Protein AF-A0AA38TDP4-F1 (afdb_monomer_lite)

pLDDT: mean 78.87, std 27.21, range [25.05, 98.88]

InterPro domains:
  IPR001189 Manganese/iron superoxide dismutase [PR01703] (56-67)
  IPR001189 Manganese/iron superoxide dismutase [PR01703] (77-90)
  IPR001189 Manganese/iron superoxide dismutase [PR01703] (120-133)
  IPR001189 Manganese/iron superoxide dismutase [PR01703] (173-181)
  IPR001189 Manganese/iron superoxide dismutase [PR01703] (209-221)
  IPR019831 Manganese/iron superoxide dismutase, N-terminal [PF00081] (55-136)
  IPR019831 Manganese/iron superoxide dismutase, N-terminal [PF00081] (334-415)
  IPR019832 Manganese/iron superoxide dismutase, C-terminal [PF02777] (144-245)
  IPR019832 Manganese/iron superoxide dismutase, C-terminal [PF02777] (423-541)
  IPR019833 Manganese/iron superoxide dismutase, binding site [PS00088] (211-218)
  IPR019833 Manganese/iron superoxide dismutase, binding site [PS00088] (507-514)
  IPR036314 Manganese/iron superoxide dismutase, C-terminal domain superfamily [G3DSA:3.55.40.20] (138-253)
  IPR036314 Manganese/iron superoxide dismutase, C-terminal domain superfamily [G3DSA:3.55.40.20] (417-552)
  IPR036314 Manganese/iron superoxide dismutase, C-terminal domain superfamily [SSF54719] (139-249)
  IPR036314 Manganese/iron superoxide dismutase, C-terminal domain superfamily [SSF54719] (418-545)
  IPR036324 Manganese/iron superoxide dismutase, N-terminal domain superfamily [G3DSA:1.10.287.990] (70-136)
  IPR036324 Manganese/iron superoxide dismutase, N-terminal domain superfamily [G3DSA:1.10.287.990] (349-415)
  IPR036324 Manganese/iron superoxide dismutase, N-terminal domain superfamily [SSF46609] (54-138)
  IPR036324 Manganese/iron superoxide dismutase, N-terminal domain superfamily [SSF46609] (330-417)

Sequence (591 aa):
MVMVSATTIASHHLTSAFLSTPEFCGLSRSLQCPQMQRRCTRKYAPGRISASIDLKPPPYALDALEPHMSKETLDYHWGKHHRAYVDNLNKQIAGTELDETTLENIILTSYNDGDILPTFNNAAQIWNHDFFWESMKPNGGGKPSGELLELINRDFGSFENLINELKSAAATQFGSGWAWLVYKENKLAVVKSSNAVNPLVLGSHPLLTLDVWEHAYYVDFRNRRPDYISTFFDKLVSWEAVSSRLEGAKYKALWLCKGMVMVAATTISSHHLTSTFLSTSEFCGLSRSLQCPQMQSVSLVEHQERSGGRMGGGIERRCTRKYVSGTISASIDLKPPPYALHALEPHMSKETLEYHWGKHHRGYVDNLNKQIEGTELDEMTLENIISTSYNKGDILPAFNNAAQIWNHQFFWESMKPNGGGKPSGELLELINRDFGSFEGLINKFKSAAATQFGSGWAWLVYKEHKLDVPNARNPRPSEEDNKLVVVKSPNAVNPLVWEYHPLLAIDVWEHAYYLDFENRRPDYISTFLDKLVSWETVSSRLEAAKVRVAESEKELAEIDADEDLETIEPEDTDMYFGSEDEDAEGFLDDE

Organism: NCBI:txid347529

Radius of gyration: 38.03 Å; chains: 1; bounding box: 119×132×97 Å

Foldseek 3Di:
DDDDDDDDDDDDDDDDDDDDDDDDDDDDDDDDDDDDDDDPDPPPDDDQQQCLDDQDDQPDDLCLQPPLAHSVLCCQVRVPVLVVLSVVLCVVCPPHPCRRDDLLVQQQVQCPVVPHHPNNLSSLSNVQVNQASLQWGRQDADDADDPVQVLCCVAQVHPVSVLVLQLCLLVPQFFWWKWFWWDDPNHTDIHIDHRSDDCSNVVIQTLHMDGNACSNPCVPQNVPSSSSSCSCNHGIGDSVSSVVSVVVVVVVVVVVVVVVVVVVVVVVVVDDDDDDDDDPDDDDDDDDDDDDDDDDDDDDDDDDDDDDDDDDDDDDDDDDDPPPPPPPQPQDDQDDQPDDLCLLPPLAHSVLSCRVRVPVLVVLSVVLSVVCVPHPCRPDDLLVQQQVQCVVVPGHPNNLSSLSNVQVNQASLQWGRQDADDADDPVQVQCCVAQVHPVSVLVVQLCQLVPQRTWWKKFWWWDDDDDPDVPDPGDQDDPVRIHIDIHIDHRSDDCSNVVIQTQHMDTSRCSNPCVPQNVNSSSSSCSCNHGIGDSVSSVVSVVVRVVVVVVVSVVVVVVVVVVVVVPPDDPPPDPDDDDDDDDDDDDDDDD

Structure (mmCIF, N/CA/C/O backbone):
data_AF-A0AA38TDP4-F1
#
_entry.id   AF-A0AA38TDP4-F1
#
loop_
_atom_site.group_PDB
_atom_site.id
_atom_site.type_symbol
_atom_site.label_atom_id
_atom_site.label_alt_id
_atom_site.label_comp_id
_atom_site.label_asym_id
_atom_site.label_entity_id
_atom_site.label_seq_id
_atom_site.pdbx_PDB_ins_code
_atom_site.Cartn_x
_atom_site.Cartn_y
_atom_site.Cartn_z
_atom_site.occupancy
_atom_site.B_iso_or_equiv
_atom_site.auth_seq_id
_atom_site.auth_comp_id
_atom_site.auth_asym_id
_atom_site.auth_atom_id
_atom_site.pdbx_PDB_model_num
ATOM 1 N N . MET A 1 1 ? 50.164 -25.742 -32.448 1.00 30.41 1 MET A N 1
ATOM 2 C CA . MET A 1 1 ? 50.944 -27.003 -32.392 1.00 30.41 1 MET A CA 1
ATOM 3 C C . MET A 1 1 ? 50.245 -27.901 -31.376 1.00 30.41 1 MET A C 1
ATOM 5 O O . MET A 1 1 ? 50.186 -27.479 -30.239 1.00 30.41 1 MET A O 1
ATOM 9 N N . VAL A 1 2 ? 49.609 -29.040 -31.658 1.00 32.28 2 VAL A N 1
ATOM 10 C CA . VAL A 1 2 ? 49.535 -29.931 -32.826 1.00 32.28 2 VAL A CA 1
ATOM 11 C C . VAL A 1 2 ? 48.120 -30.551 -32.887 1.00 32.28 2 VAL A C 1
ATOM 13 O O . VAL A 1 2 ? 47.534 -30.857 -31.857 1.00 32.28 2 VAL A O 1
ATOM 16 N N . MET A 1 3 ? 47.636 -30.643 -34.130 1.00 29.59 3 MET A N 1
ATOM 17 C CA . MET A 1 3 ? 46.593 -31.444 -34.809 1.00 29.59 3 MET A CA 1
ATOM 18 C C . MET A 1 3 ? 46.060 -32.752 -34.169 1.00 29.59 3 MET A C 1
ATOM 20 O O . MET A 1 3 ? 46.750 -33.318 -33.336 1.00 29.59 3 MET A O 1
ATOM 24 N N . VAL A 1 4 ? 44.970 -33.435 -34.579 1.00 30.59 4 VAL A N 1
ATOM 25 C CA . VAL A 1 4 ? 43.783 -33.345 -35.490 1.00 30.59 4 VAL A CA 1
ATOM 26 C C . VAL A 1 4 ? 43.129 -34.742 -35.365 1.00 30.59 4 VAL A C 1
ATOM 28 O O . VAL A 1 4 ? 43.872 -35.717 -35.334 1.00 30.59 4 VAL A O 1
ATOM 31 N N . SER A 1 5 ? 41.796 -34.883 -35.374 1.00 28.61 5 SER A N 1
ATOM 32 C CA . SER A 1 5 ? 41.119 -35.854 -36.267 1.00 28.61 5 SER A CA 1
ATOM 33 C C . SER A 1 5 ? 39.602 -35.665 -36.269 1.00 28.61 5 SER A C 1
ATOM 35 O O . SER A 1 5 ? 38.951 -35.704 -35.230 1.00 28.61 5 SER A O 1
ATOM 37 N N . ALA A 1 6 ? 39.066 -35.475 -37.471 1.00 30.72 6 ALA A N 1
ATOM 38 C CA . ALA A 1 6 ? 37.654 -35.521 -37.815 1.00 30.72 6 ALA A CA 1
ATOM 39 C C . ALA A 1 6 ? 37.446 -36.714 -38.755 1.00 30.72 6 ALA A C 1
ATOM 41 O O . ALA A 1 6 ? 38.340 -37.042 -39.540 1.00 30.72 6 ALA A O 1
ATOM 42 N N . THR A 1 7 ? 36.269 -37.341 -38.745 1.00 29.23 7 THR A N 1
ATOM 43 C CA . THR A 1 7 ? 35.853 -38.174 -39.881 1.00 29.23 7 THR A CA 1
ATOM 44 C C . THR A 1 7 ? 34.349 -38.077 -40.120 1.00 29.23 7 THR A C 1
ATOM 46 O O . THR A 1 7 ? 33.529 -38.230 -39.219 1.00 29.23 7 THR A O 1
ATOM 49 N N . THR A 1 8 ? 34.058 -37.765 -41.376 1.00 29.30 8 THR A N 1
ATOM 50 C CA . THR A 1 8 ? 32.798 -37.477 -42.061 1.00 29.30 8 THR A CA 1
ATOM 51 C C . THR A 1 8 ? 31.946 -38.730 -42.301 1.00 29.30 8 THR A C 1
ATOM 53 O O . THR A 1 8 ? 32.489 -39.791 -42.600 1.00 29.30 8 THR A O 1
ATOM 56 N N . ILE A 1 9 ? 30.614 -38.589 -42.273 1.00 28.30 9 ILE A N 1
ATOM 57 C CA . ILE A 1 9 ? 29.654 -39.580 -42.795 1.00 28.30 9 ILE A CA 1
ATOM 58 C C . ILE A 1 9 ? 29.181 -39.119 -44.179 1.00 28.30 9 ILE A C 1
ATOM 60 O O . ILE A 1 9 ? 28.726 -37.987 -44.336 1.00 28.30 9 ILE A O 1
ATOM 64 N N . ALA A 1 10 ? 29.299 -40.007 -45.167 1.00 29.58 10 ALA A N 1
ATOM 65 C CA . ALA A 1 10 ? 28.829 -39.828 -46.536 1.00 29.58 10 ALA A CA 1
ATOM 66 C C . ALA A 1 10 ? 27.562 -40.658 -46.806 1.00 29.58 10 ALA A C 1
ATOM 68 O O . ALA A 1 10 ? 27.393 -41.768 -46.305 1.00 29.58 10 ALA A O 1
ATOM 69 N N . SER A 1 11 ? 26.691 -40.086 -47.628 1.00 29.94 11 SER A N 1
ATOM 70 C CA . SER A 1 11 ? 25.450 -40.607 -48.200 1.00 29.94 11 SER A CA 1
ATOM 71 C C . SER A 1 11 ? 25.694 -41.350 -49.528 1.00 29.94 11 SER A C 1
ATOM 73 O O . SER A 1 11 ? 26.619 -40.987 -50.246 1.00 29.94 11 SER A O 1
ATOM 75 N N . HIS A 1 12 ? 24.855 -42.349 -49.872 1.00 29.30 12 HIS A N 1
ATOM 76 C CA . HIS A 1 12 ? 24.178 -42.509 -51.185 1.00 29.30 12 HIS A CA 1
ATOM 77 C C . HIS A 1 12 ? 23.401 -43.847 -51.364 1.00 29.30 12 HIS A C 1
ATOM 79 O O . HIS A 1 12 ? 23.930 -44.930 -51.160 1.00 29.30 12 HIS A O 1
ATOM 85 N N . HIS A 1 13 ? 22.136 -43.690 -51.788 1.00 29.33 13 HIS A N 1
ATOM 86 C CA . HIS A 1 13 ? 21.276 -44.427 -52.746 1.00 29.33 13 HIS A CA 1
ATOM 87 C C . HIS A 1 13 ? 21.203 -45.972 -52.920 1.00 29.33 13 HIS A C 1
ATOM 89 O O . HIS A 1 13 ? 22.138 -46.618 -53.367 1.00 29.33 13 HIS A O 1
ATOM 95 N N . LEU A 1 14 ? 19.947 -46.450 -52.768 1.00 29.31 14 LEU A N 1
ATOM 96 C CA . LEU A 1 14 ? 19.061 -47.239 -53.670 1.00 29.31 14 LEU A CA 1
ATOM 97 C C . LEU A 1 14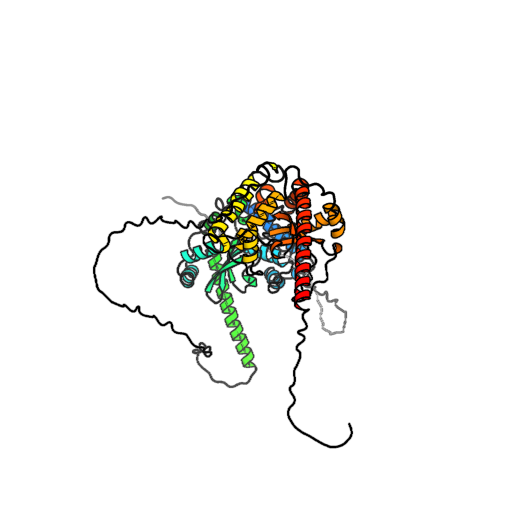 ? 19.544 -48.533 -54.362 1.00 29.31 14 LEU A C 1
ATOM 99 O O . LEU A 1 14 ? 20.439 -48.503 -55.196 1.00 29.31 14 LEU A O 1
ATOM 103 N N . THR A 1 15 ? 18.753 -49.612 -54.216 1.00 28.28 15 THR A N 1
ATOM 104 C CA . THR A 1 15 ? 18.220 -50.438 -55.336 1.00 28.28 15 THR A CA 1
ATOM 105 C C . THR A 1 15 ? 17.101 -51.407 -54.894 1.00 28.28 15 THR A C 1
ATOM 107 O O . THR A 1 15 ? 16.983 -51.753 -53.724 1.00 28.28 15 THR A O 1
ATOM 110 N N . SER A 1 16 ? 16.236 -51.763 -55.853 1.00 28.25 16 SER A N 1
ATOM 111 C CA . SER A 1 16 ? 14.899 -52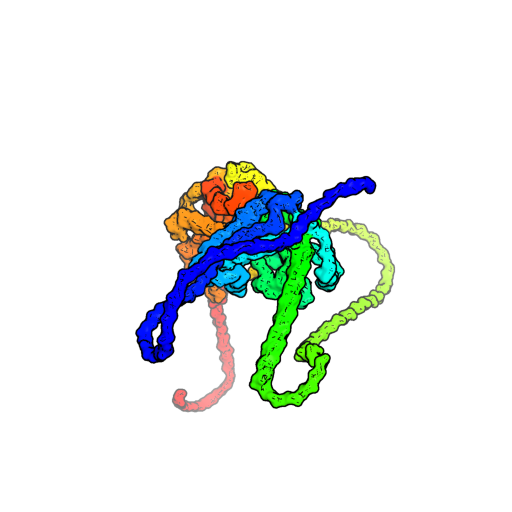.380 -55.740 1.00 28.25 16 SER A CA 1
ATOM 112 C C . SER A 1 16 ? 14.849 -53.915 -55.699 1.00 28.25 16 SER A C 1
ATOM 114 O O . SER A 1 16 ? 15.749 -54.553 -56.237 1.00 28.25 16 SER A O 1
ATOM 116 N N . ALA A 1 17 ? 13.693 -54.486 -55.319 1.00 30.05 17 ALA A N 1
ATOM 117 C CA . ALA A 1 17 ? 13.132 -55.676 -55.984 1.00 30.05 17 ALA A CA 1
ATOM 118 C C . ALA A 1 17 ? 11.590 -55.774 -55.863 1.00 30.05 17 ALA A C 1
ATOM 120 O O . ALA A 1 17 ? 11.009 -55.455 -54.830 1.00 30.05 17 ALA A O 1
ATOM 121 N N . PHE A 1 18 ? 10.968 -56.204 -56.966 1.00 28.05 18 PHE A N 1
ATOM 122 C CA . PHE A 1 18 ? 9.539 -56.392 -57.266 1.00 28.05 18 PHE A CA 1
ATOM 123 C C . PHE A 1 18 ? 8.959 -57.740 -56.766 1.00 28.05 18 PHE A C 1
ATOM 125 O O . PHE A 1 18 ? 9.698 -58.716 -56.695 1.00 28.05 18 PHE A O 1
ATOM 132 N N . LEU A 1 19 ? 7.623 -57.824 -56.597 1.00 28.78 19 LEU A N 1
ATOM 133 C CA . LEU A 1 19 ? 6.656 -58.622 -57.408 1.00 28.78 19 LEU A CA 1
ATOM 134 C C . LEU A 1 19 ? 5.398 -59.039 -56.605 1.00 28.78 19 LEU A C 1
ATOM 136 O O . LEU A 1 19 ? 5.496 -59.804 -55.651 1.00 28.78 19 LEU A O 1
ATOM 140 N N . SER A 1 20 ? 4.206 -58.622 -57.060 1.00 27.02 20 SER A N 1
ATOM 141 C CA . SER A 1 20 ? 3.119 -59.490 -57.586 1.00 27.02 20 SER A CA 1
ATOM 142 C C . SER A 1 20 ? 1.705 -58.872 -57.450 1.00 27.02 20 SER A C 1
ATOM 144 O O . SER A 1 20 ? 1.306 -58.360 -56.412 1.00 27.02 20 SER A O 1
ATOM 146 N N . THR A 1 21 ? 0.967 -58.922 -58.561 1.00 32.78 21 THR A N 1
ATOM 147 C CA . THR A 1 21 ? -0.501 -58.791 -58.769 1.00 32.78 21 THR A CA 1
ATOM 148 C C . THR A 1 21 ? -0.922 -60.090 -59.524 1.00 32.78 21 THR A C 1
ATOM 150 O O . THR A 1 21 ? 0.023 -60.820 -59.860 1.00 32.78 21 THR A O 1
ATOM 153 N N . PRO A 1 22 ? -2.198 -60.457 -59.848 1.00 52.88 22 PRO A N 1
ATOM 154 C CA . PRO A 1 22 ? -3.339 -59.596 -60.244 1.00 52.88 22 PRO A CA 1
ATOM 155 C C . PRO A 1 22 ? -4.771 -60.105 -59.910 1.00 52.88 22 PRO A C 1
ATOM 157 O O . PRO A 1 22 ? -4.938 -61.192 -59.379 1.00 52.88 22 PRO A O 1
ATOM 160 N N . GLU A 1 23 ? -5.811 -59.314 -60.234 1.00 28.11 23 GLU A N 1
ATOM 161 C CA . GLU A 1 23 ? -6.924 -59.713 -61.134 1.00 28.11 23 GLU A CA 1
ATOM 162 C C . GLU A 1 23 ? -7.949 -58.578 -61.387 1.00 28.11 23 GLU A C 1
ATOM 164 O O . GLU A 1 23 ? -7.967 -57.561 -60.699 1.00 28.11 23 GLU A O 1
ATOM 169 N N . PHE A 1 24 ? -8.720 -58.727 -62.472 1.00 28.52 24 PHE A N 1
ATOM 170 C CA . PHE A 1 24 ? -9.233 -57.694 -63.392 1.00 28.52 24 PHE A CA 1
ATOM 171 C C . PHE A 1 24 ? -10.770 -57.772 -63.601 1.00 28.52 24 PHE A C 1
ATOM 173 O O . PHE A 1 24 ? -11.400 -58.744 -63.200 1.00 28.52 24 PHE A O 1
ATOM 180 N N . CYS A 1 25 ? -11.297 -56.814 -64.390 1.00 25.41 25 CYS A N 1
ATOM 181 C CA . CYS A 1 25 ? -12.651 -56.642 -64.990 1.00 25.41 25 CYS A CA 1
ATOM 182 C C . CYS A 1 25 ? -13.701 -55.909 -64.128 1.00 25.41 25 CYS A C 1
ATOM 184 O O . CYS A 1 25 ? -13.977 -56.307 -63.011 1.00 25.41 25 CYS A O 1
ATOM 186 N N . GLY A 1 26 ? -14.389 -54.842 -64.557 1.00 26.81 26 GLY A N 1
ATOM 187 C CA . GLY A 1 26 ? -14.551 -54.199 -65.866 1.00 26.81 26 GLY A CA 1
ATOM 188 C C . GLY A 1 26 ? -16.027 -54.212 -66.286 1.00 26.81 26 GLY A C 1
ATOM 189 O O . GLY A 1 26 ? -16.530 -55.288 -66.567 1.00 26.81 26 GLY A O 1
ATOM 190 N N . LEU A 1 27 ? -16.705 -53.050 -66.342 1.00 28.23 27 LEU A N 1
ATOM 191 C CA . LEU A 1 27 ? -17.667 -52.661 -67.397 1.00 28.23 27 LEU A CA 1
ATOM 192 C C . LEU A 1 27 ? -18.368 -51.316 -67.124 1.00 28.23 27 LEU A C 1
ATOM 194 O O . LEU A 1 27 ? -18.581 -50.876 -66.001 1.00 28.23 27 LEU A O 1
ATOM 198 N N . SER A 1 28 ? -18.680 -50.673 -68.242 1.00 29.95 28 SER A N 1
ATOM 199 C CA . SER A 1 28 ? -19.125 -49.304 -68.493 1.00 29.95 28 SER A CA 1
ATOM 200 C C . SER A 1 28 ? -20.611 -49.017 -68.231 1.00 29.95 28 SER A C 1
ATOM 202 O O . SER A 1 28 ? -21.442 -49.853 -68.569 1.00 29.95 28 SER A O 1
ATOM 204 N N . ARG A 1 29 ? -20.943 -47.770 -67.862 1.00 30.70 29 ARG A N 1
ATOM 205 C CA . ARG A 1 29 ? -21.737 -46.776 -68.637 1.00 30.70 29 ARG A CA 1
ATOM 206 C C . ARG A 1 29 ? -22.449 -45.784 -67.712 1.00 30.70 29 ARG A C 1
ATOM 208 O O . ARG A 1 29 ? -23.025 -46.137 -66.694 1.00 30.70 29 ARG A O 1
ATOM 215 N N . SER A 1 30 ? -22.407 -44.529 -68.144 1.00 36.31 30 SER A N 1
ATOM 216 C CA . SER A 1 30 ? -23.157 -43.379 -67.647 1.00 36.31 30 SER A CA 1
ATOM 217 C C . SER A 1 30 ? -24.672 -43.569 -67.744 1.00 36.31 30 SER A C 1
ATOM 219 O O . SER A 1 30 ? -25.133 -43.997 -68.799 1.00 36.31 30 SER A O 1
ATOM 221 N N . LEU A 1 31 ? -25.415 -43.112 -66.732 1.00 29.33 31 LEU A N 1
ATOM 222 C CA . LEU A 1 31 ? -26.729 -42.458 -66.845 1.00 29.33 31 LEU A CA 1
ATOM 223 C C . LEU A 1 31 ? -27.006 -41.670 -65.545 1.00 29.33 31 LEU A C 1
ATOM 225 O O . LEU A 1 31 ? -26.671 -42.113 -64.450 1.00 29.33 31 LEU A O 1
ATOM 229 N N . GLN A 1 32 ? -27.541 -40.459 -65.699 1.00 30.70 32 GLN A N 1
ATOM 230 C CA . GLN A 1 32 ? -27.817 -39.469 -64.651 1.00 30.70 32 GLN A CA 1
ATOM 231 C C . GLN A 1 32 ? -29.130 -39.735 -63.884 1.00 30.70 32 GLN A C 1
ATOM 233 O O . GLN A 1 32 ? -30.101 -40.140 -64.508 1.00 30.70 32 GLN A O 1
ATOM 238 N N . CYS A 1 33 ? -29.116 -39.348 -62.589 1.00 30.53 33 CYS A N 1
ATOM 239 C CA . CYS A 1 33 ? -30.180 -38.85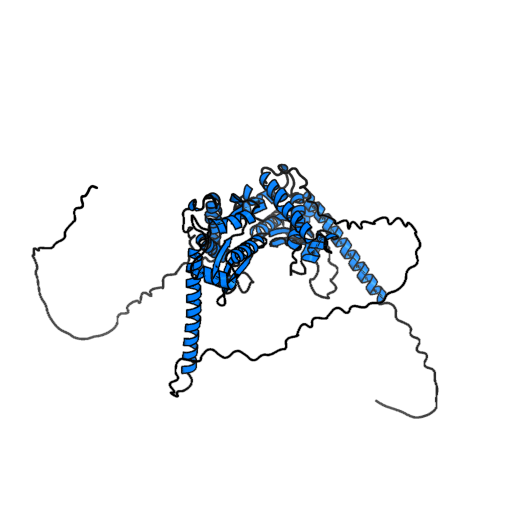6 -61.667 1.00 30.53 33 CYS A CA 1
ATOM 240 C C . CYS A 1 33 ? -31.492 -39.667 -61.469 1.00 30.53 33 CYS A C 1
ATOM 242 O O . CYS A 1 33 ? -31.993 -40.222 -62.437 1.00 30.53 33 CYS A O 1
ATOM 244 N N . PRO A 1 34 ? -32.130 -39.676 -60.262 1.00 39.97 34 PRO A N 1
ATOM 245 C CA . PRO A 1 34 ? -32.368 -38.476 -59.443 1.00 39.97 34 PRO A CA 1
ATOM 246 C C . PRO A 1 34 ? -32.304 -38.606 -57.895 1.00 39.97 34 PRO A C 1
ATOM 248 O O . PRO A 1 34 ? -32.492 -39.658 -57.300 1.00 39.97 34 PRO A O 1
ATOM 251 N N . GLN A 1 35 ? -32.097 -37.437 -57.280 1.00 34.31 35 GLN A N 1
ATOM 252 C CA . GLN A 1 35 ? -32.681 -36.917 -56.033 1.00 34.31 35 GLN A CA 1
ATOM 253 C C . GLN A 1 35 ? -32.632 -37.699 -54.697 1.00 34.31 35 GLN A C 1
ATOM 255 O O . GLN A 1 35 ? -33.337 -38.667 -54.452 1.00 34.31 35 GLN A O 1
ATOM 260 N N . MET A 1 36 ? -31.976 -37.004 -53.755 1.00 36.53 36 MET A N 1
ATOM 261 C CA . MET A 1 36 ? -32.455 -36.677 -52.405 1.00 36.53 36 MET A CA 1
ATOM 262 C C . MET A 1 36 ? -32.364 -37.761 -51.323 1.00 36.53 36 MET A C 1
ATOM 264 O O . MET A 1 36 ? -33.345 -38.409 -50.980 1.00 36.53 36 MET A O 1
ATOM 268 N N . GLN A 1 37 ? -31.222 -37.787 -50.625 1.00 34.09 37 GLN A N 1
ATOM 269 C CA . GLN A 1 37 ? -31.201 -38.093 -49.194 1.00 34.09 37 GLN A CA 1
ATOM 270 C C . GLN A 1 37 ? -30.350 -37.081 -48.421 1.00 34.09 37 GLN A C 1
ATOM 272 O O . GLN A 1 37 ? -29.237 -36.715 -48.797 1.00 34.09 37 GLN A O 1
ATOM 277 N N . ARG A 1 38 ? -30.971 -36.586 -47.352 1.00 37.50 38 ARG A N 1
ATOM 278 C CA . ARG A 1 38 ? -30.533 -35.523 -46.453 1.00 37.50 38 ARG A CA 1
ATOM 279 C C . ARG A 1 38 ? -29.213 -35.902 -45.782 1.00 37.50 38 ARG A C 1
ATOM 281 O O . ARG A 1 38 ? -29.154 -36.875 -45.038 1.00 37.50 38 ARG A O 1
ATOM 288 N N . ARG A 1 39 ? -28.171 -35.097 -45.994 1.00 30.81 39 ARG A N 1
ATOM 289 C CA . ARG A 1 39 ? -26.935 -35.167 -45.210 1.00 30.81 39 ARG A CA 1
ATOM 290 C C . ARG A 1 39 ? -27.100 -34.276 -43.982 1.00 30.81 39 ARG A C 1
ATOM 292 O O . ARG A 1 39 ? -27.228 -33.063 -44.119 1.00 30.81 39 ARG A O 1
ATOM 299 N N . CYS A 1 40 ? -27.098 -34.880 -42.794 1.00 31.55 40 CYS A N 1
ATOM 300 C CA . CYS A 1 40 ? -26.896 -34.169 -41.535 1.00 31.55 40 CYS A CA 1
ATOM 301 C C . CYS A 1 40 ? -25.624 -33.321 -41.637 1.00 31.55 40 CYS A C 1
ATOM 303 O O . CYS A 1 40 ? -24.514 -33.853 -41.676 1.00 31.55 40 CYS A O 1
ATOM 305 N N . THR A 1 41 ? -25.775 -32.001 -41.663 1.00 34.38 41 THR A N 1
ATOM 306 C CA . THR A 1 41 ? -24.670 -31.080 -41.423 1.00 34.38 41 THR A CA 1
ATOM 307 C C . THR A 1 41 ? -24.369 -31.109 -39.932 1.00 34.38 41 THR A C 1
ATOM 309 O O . THR A 1 41 ? -25.061 -30.479 -39.131 1.00 34.38 41 THR A O 1
ATOM 312 N N . ARG A 1 42 ? -23.339 -31.867 -39.550 1.00 37.91 42 ARG A N 1
ATOM 313 C CA . ARG A 1 42 ? -22.677 -31.714 -38.256 1.00 37.91 42 ARG A CA 1
ATOM 314 C C . ARG A 1 42 ? -22.125 -30.288 -38.227 1.00 37.91 42 ARG A C 1
ATOM 316 O O . ARG A 1 42 ? -21.127 -30.005 -38.884 1.00 37.91 42 ARG A O 1
ATOM 323 N N . LYS A 1 43 ? -22.831 -29.376 -37.552 1.00 35.16 43 LYS A N 1
ATOM 324 C CA . LYS A 1 43 ? -22.326 -28.030 -37.271 1.00 35.16 43 LYS A CA 1
ATOM 325 C C . LYS A 1 43 ? -21.029 -28.206 -36.484 1.00 35.16 43 LYS A C 1
ATOM 327 O O . LYS A 1 43 ? -21.052 -28.756 -35.385 1.00 35.16 43 LYS A O 1
ATOM 332 N N . TYR A 1 44 ? -19.909 -27.796 -37.068 1.00 37.47 44 TYR A N 1
ATOM 333 C CA . TYR A 1 44 ? -18.707 -27.509 -36.298 1.00 37.47 44 TYR A CA 1
ATOM 334 C C . TYR A 1 44 ? -19.066 -26.336 -35.385 1.00 37.47 44 TYR A C 1
ATOM 336 O O . TYR A 1 44 ? -19.265 -25.221 -35.861 1.00 37.47 44 TYR A O 1
ATOM 344 N N . ALA A 1 45 ? -19.246 -26.610 -34.094 1.00 41.19 45 ALA A N 1
ATOM 345 C CA . ALA A 1 45 ? -19.208 -25.556 -33.096 1.00 41.19 45 ALA A CA 1
ATOM 346 C C . ALA A 1 45 ? -17.761 -25.029 -33.072 1.00 41.19 45 ALA A C 1
ATOM 348 O O . ALA A 1 45 ? -16.844 -25.856 -33.000 1.00 41.19 45 ALA A O 1
ATOM 349 N N . PRO A 1 46 ? -17.525 -23.712 -33.188 1.00 45.53 46 PRO A N 1
ATOM 350 C CA . PRO A 1 46 ? -16.198 -23.168 -32.935 1.00 45.53 46 PRO A CA 1
ATOM 351 C C . PRO A 1 46 ? -15.818 -23.540 -31.497 1.00 45.53 46 PRO A C 1
ATOM 353 O O . PRO A 1 46 ? -16.639 -23.428 -30.586 1.00 45.53 46 PRO A O 1
ATOM 356 N N . GLY A 1 47 ? -14.615 -24.088 -31.312 1.00 39.84 47 GLY A N 1
ATOM 357 C CA . GLY A 1 47 ? -14.123 -24.446 -29.986 1.00 39.84 47 GLY A CA 1
ATOM 358 C C . GLY A 1 47 ? -14.130 -23.212 -29.090 1.00 39.84 47 GLY A C 1
ATOM 359 O O . GLY A 1 47 ? -13.631 -22.167 -29.499 1.00 39.84 47 GLY A O 1
ATOM 360 N N . ARG A 1 48 ? -14.716 -23.334 -27.895 1.00 47.53 48 ARG A N 1
ATOM 361 C CA . ARG A 1 48 ? -14.588 -22.329 -26.835 1.00 47.53 48 ARG A CA 1
ATOM 362 C C . ARG A 1 48 ? -13.102 -22.088 -26.582 1.00 47.53 48 ARG A C 1
ATOM 364 O O . ARG A 1 48 ? -12.398 -23.025 -26.206 1.00 47.53 48 ARG A O 1
ATOM 371 N N . ILE A 1 49 ? -12.643 -20.858 -26.778 1.00 52.59 49 ILE A N 1
ATOM 372 C CA . ILE A 1 49 ? -11.402 -20.392 -26.167 1.00 52.59 49 ILE A CA 1
ATOM 373 C C . ILE A 1 49 ? -11.789 -20.118 -24.716 1.00 52.59 49 ILE A C 1
ATOM 375 O O . ILE A 1 49 ? -12.448 -19.129 -24.441 1.00 52.59 49 ILE A O 1
ATOM 379 N N . SER A 1 50 ? -11.496 -21.054 -23.818 1.00 50.62 50 SER A N 1
ATOM 380 C CA . SER A 1 50 ? -11.537 -20.779 -22.382 1.00 50.62 50 SER A CA 1
ATOM 381 C C . SER A 1 50 ? -10.183 -20.168 -22.033 1.00 50.62 50 SER A C 1
ATOM 383 O O . SER A 1 50 ? -9.152 -20.806 -22.262 1.00 50.62 50 SER A O 1
ATOM 385 N N . ALA A 1 51 ? -10.176 -18.922 -21.561 1.00 61.88 51 ALA A N 1
ATOM 386 C CA . ALA A 1 51 ? -8.966 -18.208 -21.182 1.00 61.88 51 ALA A CA 1
ATOM 387 C C . ALA A 1 51 ? -8.672 -18.455 -19.699 1.00 61.88 51 ALA A C 1
ATOM 389 O O . ALA A 1 51 ? -8.722 -17.540 -18.881 1.00 61.88 51 ALA A O 1
ATOM 390 N N . SER A 1 52 ? -8.333 -19.696 -19.330 1.00 78.44 52 SER A N 1
ATOM 391 C CA . SER A 1 52 ? -7.619 -19.875 -18.065 1.00 78.44 52 SER A CA 1
ATOM 392 C C . SER A 1 52 ? -6.300 -19.113 -18.177 1.00 78.44 52 SER A C 1
ATOM 394 O O . SER A 1 52 ? -5.447 -19.471 -18.990 1.00 78.44 52 SER A O 1
ATOM 396 N N . ILE A 1 53 ? -6.154 -18.035 -17.412 1.00 90.06 53 ILE A N 1
ATOM 397 C CA . ILE A 1 53 ? -4.928 -17.243 -17.398 1.00 90.06 53 ILE A CA 1
ATOM 398 C C . ILE A 1 53 ? -3.896 -18.035 -16.604 1.00 90.06 53 ILE A C 1
ATOM 400 O O . ILE A 1 53 ? -4.141 -18.398 -15.452 1.00 90.06 53 ILE A O 1
ATOM 404 N N . ASP A 1 54 ? -2.760 -18.324 -17.231 1.00 92.81 54 ASP A N 1
ATOM 405 C CA . ASP A 1 54 ? -1.659 -19.049 -16.607 1.00 92.81 54 ASP A CA 1
ATOM 406 C C . ASP A 1 54 ? -0.680 -18.082 -15.935 1.00 92.81 54 ASP A C 1
ATOM 408 O O . ASP A 1 54 ? -0.388 -17.002 -16.450 1.00 92.81 54 ASP A O 1
ATOM 412 N N . LEU A 1 55 ? -0.108 -18.500 -14.803 1.00 97.00 55 LEU A N 1
ATOM 413 C CA . LEU A 1 55 ? 0.991 -17.770 -14.175 1.00 97.00 55 LEU A CA 1
ATOM 414 C C . LEU A 1 55 ? 2.259 -17.913 -15.024 1.00 97.00 55 LEU A C 1
ATOM 416 O O . LEU A 1 55 ? 2.903 -18.969 -15.024 1.00 97.00 55 LEU A O 1
ATOM 420 N N . LYS A 1 56 ? 2.653 -16.835 -15.702 1.00 97.44 56 LYS A N 1
ATOM 421 C CA . LYS A 1 56 ? 3.886 -16.797 -16.488 1.00 97.44 56 LYS A CA 1
ATOM 422 C C . LYS A 1 56 ? 5.110 -16.798 -15.559 1.00 97.44 56 LYS A C 1
ATOM 424 O O . LYS A 1 56 ? 5.163 -16.004 -14.617 1.00 97.44 56 LYS A O 1
ATOM 429 N N . PRO A 1 57 ? 6.104 -17.679 -15.771 1.00 97.75 57 PRO A N 1
ATOM 430 C CA . PRO A 1 57 ? 7.344 -17.643 -15.002 1.00 97.75 57 PRO A CA 1
ATOM 431 C C . PRO A 1 57 ? 8.202 -16.421 -15.381 1.00 97.75 57 PRO A C 1
ATOM 433 O O . PRO A 1 57 ? 8.140 -15.977 -16.534 1.00 97.75 57 PRO A O 1
ATOM 436 N N . PRO A 1 58 ? 9.049 -15.907 -14.466 1.00 98.06 58 PRO A N 1
ATOM 437 C CA . PRO A 1 58 ? 10.056 -14.913 -14.819 1.00 98.06 58 PRO A CA 1
ATOM 438 C C . PRO A 1 58 ? 10.986 -15.451 -15.923 1.00 98.06 58 PRO A C 1
ATOM 440 O O . PRO A 1 58 ? 11.201 -16.664 -16.008 1.00 98.06 58 PRO A O 1
ATOM 443 N N . PRO A 1 59 ? 11.594 -14.586 -16.756 1.00 98.00 59 PRO A N 1
ATOM 444 C CA . PRO A 1 59 ? 12.467 -15.010 -17.857 1.00 98.00 59 PRO A CA 1
ATOM 445 C C . PRO A 1 59 ? 13.859 -15.497 -17.396 1.00 98.00 59 PRO A C 1
ATOM 447 O O . PRO A 1 59 ? 14.805 -15.537 -18.182 1.00 98.00 59 PRO A O 1
ATOM 450 N N . TYR A 1 60 ? 14.003 -15.851 -16.121 1.00 98.44 60 TYR A N 1
ATOM 451 C CA . TYR A 1 60 ? 15.226 -16.312 -15.471 1.00 98.44 60 TYR A CA 1
ATOM 452 C C . TYR A 1 60 ? 14.875 -17.216 -14.280 1.00 98.44 60 TYR A C 1
ATOM 454 O O . TYR A 1 60 ? 13.733 -17.250 -13.821 1.00 98.44 60 TYR A O 1
ATOM 462 N N . ALA A 1 61 ? 15.860 -17.972 -13.786 1.00 98.50 61 ALA A N 1
ATOM 463 C CA . ALA A 1 61 ? 15.695 -18.775 -12.575 1.00 98.50 61 ALA A CA 1
ATOM 464 C C . ALA A 1 61 ? 15.439 -17.881 -11.347 1.00 98.50 61 ALA A C 1
ATOM 466 O O . ALA A 1 61 ? 15.885 -16.736 -11.310 1.00 98.50 61 ALA A O 1
ATOM 467 N N . LEU A 1 62 ? 14.728 -18.400 -10.341 1.00 98.31 62 LEU A N 1
ATOM 468 C CA . LEU A 1 62 ? 14.273 -17.596 -9.195 1.00 98.31 62 LEU A CA 1
ATOM 469 C C . LEU A 1 62 ? 15.414 -17.082 -8.298 1.00 98.31 62 LEU A C 1
ATOM 471 O O . LEU A 1 62 ? 15.209 -16.162 -7.522 1.00 98.31 62 LEU A O 1
ATOM 475 N N . ASP A 1 63 ? 16.607 -17.657 -8.400 1.00 98.38 63 ASP A N 1
ATOM 476 C CA . ASP A 1 63 ? 17.827 -17.242 -7.700 1.00 98.38 63 ASP A CA 1
ATOM 477 C C . ASP A 1 63 ? 18.755 -16.374 -8.570 1.00 98.38 63 ASP A C 1
ATOM 479 O O . ASP A 1 63 ? 19.780 -15.879 -8.109 1.00 98.38 63 ASP A O 1
ATOM 483 N N . ALA A 1 64 ? 18.412 -16.142 -9.840 1.00 98.56 64 ALA A N 1
ATOM 484 C CA . ALA A 1 64 ? 19.320 -15.516 -10.799 1.00 98.56 64 ALA A CA 1
ATOM 485 C C . ALA A 1 64 ? 19.520 -14.002 -10.590 1.00 98.56 64 ALA A C 1
ATOM 487 O O . ALA A 1 64 ? 20.383 -13.408 -11.241 1.00 98.56 64 ALA A O 1
ATOM 488 N N . LEU A 1 65 ? 18.719 -13.369 -9.725 1.00 98.62 65 LEU A N 1
ATOM 489 C CA . LEU A 1 65 ? 18.845 -11.953 -9.361 1.00 98.62 65 LEU A CA 1
ATOM 490 C C . LEU A 1 65 ? 19.648 -11.733 -8.067 1.00 98.62 65 LEU A C 1
ATOM 492 O O . LEU A 1 65 ? 19.859 -10.587 -7.655 1.00 98.62 65 LEU A O 1
ATOM 496 N N . GLU A 1 66 ? 20.128 -12.802 -7.429 1.00 98.00 66 GLU A N 1
ATOM 497 C CA . GLU A 1 66 ? 20.978 -12.692 -6.248 1.00 98.00 66 GLU A CA 1
ATOM 498 C C . GLU A 1 66 ? 22.323 -12.005 -6.568 1.00 98.00 66 GLU A C 1
ATOM 500 O O . GLU A 1 66 ? 22.864 -12.157 -7.667 1.00 98.00 66 GLU A O 1
ATOM 505 N N . PRO A 1 67 ? 22.896 -11.237 -5.619 1.00 97.75 67 PRO A N 1
ATOM 506 C CA . PRO A 1 67 ? 22.407 -10.965 -4.260 1.00 97.75 67 PRO A CA 1
ATOM 507 C C . PRO A 1 67 ? 21.500 -9.720 -4.173 1.00 97.75 67 PRO A C 1
ATOM 509 O O . PRO A 1 67 ? 21.337 -9.149 -3.098 1.00 97.75 67 PRO A O 1
ATOM 512 N N . HIS A 1 68 ? 20.988 -9.223 -5.300 1.00 98.31 68 HIS A N 1
ATOM 513 C CA . HIS A 1 68 ? 20.323 -7.918 -5.387 1.00 98.31 68 HIS A CA 1
ATOM 514 C C . HIS A 1 68 ? 18.805 -7.987 -5.191 1.00 98.31 68 HIS A C 1
ATOM 516 O O . HIS A 1 68 ? 18.204 -7.004 -4.763 1.00 98.31 68 HIS A O 1
ATOM 522 N N . MET A 1 69 ? 18.217 -9.147 -5.472 1.00 98.62 69 MET A N 1
ATOM 523 C CA . MET A 1 69 ? 16.873 -9.548 -5.069 1.00 98.62 69 MET A CA 1
ATOM 524 C C . MET A 1 69 ? 16.936 -11.039 -4.735 1.00 98.62 69 MET A C 1
ATOM 526 O O . MET A 1 69 ? 17.418 -11.823 -5.556 1.00 98.62 69 MET A O 1
ATOM 530 N N . SER A 1 70 ? 16.542 -11.420 -3.521 1.00 98.56 70 SER A N 1
ATOM 531 C CA . SER A 1 70 ? 16.732 -12.794 -3.048 1.00 98.56 70 SER A CA 1
ATOM 532 C C . SER A 1 70 ? 15.776 -13.777 -3.715 1.00 98.56 70 SER A C 1
ATOM 534 O O . SER A 1 70 ? 14.668 -13.418 -4.127 1.00 98.56 70 SER A O 1
ATOM 536 N N . LYS A 1 71 ? 16.160 -15.060 -3.746 1.00 98.56 71 LYS A N 1
ATOM 537 C CA . LYS A 1 71 ? 15.231 -16.125 -4.141 1.00 98.56 71 LYS A CA 1
ATOM 538 C C . LYS A 1 71 ? 13.958 -16.124 -3.285 1.00 98.56 71 LYS A C 1
ATOM 540 O O . LYS A 1 71 ? 12.876 -16.393 -3.801 1.00 98.56 71 LYS A O 1
ATOM 545 N N . GLU A 1 72 ? 14.078 -15.806 -1.997 1.00 98.31 72 GLU A N 1
ATOM 546 C CA . GLU A 1 72 ? 12.939 -15.706 -1.081 1.00 98.31 72 GLU A CA 1
ATOM 547 C C . GLU A 1 72 ? 11.945 -14.628 -1.536 1.00 98.31 72 GLU A C 1
ATOM 549 O O . GLU A 1 72 ? 10.743 -14.898 -1.609 1.00 98.31 72 GLU A O 1
ATOM 554 N N . THR A 1 73 ? 12.435 -13.451 -1.947 1.00 98.50 73 THR A N 1
ATOM 555 C CA . THR A 1 73 ? 11.593 -12.416 -2.563 1.00 98.50 73 THR A CA 1
ATOM 556 C C . THR A 1 73 ? 10.848 -12.965 -3.778 1.00 98.50 73 THR A C 1
ATOM 558 O O . THR A 1 73 ? 9.639 -12.776 -3.869 1.00 98.50 73 THR A O 1
ATOM 561 N N . LEU A 1 74 ? 11.496 -13.708 -4.682 1.00 98.56 74 LEU A N 1
ATOM 562 C CA . LEU A 1 74 ? 10.815 -14.271 -5.857 1.00 98.56 74 LEU A CA 1
ATOM 563 C C . LEU A 1 74 ? 9.814 -15.383 -5.495 1.00 98.56 74 LEU A C 1
ATOM 565 O O . LEU A 1 74 ? 8.732 -15.450 -6.086 1.00 98.56 74 LEU A O 1
ATOM 569 N N . ASP A 1 75 ? 10.122 -16.229 -4.511 1.00 98.38 75 ASP A N 1
ATOM 570 C CA . ASP A 1 75 ? 9.211 -17.274 -4.033 1.00 98.38 75 ASP A CA 1
ATOM 571 C C . ASP A 1 75 ? 7.902 -16.677 -3.484 1.00 98.38 75 ASP A C 1
ATOM 573 O O . ASP A 1 75 ? 6.823 -17.230 -3.727 1.00 98.38 75 ASP A O 1
ATOM 577 N N . TYR A 1 76 ? 7.964 -15.531 -2.799 1.00 98.25 76 TYR A N 1
ATOM 578 C CA . TYR A 1 76 ? 6.775 -14.824 -2.318 1.00 98.25 76 TYR A CA 1
ATOM 579 C C . TYR A 1 76 ? 6.134 -13.937 -3.390 1.00 98.25 76 TYR A C 1
ATOM 581 O O . TYR A 1 76 ? 4.936 -14.050 -3.652 1.00 98.25 76 TYR A O 1
ATOM 589 N N . HIS A 1 77 ? 6.899 -13.063 -4.034 1.00 98.62 77 HIS A N 1
ATOM 590 C CA . HIS A 1 77 ? 6.385 -12.056 -4.965 1.00 98.62 77 HIS A CA 1
ATOM 591 C C . HIS A 1 77 ? 5.812 -12.695 -6.233 1.00 98.62 77 HIS A C 1
ATOM 593 O O . HIS A 1 77 ? 4.648 -12.473 -6.564 1.00 98.62 77 HIS A O 1
ATOM 599 N N . TRP A 1 78 ? 6.561 -13.584 -6.893 1.00 98.69 78 TRP A N 1
ATOM 600 C CA . TRP A 1 78 ? 6.042 -14.356 -8.025 1.00 98.69 78 TRP A CA 1
ATOM 601 C C . TRP A 1 78 ? 5.224 -15.570 -7.559 1.00 98.69 78 TRP A C 1
ATOM 603 O O . TRP A 1 78 ? 4.095 -15.791 -8.003 1.00 98.69 78 TRP A O 1
ATOM 613 N N . GLY A 1 79 ? 5.774 -16.373 -6.645 1.00 98.12 79 GLY A N 1
ATOM 614 C CA . GLY A 1 79 ? 5.189 -17.671 -6.299 1.00 98.12 79 GLY A CA 1
ATOM 615 C C . GLY A 1 79 ? 3.897 -17.602 -5.476 1.00 98.12 79 GLY A C 1
ATOM 616 O O . GLY A 1 79 ? 3.099 -18.547 -5.552 1.00 98.12 79 GLY A O 1
ATOM 617 N N . LYS A 1 80 ? 3.661 -16.510 -4.729 1.00 98.19 80 LYS A N 1
ATOM 618 C CA . LYS A 1 80 ? 2.459 -16.300 -3.901 1.00 98.19 80 LYS A CA 1
ATOM 619 C C . LYS A 1 80 ? 1.607 -15.122 -4.363 1.00 98.19 80 LYS A C 1
ATOM 621 O O . LYS A 1 80 ? 0.448 -15.351 -4.692 1.00 98.19 80 LYS A O 1
ATOM 626 N N . HIS A 1 81 ? 2.135 -13.896 -4.395 1.00 98.19 81 HIS A N 1
ATOM 627 C CA . HIS A 1 81 ? 1.338 -12.698 -4.712 1.00 98.19 81 HIS A CA 1
ATOM 628 C C . HIS A 1 81 ? 0.853 -12.709 -6.157 1.00 98.19 81 HIS A C 1
ATOM 630 O O . HIS A 1 81 ? -0.353 -12.696 -6.398 1.00 98.19 81 HIS A O 1
ATOM 636 N N . HIS A 1 82 ? 1.774 -12.846 -7.113 1.00 98.69 82 HIS A N 1
ATOM 637 C CA . HIS A 1 82 ? 1.418 -12.916 -8.527 1.00 98.69 82 HIS A CA 1
ATOM 638 C C . HIS A 1 82 ? 0.482 -14.102 -8.821 1.00 98.69 82 HIS A C 1
ATOM 640 O O . HIS A 1 82 ? -0.550 -13.937 -9.473 1.00 98.69 82 HIS A O 1
ATOM 646 N N . ARG A 1 83 ? 0.764 -15.277 -8.241 1.00 98.31 83 ARG A N 1
ATOM 647 C CA . ARG A 1 83 ? -0.132 -16.442 -8.308 1.00 98.31 83 ARG A CA 1
ATOM 648 C C . ARG A 1 83 ? -1.534 -16.149 -7.773 1.00 98.31 83 ARG A C 1
ATOM 650 O O . ARG A 1 83 ? -2.509 -16.517 -8.416 1.00 98.31 83 ARG A O 1
ATOM 657 N N . ALA A 1 84 ? -1.650 -15.490 -6.623 1.00 97.56 84 ALA A N 1
ATOM 658 C CA . ALA A 1 84 ? -2.944 -15.174 -6.032 1.00 97.56 84 ALA A CA 1
ATOM 659 C C . ALA A 1 84 ? -3.770 -14.245 -6.933 1.00 97.56 84 ALA A C 1
ATOM 661 O O . ALA A 1 84 ? -4.981 -14.435 -7.030 1.00 97.56 84 ALA A O 1
ATOM 662 N N . TYR A 1 85 ? -3.141 -13.287 -7.627 1.00 98.38 85 TYR A N 1
ATOM 663 C CA . TYR A 1 85 ? -3.840 -12.459 -8.615 1.00 98.38 85 TYR A CA 1
ATOM 664 C C . TYR A 1 85 ? -4.382 -13.298 -9.776 1.00 98.38 85 TYR A C 1
ATOM 666 O O . TYR A 1 85 ? -5.555 -13.154 -10.118 1.00 98.38 85 TYR A O 1
ATOM 674 N N . VAL A 1 86 ? -3.578 -14.222 -10.315 1.00 97.94 86 VAL A N 1
ATOM 675 C CA . VAL A 1 86 ? -4.009 -15.169 -11.361 1.00 97.94 86 VAL A CA 1
ATOM 676 C C . VAL A 1 86 ? -5.185 -16.027 -10.884 1.00 97.94 86 VAL A C 1
ATOM 678 O O . VAL A 1 86 ? -6.234 -16.063 -11.527 1.00 97.94 86 VAL A O 1
ATOM 681 N N . ASP A 1 87 ? -5.053 -16.667 -9.721 1.00 97.06 87 ASP A N 1
ATOM 682 C CA . ASP A 1 87 ? -6.084 -17.545 -9.160 1.00 97.06 87 ASP A CA 1
ATOM 683 C C . ASP A 1 87 ? -7.391 -16.787 -8.881 1.00 97.06 87 ASP A C 1
ATOM 685 O O . ASP A 1 87 ? -8.485 -17.310 -9.107 1.00 97.06 87 ASP A O 1
ATOM 689 N N . ASN A 1 88 ? -7.300 -15.553 -8.379 1.00 96.06 88 ASN A N 1
ATOM 690 C CA . ASN A 1 88 ? -8.466 -14.728 -8.086 1.00 96.06 88 ASN A CA 1
ATOM 691 C C . ASN A 1 88 ? -9.132 -14.205 -9.355 1.00 96.06 88 ASN A C 1
ATOM 693 O O . ASN A 1 88 ? -10.358 -14.246 -9.432 1.00 96.06 88 ASN A O 1
ATOM 697 N N . LEU A 1 89 ? -8.363 -13.767 -10.355 1.00 96.62 89 LEU A N 1
ATOM 698 C CA . LEU A 1 89 ? -8.941 -13.332 -11.621 1.00 96.62 89 LEU A CA 1
ATOM 699 C C . LEU A 1 89 ? -9.677 -14.482 -12.306 1.00 96.62 89 LEU A C 1
ATOM 701 O O . LEU A 1 89 ? -10.830 -14.309 -12.685 1.00 96.62 89 LEU A O 1
ATOM 705 N N . ASN A 1 90 ? -9.061 -15.665 -12.380 1.00 96.00 90 ASN A N 1
ATOM 706 C CA . ASN A 1 90 ? -9.690 -16.851 -12.960 1.00 96.00 90 ASN A CA 1
ATOM 707 C C . ASN A 1 90 ? -11.025 -17.183 -12.267 1.00 96.00 90 ASN A C 1
ATOM 709 O O . ASN A 1 90 ? -12.003 -17.500 -12.938 1.00 96.00 90 ASN A O 1
ATOM 713 N N . LYS A 1 91 ? -11.118 -17.038 -10.934 1.00 95.19 91 LYS A N 1
ATOM 714 C CA . LYS A 1 91 ? -12.395 -17.187 -10.203 1.00 95.19 91 LYS A CA 1
ATOM 715 C C . LYS A 1 91 ? -13.415 -16.104 -10.556 1.00 95.19 91 LYS A C 1
ATOM 717 O O . LYS A 1 91 ? -14.604 -16.400 -10.594 1.00 95.19 91 LYS A O 1
ATOM 722 N N . GLN A 1 92 ? -12.974 -14.864 -10.758 1.00 94.12 92 GLN A N 1
ATOM 723 C CA . GLN A 1 92 ? -13.859 -13.739 -11.068 1.00 94.12 92 GLN A CA 1
ATOM 724 C C . GLN A 1 92 ? -14.417 -13.802 -12.493 1.00 94.12 92 GLN A C 1
ATOM 726 O O . GLN A 1 92 ? -15.556 -13.391 -12.702 1.00 94.12 92 GLN A O 1
ATOM 731 N N . ILE A 1 93 ? -13.635 -14.291 -13.461 1.00 93.38 93 ILE A N 1
ATOM 732 C CA . ILE A 1 93 ? -14.036 -14.308 -14.876 1.00 93.38 93 ILE A CA 1
ATOM 733 C C . ILE A 1 93 ? -14.705 -15.614 -15.305 1.00 93.38 93 ILE A C 1
ATOM 735 O O . ILE A 1 93 ? -15.396 -15.607 -16.320 1.00 93.38 93 ILE A O 1
ATOM 739 N N . ALA A 1 94 ? -14.546 -16.709 -14.553 1.00 91.88 94 ALA A N 1
ATOM 740 C CA . ALA A 1 94 ? -15.079 -18.020 -14.920 1.00 91.88 94 ALA A CA 1
ATOM 741 C C . ALA A 1 94 ? -16.578 -17.973 -15.268 1.00 91.88 94 ALA A C 1
ATOM 743 O O . ALA A 1 94 ? -17.421 -17.643 -14.432 1.00 91.88 94 ALA A O 1
ATOM 744 N N . GLY A 1 95 ? -16.916 -18.345 -16.507 1.00 88.31 95 GLY A N 1
ATOM 745 C CA . GLY A 1 95 ? -18.302 -18.371 -16.986 1.00 88.31 95 GLY A CA 1
ATOM 746 C C . GLY A 1 95 ? -18.917 -16.997 -17.282 1.00 88.31 95 GLY A C 1
ATOM 747 O O . GLY A 1 95 ? -20.120 -16.923 -17.534 1.00 88.31 95 GLY A O 1
ATOM 748 N N . THR A 1 96 ? -18.116 -15.930 -17.265 1.00 90.12 96 THR A N 1
ATOM 749 C CA . THR A 1 96 ? -18.501 -14.581 -17.706 1.00 90.12 96 THR A CA 1
ATOM 750 C C . THR A 1 96 ? -18.025 -14.323 -19.139 1.00 90.12 96 THR A C 1
ATOM 752 O O . THR A 1 96 ? -17.221 -15.079 -19.677 1.00 90.12 96 THR A O 1
ATOM 755 N N . GLU A 1 97 ? -18.467 -13.226 -19.757 1.00 86.94 97 GLU A N 1
ATOM 756 C CA . GLU A 1 97 ? -17.991 -12.811 -21.090 1.00 86.94 97 GLU A CA 1
ATOM 757 C C . GLU A 1 97 ? -16.493 -12.451 -21.107 1.00 86.94 97 GLU A C 1
ATOM 759 O O . GLU A 1 97 ? -15.853 -12.502 -22.154 1.00 86.94 97 GLU A O 1
ATOM 764 N N . LEU A 1 98 ? -15.908 -12.131 -19.945 1.00 85.88 98 LEU A N 1
ATOM 765 C CA . LEU A 1 98 ? -14.489 -11.789 -19.826 1.00 85.88 98 LEU A CA 1
ATOM 766 C C . LEU A 1 98 ? -13.565 -13.003 -20.029 1.00 85.88 98 LEU A C 1
ATOM 768 O O . LEU A 1 98 ? -12.413 -12.811 -20.413 1.00 85.88 98 LEU A O 1
ATOM 772 N N . ASP A 1 99 ? -14.077 -14.226 -19.837 1.00 83.62 99 ASP A N 1
ATOM 773 C CA . ASP A 1 99 ? -13.369 -15.509 -20.035 1.00 83.62 99 ASP A CA 1
ATOM 774 C C . ASP A 1 99 ? -12.975 -15.756 -21.508 1.00 83.62 99 ASP A C 1
ATOM 776 O O . ASP A 1 99 ? -12.188 -16.645 -21.820 1.00 83.62 99 ASP A O 1
ATOM 780 N N . GLU A 1 100 ? -13.512 -14.962 -22.441 1.00 81.31 100 GLU A N 1
ATOM 781 C CA . GLU A 1 100 ? -13.241 -15.071 -23.880 1.00 81.31 100 GLU A CA 1
ATOM 782 C C . GLU A 1 100 ? -12.395 -13.893 -24.411 1.00 81.31 100 GLU A C 1
ATOM 784 O O . GLU A 1 100 ? -12.309 -13.670 -25.622 1.00 81.31 100 GLU A O 1
ATOM 789 N N . THR A 1 101 ? -11.761 -13.118 -23.520 1.00 86.31 101 THR A N 1
ATOM 790 C CA . THR A 1 101 ? -11.016 -11.894 -23.869 1.00 86.31 101 THR A CA 1
ATOM 791 C C . THR A 1 101 ? -9.549 -11.934 -23.427 1.00 86.31 101 THR A C 1
ATOM 793 O O . THR A 1 101 ? -9.126 -12.809 -22.675 1.00 86.31 101 THR A O 1
ATOM 796 N N . THR A 1 102 ? -8.733 -11.003 -23.931 1.00 92.56 102 THR A N 1
ATOM 797 C CA . THR A 1 102 ? -7.330 -10.873 -23.510 1.00 92.56 102 THR A CA 1
ATOM 798 C C . THR A 1 102 ? -7.222 -10.158 -22.167 1.00 92.56 102 THR A C 1
ATOM 800 O O . THR A 1 102 ? -8.074 -9.337 -21.823 1.00 92.56 102 THR A O 1
ATOM 803 N N . LEU A 1 103 ? -6.128 -10.399 -21.440 1.00 95.00 103 LEU A N 1
ATOM 804 C CA . LEU A 1 103 ? -5.852 -9.734 -20.166 1.00 95.00 103 LEU A CA 1
ATOM 805 C C . LEU A 1 103 ? -5.901 -8.202 -20.292 1.00 95.00 103 LEU A C 1
ATOM 807 O O . LEU A 1 103 ? -6.515 -7.537 -19.463 1.00 95.00 103 LEU A O 1
ATOM 811 N N . GLU A 1 104 ? -5.329 -7.635 -21.357 1.00 94.81 104 GLU A N 1
ATOM 812 C CA . GLU A 1 104 ? -5.366 -6.193 -21.616 1.00 94.81 104 GLU A CA 1
ATOM 813 C C . GLU A 1 104 ? -6.788 -5.665 -21.831 1.00 94.81 104 GLU A C 1
ATOM 815 O O . GLU A 1 104 ? -7.108 -4.580 -21.351 1.00 94.81 104 GLU A O 1
ATOM 820 N N . ASN A 1 105 ? -7.660 -6.423 -22.505 1.00 93.62 105 ASN A N 1
ATOM 821 C CA . ASN A 1 105 ? -9.056 -6.021 -22.678 1.00 93.62 105 ASN A CA 1
ATOM 822 C C . ASN A 1 105 ? -9.803 -6.054 -21.344 1.00 93.62 105 ASN A C 1
ATOM 824 O O . ASN A 1 105 ? -10.535 -5.113 -21.048 1.00 93.62 105 ASN A O 1
ATOM 828 N N . ILE A 1 106 ? -9.566 -7.074 -20.508 1.00 95.75 106 ILE A N 1
ATOM 829 C CA . ILE A 1 106 ? -10.122 -7.117 -19.149 1.00 95.75 106 ILE A CA 1
ATOM 830 C C . ILE A 1 106 ? -9.697 -5.863 -18.384 1.00 95.75 106 ILE A C 1
ATOM 832 O O . ILE A 1 106 ? -10.551 -5.201 -17.803 1.00 95.75 106 ILE A O 1
ATOM 836 N N . ILE A 1 107 ? -8.412 -5.494 -18.417 1.00 96.94 107 ILE A N 1
ATOM 837 C CA . ILE A 1 107 ? -7.877 -4.297 -17.747 1.00 96.94 107 ILE A CA 1
ATOM 838 C C . ILE A 1 107 ? -8.579 -3.027 -18.235 1.00 96.94 107 ILE A C 1
ATOM 840 O O . ILE A 1 107 ? -9.080 -2.256 -17.420 1.00 96.94 107 ILE A O 1
ATOM 844 N N . LEU A 1 108 ? -8.636 -2.807 -19.550 1.00 95.25 108 LEU A N 1
ATOM 845 C CA . LEU A 1 108 ? -9.215 -1.590 -20.123 1.00 95.25 108 LEU A CA 1
ATOM 846 C C . LEU A 1 108 ? -10.714 -1.470 -19.819 1.00 95.25 108 LEU A C 1
ATOM 848 O O . LEU A 1 108 ? -11.168 -0.405 -19.410 1.00 95.25 108 LEU A O 1
ATOM 852 N N . THR A 1 109 ? -11.477 -2.558 -19.961 1.00 93.62 109 THR A N 1
ATOM 853 C CA . THR A 1 109 ? -12.919 -2.562 -19.677 1.00 93.62 109 THR A CA 1
ATOM 854 C C . THR A 1 109 ? -13.209 -2.407 -18.186 1.00 93.62 109 THR A C 1
ATOM 856 O O . THR A 1 109 ? -14.122 -1.680 -17.811 1.00 93.62 109 THR A O 1
ATOM 859 N N . SER A 1 110 ? -12.435 -3.069 -17.323 1.00 96.25 110 SER A N 1
ATOM 860 C CA . SER A 1 110 ? -12.667 -3.035 -15.874 1.00 96.25 110 SER A CA 1
ATOM 861 C C . SER A 1 110 ? -12.140 -1.778 -15.184 1.00 96.25 110 SER A C 1
ATOM 863 O O . SER A 1 110 ? -12.527 -1.523 -14.047 1.00 96.25 110 SER A O 1
ATOM 865 N N . TYR A 1 111 ? -11.310 -0.972 -15.849 1.00 96.62 111 TYR A N 1
ATOM 866 C CA . TYR A 1 111 ? -10.915 0.336 -15.328 1.00 96.62 111 TYR A CA 1
ATOM 867 C C . TYR A 1 111 ? -12.076 1.332 -15.294 1.00 96.62 111 TYR A C 1
ATOM 869 O O . TYR A 1 111 ? -12.138 2.131 -14.363 1.00 96.62 111 TYR A O 1
ATOM 877 N N . ASN A 1 112 ? -12.977 1.257 -16.285 1.00 93.88 112 ASN A N 1
ATOM 878 C CA . ASN A 1 112 ? -14.251 1.984 -16.324 1.00 93.88 112 ASN A CA 1
ATOM 879 C C . ASN A 1 112 ? -14.097 3.485 -15.991 1.00 93.88 112 ASN A C 1
ATOM 881 O O . ASN A 1 112 ? -14.698 4.000 -15.054 1.00 93.88 112 ASN A O 1
ATOM 885 N N . ASP A 1 113 ? -13.204 4.162 -16.722 1.00 89.12 113 ASP A N 1
ATOM 886 C CA . ASP A 1 113 ? -12.877 5.590 -16.559 1.00 89.12 113 ASP A CA 1
ATOM 887 C C . ASP A 1 113 ? -12.523 6.013 -15.117 1.00 89.12 113 ASP A C 1
ATOM 889 O O . ASP A 1 113 ? -12.714 7.159 -14.714 1.00 89.12 113 ASP A O 1
ATOM 893 N N . GLY A 1 114 ? -11.963 5.083 -14.337 1.00 90.31 114 GLY A N 1
ATOM 894 C CA . GLY A 1 114 ? -11.578 5.286 -12.942 1.00 90.31 114 GLY A CA 1
ATOM 895 C C . GLY A 1 114 ? -12.600 4.771 -11.925 1.00 90.31 114 GLY A C 1
ATOM 896 O O . GLY A 1 114 ? -12.246 4.636 -10.753 1.00 90.31 114 GLY A O 1
ATOM 897 N N . ASP A 1 115 ? -13.815 4.407 -12.346 1.00 92.00 115 ASP A N 1
ATOM 898 C CA . ASP A 1 115 ? -14.804 3.700 -11.522 1.00 92.00 115 ASP A CA 1
ATOM 899 C C . ASP A 1 115 ? -14.549 2.183 -11.552 1.00 92.00 115 ASP A C 1
ATOM 901 O O . ASP A 1 115 ? -15.279 1.381 -12.137 1.00 92.00 115 ASP A O 1
ATOM 905 N N . ILE A 1 116 ? -13.415 1.822 -10.953 1.00 92.94 116 ILE A N 1
ATOM 906 C CA . ILE A 1 116 ? -12.770 0.512 -11.027 1.00 92.94 116 ILE A CA 1
ATOM 907 C C . ILE A 1 116 ? -13.726 -0.639 -10.656 1.00 92.94 116 ILE A C 1
ATOM 909 O O . ILE A 1 116 ? -14.189 -0.754 -9.520 1.00 92.94 116 ILE A O 1
ATOM 913 N N . LEU A 1 117 ? -13.913 -1.582 -11.585 1.00 94.25 117 LEU A N 1
ATOM 914 C CA . LEU A 1 117 ? -14.668 -2.816 -11.361 1.00 94.25 117 LEU A CA 1
ATOM 915 C C . LEU A 1 117 ? -13.846 -3.863 -10.577 1.00 94.25 117 LEU A C 1
ATOM 917 O O . LEU A 1 117 ? -12.613 -3.874 -10.644 1.00 94.25 117 LEU A O 1
ATOM 921 N N . PRO A 1 118 ? -14.493 -4.827 -9.884 1.00 91.75 118 PRO A N 1
ATOM 922 C CA . PRO A 1 118 ? -13.802 -5.800 -9.026 1.00 91.75 118 PRO A CA 1
ATOM 923 C C . PRO A 1 118 ? -12.707 -6.646 -9.702 1.00 91.75 118 PRO A C 1
ATOM 925 O O . PRO A 1 118 ? -11.803 -7.132 -9.018 1.00 91.75 118 PRO A O 1
ATOM 928 N N . THR A 1 119 ? -12.785 -6.850 -11.020 1.00 94.06 119 THR A N 1
ATOM 929 C CA . THR A 1 119 ? -11.816 -7.630 -11.812 1.00 94.06 119 THR A CA 1
ATOM 930 C C . THR A 1 119 ? -10.526 -6.874 -12.116 1.00 94.06 119 THR A C 1
ATOM 932 O O . THR A 1 119 ? -9.484 -7.506 -12.300 1.00 94.06 119 THR A O 1
ATOM 935 N N . PHE A 1 120 ? -10.564 -5.539 -12.122 1.00 97.44 120 PHE A N 1
ATOM 936 C CA . PHE A 1 120 ? -9.450 -4.698 -12.555 1.00 97.44 120 PHE A CA 1
ATOM 937 C C . PHE A 1 120 ? -8.181 -4.945 -11.761 1.00 97.44 120 PHE A C 1
ATOM 939 O O . PHE A 1 120 ? -7.128 -5.167 -12.344 1.00 97.44 120 PHE A O 1
ATOM 946 N N . ASN A 1 121 ? -8.278 -4.937 -10.431 1.00 97.50 121 ASN A N 1
ATOM 947 C CA . ASN A 1 121 ? -7.096 -5.019 -9.582 1.00 97.50 121 ASN A CA 1
ATOM 948 C C . ASN A 1 121 ? -6.316 -6.317 -9.818 1.00 97.50 121 ASN A C 1
ATOM 950 O O . ASN A 1 121 ? -5.097 -6.271 -9.939 1.00 97.50 121 ASN A O 1
ATOM 954 N N . ASN A 1 122 ? -6.997 -7.462 -9.942 1.00 98.00 122 ASN A N 1
ATOM 955 C CA . ASN A 1 122 ? -6.312 -8.723 -10.228 1.00 98.00 122 ASN A CA 1
ATOM 956 C C . ASN A 1 122 ? -5.754 -8.735 -11.658 1.00 98.00 122 ASN A C 1
ATOM 958 O O . ASN A 1 122 ? -4.591 -9.074 -11.844 1.00 98.00 122 ASN A O 1
ATOM 962 N N . ALA A 1 123 ? -6.539 -8.309 -12.653 1.00 97.94 123 ALA A N 1
ATOM 963 C CA . ALA A 1 123 ? -6.097 -8.277 -14.047 1.00 97.94 123 ALA A CA 1
ATOM 964 C C . ALA A 1 123 ? -4.884 -7.369 -14.264 1.00 97.94 123 ALA A C 1
ATOM 966 O O . ALA A 1 123 ? -3.872 -7.789 -14.825 1.00 97.94 123 ALA A O 1
ATOM 967 N N . ALA A 1 124 ? -4.955 -6.142 -13.760 1.00 98.50 124 ALA A N 1
ATOM 968 C CA . ALA A 1 124 ? -3.882 -5.180 -13.888 1.00 98.50 124 ALA A CA 1
ATOM 969 C C . ALA A 1 124 ? -2.639 -5.629 -13.114 1.00 98.50 124 ALA A C 1
ATOM 971 O O . ALA A 1 124 ? -1.545 -5.518 -13.656 1.00 98.50 124 ALA A O 1
ATOM 972 N N . GLN A 1 125 ? -2.771 -6.223 -11.920 1.00 98.69 125 GLN A N 1
ATOM 973 C CA . GLN A 1 125 ? -1.603 -6.739 -11.201 1.00 98.69 125 GLN A CA 1
ATOM 974 C C . GLN A 1 125 ? -0.914 -7.898 -11.924 1.00 98.69 125 GLN A C 1
ATOM 976 O O . GLN A 1 125 ? 0.311 -7.903 -11.933 1.00 98.69 125 GLN A O 1
ATOM 981 N N . ILE A 1 126 ? -1.640 -8.833 -12.550 1.00 98.62 126 ILE A N 1
ATOM 982 C CA . ILE A 1 126 ? -1.008 -9.901 -13.354 1.00 98.62 126 ILE A CA 1
ATOM 983 C C . ILE A 1 126 ? -0.138 -9.270 -14.442 1.00 98.62 126 ILE A C 1
ATOM 985 O O . ILE A 1 126 ? 1.061 -9.529 -14.518 1.00 98.62 126 ILE A O 1
ATOM 989 N N . TRP A 1 127 ? -0.718 -8.348 -15.214 1.00 98.69 127 TRP A N 1
ATOM 990 C CA . TRP A 1 127 ? 0.002 -7.674 -16.290 1.00 98.69 127 TRP A CA 1
ATOM 991 C C . TRP A 1 127 ? 1.193 -6.853 -15.770 1.00 98.69 127 TRP A C 1
ATOM 993 O O . TRP A 1 127 ? 2.280 -6.905 -16.343 1.00 98.69 127 TRP A O 1
ATOM 1003 N N . ASN A 1 128 ? 1.022 -6.129 -14.659 1.00 98.88 128 ASN A N 1
ATOM 1004 C CA . ASN A 1 128 ? 2.090 -5.336 -14.047 1.00 98.88 128 ASN A CA 1
ATOM 1005 C C . ASN A 1 128 ? 3.267 -6.221 -13.622 1.00 98.88 128 ASN A C 1
ATOM 1007 O O . ASN A 1 128 ? 4.417 -5.864 -13.874 1.00 98.88 128 ASN A O 1
ATOM 1011 N N . HIS A 1 129 ? 2.988 -7.378 -13.015 1.00 98.88 129 HIS A N 1
ATOM 1012 C CA . HIS A 1 129 ? 4.016 -8.304 -12.548 1.00 98.88 129 HIS A CA 1
ATOM 1013 C C . HIS A 1 129 ? 4.711 -9.011 -13.710 1.00 98.88 129 HIS A C 1
ATOM 1015 O O . HIS A 1 129 ? 5.938 -9.056 -13.726 1.00 98.88 129 HIS A O 1
ATOM 1021 N N . ASP A 1 130 ? 3.970 -9.489 -14.714 1.00 98.75 130 ASP A N 1
ATOM 1022 C CA . ASP A 1 130 ? 4.556 -9.996 -15.962 1.00 98.75 130 ASP A CA 1
ATOM 1023 C C . ASP A 1 130 ? 5.543 -8.981 -16.554 1.00 98.75 130 ASP A C 1
ATOM 1025 O O . ASP A 1 130 ? 6.694 -9.303 -16.866 1.00 98.75 130 ASP A O 1
ATOM 1029 N N . PHE A 1 131 ? 5.114 -7.720 -16.632 1.00 98.75 131 PHE A N 1
ATOM 1030 C CA . PHE A 1 131 ? 5.921 -6.630 -17.158 1.00 98.75 131 PHE A CA 1
ATOM 1031 C C . PHE A 1 131 ? 7.133 -6.302 -16.272 1.00 98.75 131 PHE A C 1
ATOM 1033 O O . PHE A 1 131 ? 8.197 -5.952 -16.798 1.00 98.75 131 PHE A O 1
ATOM 1040 N N . PHE A 1 132 ? 6.998 -6.419 -14.949 1.00 98.88 132 PHE A N 1
ATOM 1041 C CA . PHE A 1 132 ? 8.056 -6.210 -13.959 1.00 98.88 132 PHE A CA 1
ATOM 1042 C C . PHE A 1 132 ? 9.149 -7.274 -14.037 1.00 98.88 132 PHE A C 1
ATOM 1044 O O . PHE A 1 132 ? 10.327 -6.922 -14.119 1.00 98.88 132 PHE A O 1
ATOM 1051 N N . TRP A 1 133 ? 8.788 -8.557 -14.119 1.00 98.88 133 TRP A N 1
ATOM 1052 C CA . TRP A 1 133 ? 9.770 -9.637 -14.248 1.00 98.88 133 TRP A CA 1
ATOM 1053 C C . TRP A 1 133 ? 10.615 -9.484 -15.513 1.00 98.88 133 TRP A C 1
ATOM 1055 O O . TRP A 1 133 ? 11.834 -9.638 -15.468 1.00 98.88 133 TRP A O 1
ATOM 1065 N N . GLU A 1 134 ? 9.985 -9.097 -16.621 1.00 98.69 134 GLU A N 1
ATOM 1066 C CA . GLU A 1 134 ? 10.647 -8.780 -17.891 1.00 98.69 134 GLU A CA 1
ATOM 1067 C C . GLU A 1 134 ? 11.463 -7.476 -17.869 1.00 98.69 134 GLU A C 1
ATOM 1069 O O . GLU A 1 134 ? 12.330 -7.266 -18.719 1.00 98.69 134 GLU A O 1
ATOM 1074 N N . SER A 1 135 ? 11.193 -6.582 -16.915 1.00 98.75 135 SER A N 1
ATOM 1075 C CA . SER A 1 135 ? 11.925 -5.322 -16.744 1.00 98.75 135 SER A CA 1
ATOM 1076 C C . SER A 1 135 ? 13.288 -5.515 -16.072 1.00 98.75 135 SER A C 1
ATOM 1078 O O . SER A 1 135 ? 14.091 -4.580 -16.040 1.00 98.75 135 SER A O 1
ATOM 1080 N N . MET A 1 136 ? 13.574 -6.722 -15.577 1.00 98.81 136 MET A N 1
ATOM 1081 C CA . MET A 1 136 ? 14.827 -7.088 -14.923 1.00 98.81 136 MET A CA 1
ATOM 1082 C C . MET A 1 136 ? 15.574 -8.181 -15.689 1.00 98.81 136 MET A C 1
ATOM 1084 O O . MET A 1 136 ? 14.994 -8.909 -16.494 1.00 98.81 136 MET A O 1
ATOM 1088 N N . LYS A 1 137 ? 16.876 -8.314 -15.429 1.00 98.56 137 LYS A N 1
ATOM 1089 C CA . LYS A 1 137 ? 17.671 -9.475 -15.843 1.00 98.56 137 LYS A CA 1
ATOM 1090 C C . LYS A 1 137 ? 18.856 -9.727 -14.903 1.00 98.56 137 LYS A C 1
ATOM 1092 O O . LYS A 1 137 ? 19.329 -8.784 -14.265 1.00 98.56 137 LYS A O 1
ATOM 1097 N N . PRO A 1 138 ? 19.396 -10.960 -14.867 1.00 98.38 138 PRO A N 1
ATOM 1098 C CA . PRO A 1 138 ? 20.684 -11.233 -14.234 1.00 98.38 138 PRO A CA 1
ATOM 1099 C C . PRO A 1 138 ? 21.782 -10.351 -14.835 1.00 98.38 138 PRO A C 1
ATOM 1101 O O . PRO A 1 138 ? 21.866 -10.216 -16.059 1.00 98.38 138 PRO A O 1
ATOM 1104 N N . ASN A 1 139 ? 22.639 -9.774 -13.988 1.00 96.88 139 ASN A N 1
ATOM 1105 C CA . ASN A 1 139 ? 23.665 -8.804 -14.398 1.00 96.88 139 ASN A CA 1
ATOM 1106 C C . ASN A 1 139 ? 23.084 -7.601 -15.174 1.00 96.88 139 ASN A C 1
ATOM 1108 O O . ASN A 1 139 ? 23.638 -7.178 -16.193 1.00 96.88 139 ASN A O 1
ATOM 1112 N N . GLY A 1 140 ? 21.934 -7.092 -14.725 1.00 98.00 140 GLY A N 1
ATOM 1113 C CA . GLY A 1 140 ? 21.311 -5.881 -15.250 1.00 98.00 140 GLY A CA 1
ATOM 1114 C C . GLY A 1 140 ? 22.006 -4.596 -14.788 1.00 98.00 140 GLY A C 1
ATOM 1115 O O . GLY A 1 140 ? 23.161 -4.591 -14.356 1.00 98.00 140 GLY A O 1
ATOM 1116 N N . GLY A 1 141 ? 21.283 -3.481 -14.879 1.00 97.50 141 GLY A N 1
ATOM 1117 C CA . GLY A 1 141 ? 21.818 -2.158 -14.566 1.00 97.50 141 GLY A CA 1
ATOM 1118 C C . GLY A 1 141 ? 22.613 -1.535 -15.714 1.00 97.50 141 GLY A C 1
ATOM 1119 O O . GLY A 1 141 ? 22.426 -1.857 -16.890 1.00 97.50 141 GLY A O 1
ATOM 1120 N N . GLY A 1 142 ? 23.500 -0.600 -15.371 1.00 97.12 142 GLY A N 1
ATOM 1121 C CA . GLY A 1 142 ? 24.288 0.157 -16.347 1.00 97.12 142 GLY A CA 1
ATOM 1122 C C . GLY A 1 142 ? 23.461 1.200 -17.107 1.00 97.12 142 GLY A C 1
ATOM 1123 O O . GLY A 1 142 ? 22.460 1.702 -16.598 1.00 97.12 142 GLY A O 1
ATOM 1124 N N . LYS A 1 143 ? 23.903 1.550 -18.321 1.00 97.56 143 LYS A N 1
ATOM 1125 C CA . LYS A 1 143 ? 23.247 2.545 -19.186 1.00 97.56 143 LYS A CA 1
ATOM 1126 C C . LYS A 1 143 ? 22.667 1.889 -20.445 1.00 97.56 143 LYS A C 1
ATOM 1128 O O . LYS A 1 143 ? 23.292 0.962 -20.966 1.00 97.56 143 LYS A O 1
ATOM 1133 N N . PRO A 1 144 ? 21.533 2.385 -20.973 1.00 97.50 144 PRO A N 1
ATOM 1134 C CA . PRO A 1 144 ? 21.070 2.016 -22.302 1.00 97.50 144 PRO A CA 1
ATOM 1135 C C . PRO A 1 144 ? 22.029 2.559 -23.368 1.00 97.50 144 PRO A C 1
ATOM 1137 O O . PRO A 1 144 ? 22.875 3.414 -23.102 1.00 97.50 144 PRO A O 1
ATOM 1140 N N . SER A 1 145 ? 21.875 2.082 -24.597 1.00 95.88 145 SER A N 1
ATOM 1141 C CA . SER A 1 145 ? 22.632 2.542 -25.760 1.00 95.88 145 SER A CA 1
ATOM 1142 C C . SER A 1 145 ? 21.697 2.789 -26.947 1.00 95.88 145 SER A C 1
ATOM 1144 O O . SER A 1 145 ? 20.487 2.574 -26.855 1.00 95.88 145 SER A O 1
ATOM 1146 N N . GLY A 1 146 ? 22.257 3.281 -28.054 1.00 97.38 146 GLY A N 1
ATOM 1147 C CA . GLY A 1 146 ? 21.516 3.513 -29.293 1.00 97.38 146 GLY A CA 1
ATOM 1148 C C . GLY A 1 146 ? 20.373 4.516 -29.135 1.00 97.38 146 GLY A C 1
ATOM 1149 O O . GLY A 1 146 ? 20.459 5.461 -28.350 1.00 97.38 146 GLY A O 1
ATOM 1150 N N . GLU A 1 147 ? 19.292 4.281 -29.876 1.00 97.06 147 GLU A N 1
ATOM 1151 C CA . GLU A 1 147 ? 18.151 5.196 -29.961 1.00 97.06 147 GLU A CA 1
ATOM 1152 C C . GLU A 1 147 ? 17.504 5.485 -28.598 1.00 97.06 147 GLU A C 1
ATOM 1154 O O . GLU A 1 147 ? 17.090 6.615 -28.339 1.00 97.06 147 GLU A O 1
ATOM 1159 N N . LEU A 1 148 ? 17.448 4.500 -27.695 1.00 98.19 148 LEU A N 1
ATOM 1160 C CA . LEU A 1 148 ? 16.896 4.726 -26.361 1.00 98.19 148 LEU A CA 1
ATOM 1161 C C . LEU A 1 148 ? 17.705 5.794 -25.611 1.00 98.19 148 LEU A C 1
ATOM 1163 O O . LEU A 1 148 ? 17.118 6.717 -25.053 1.00 98.19 148 LEU A O 1
ATOM 1167 N N . LEU A 1 149 ? 19.040 5.718 -25.634 1.00 98.56 149 LEU A N 1
ATOM 1168 C CA . LEU A 1 149 ? 19.889 6.723 -24.988 1.00 98.56 149 LEU A CA 1
ATOM 1169 C C . LEU A 1 149 ? 19.749 8.105 -25.649 1.00 98.56 149 LEU A C 1
ATOM 1171 O O . LEU A 1 149 ? 19.755 9.118 -24.952 1.00 98.56 149 LEU A O 1
ATOM 1175 N N . GLU A 1 150 ? 19.591 8.159 -26.972 1.00 98.38 150 GLU A N 1
ATOM 1176 C CA . GLU A 1 150 ? 19.356 9.412 -27.700 1.00 98.38 150 GLU A CA 1
ATOM 1177 C C . GLU A 1 150 ? 18.042 10.083 -27.279 1.00 98.38 150 GLU A C 1
ATOM 1179 O O . GLU A 1 150 ? 18.037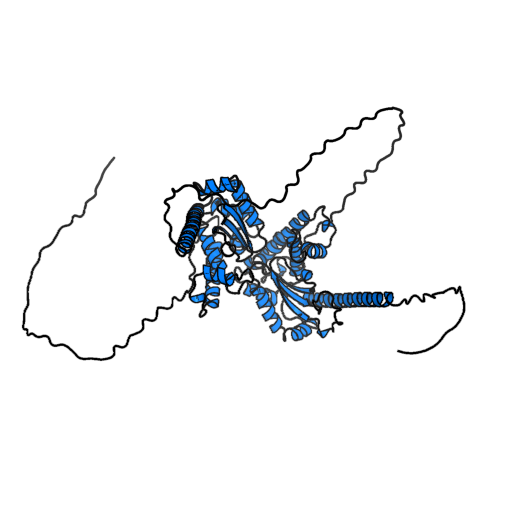 11.277 -26.973 1.00 98.38 150 GLU A O 1
ATOM 1184 N N . LEU A 1 151 ? 16.943 9.324 -27.195 1.00 98.19 151 LEU A N 1
ATOM 1185 C CA . LEU A 1 151 ? 15.656 9.845 -26.725 1.00 98.19 151 LEU A CA 1
ATOM 1186 C C . LEU A 1 151 ? 15.710 10.271 -25.258 1.00 98.19 151 LEU A C 1
ATOM 1188 O O . LEU A 1 151 ? 15.132 11.294 -24.902 1.00 98.19 151 LEU A O 1
ATOM 1192 N N . ILE A 1 152 ? 16.439 9.534 -24.418 1.00 98.69 152 ILE A N 1
ATOM 1193 C CA . ILE A 1 152 ? 16.637 9.901 -23.013 1.00 98.69 152 ILE A CA 1
ATOM 1194 C C . ILE A 1 152 ? 17.363 11.243 -22.904 1.00 98.69 152 ILE A C 1
ATOM 1196 O O . ILE A 1 152 ? 16.894 12.141 -22.208 1.00 98.69 152 ILE A O 1
ATOM 1200 N N . ASN A 1 153 ? 18.471 11.417 -23.628 1.00 98.62 153 ASN A N 1
ATOM 1201 C CA . ASN A 1 153 ? 19.204 12.683 -23.633 1.00 98.62 153 ASN A CA 1
ATOM 1202 C C . ASN A 1 153 ? 18.363 13.829 -24.212 1.00 98.62 153 ASN A C 1
ATOM 1204 O O . ASN A 1 153 ? 18.479 14.962 -23.756 1.00 98.62 153 ASN A O 1
ATOM 1208 N N . ARG A 1 154 ? 17.497 13.549 -25.191 1.00 98.38 154 ARG A N 1
ATOM 1209 C CA . ARG A 1 154 ? 16.587 14.545 -25.765 1.00 98.38 154 ARG A CA 1
ATOM 1210 C C . ARG A 1 154 ? 15.518 15.002 -24.770 1.00 98.38 154 ARG A C 1
ATOM 1212 O O . ARG A 1 154 ? 15.268 16.200 -24.679 1.00 98.38 154 ARG A O 1
ATOM 1219 N N . ASP A 1 155 ? 14.875 14.066 -24.074 1.00 98.50 155 ASP A N 1
ATOM 1220 C CA . ASP A 1 155 ? 13.675 14.350 -23.275 1.00 98.50 155 ASP A CA 1
ATOM 1221 C C . ASP A 1 155 ? 13.992 14.728 -21.821 1.00 98.50 155 ASP A C 1
ATOM 1223 O O . ASP A 1 155 ? 13.281 15.547 -21.248 1.00 98.50 155 ASP A O 1
ATOM 1227 N N . PHE A 1 156 ? 15.085 14.204 -21.254 1.00 98.50 156 PHE A N 1
ATOM 1228 C CA . PHE A 1 156 ? 15.506 14.459 -19.866 1.00 98.50 156 PHE A CA 1
ATOM 1229 C C . PHE A 1 156 ? 16.826 15.242 -19.765 1.00 98.50 156 PHE A C 1
ATOM 1231 O O . PHE A 1 156 ? 17.278 15.590 -18.673 1.00 98.50 156 PHE A O 1
ATOM 1238 N N . GLY A 1 157 ? 17.499 15.502 -20.890 1.00 98.56 157 GLY A N 1
ATOM 1239 C CA . GLY A 1 157 ? 18.811 16.159 -20.946 1.00 98.56 157 GLY A CA 1
ATOM 1240 C C . GLY A 1 157 ? 19.997 15.225 -20.672 1.00 98.56 157 GLY A C 1
ATOM 1241 O O . GLY A 1 157 ? 21.068 15.414 -21.246 1.00 98.56 157 GLY A O 1
ATOM 1242 N N . SER A 1 158 ? 19.826 14.205 -19.827 1.00 98.62 158 SER A N 1
ATOM 1243 C CA . SER A 1 158 ? 20.840 13.182 -19.547 1.00 98.62 158 SER A CA 1
ATOM 1244 C C . SER A 1 158 ? 20.216 11.890 -19.014 1.00 98.62 158 SER A C 1
ATOM 1246 O O . SER A 1 158 ? 19.084 11.873 -18.525 1.00 98.62 158 SER A O 1
ATOM 1248 N N . PHE A 1 159 ? 20.981 10.797 -19.058 1.00 98.56 159 PHE A N 1
ATOM 1249 C CA . PHE A 1 159 ? 20.599 9.538 -18.414 1.00 98.56 159 PHE A CA 1
ATOM 1250 C C . PHE A 1 159 ? 20.459 9.681 -16.893 1.00 98.56 159 PHE A C 1
ATOM 1252 O O . PHE A 1 159 ? 19.539 9.136 -16.292 1.00 98.56 159 PHE A O 1
ATOM 1259 N N . GLU A 1 160 ? 21.353 10.438 -16.269 1.00 98.56 160 GLU A N 1
ATOM 1260 C CA . GLU A 1 160 ? 21.352 10.697 -14.834 1.00 98.56 160 GLU A CA 1
ATOM 1261 C C . GLU A 1 160 ? 20.072 11.416 -14.397 1.00 98.56 160 GLU A C 1
ATOM 1263 O O . GLU A 1 160 ? 19.495 11.060 -13.370 1.00 98.56 160 GLU A O 1
ATOM 1268 N N . ASN A 1 161 ? 19.589 12.372 -15.196 1.00 98.69 161 ASN A N 1
ATOM 1269 C CA . ASN A 1 161 ? 18.331 13.066 -14.929 1.00 98.69 161 ASN A CA 1
ATOM 1270 C C . ASN A 1 161 ? 17.139 12.107 -14.993 1.00 98.69 161 ASN A C 1
ATOM 1272 O O . ASN A 1 161 ? 16.337 12.096 -14.062 1.00 98.69 161 ASN A O 1
ATOM 1276 N N . LEU A 1 162 ? 17.071 11.238 -16.012 1.00 98.75 162 LEU A N 1
ATOM 1277 C CA . LEU A 1 162 ? 16.044 10.193 -16.078 1.00 98.75 162 LEU A CA 1
ATOM 1278 C C . LEU A 1 162 ? 16.060 9.313 -14.822 1.00 98.75 162 LEU A C 1
ATOM 1280 O O . LEU A 1 162 ? 15.010 9.047 -14.239 1.00 98.75 162 LEU A O 1
ATOM 1284 N N . ILE A 1 163 ? 17.235 8.828 -14.412 1.00 98.69 163 ILE A N 1
ATOM 1285 C CA . ILE A 1 163 ? 17.340 7.968 -13.229 1.00 98.69 163 ILE A CA 1
ATOM 1286 C C . ILE A 1 163 ? 16.895 8.720 -11.977 1.00 98.69 163 ILE A C 1
ATOM 1288 O O . ILE A 1 163 ? 16.158 8.156 -11.175 1.00 98.69 163 ILE A O 1
ATOM 1292 N N . ASN A 1 164 ? 17.270 9.988 -11.817 1.00 98.69 164 ASN A N 1
ATOM 1293 C CA . ASN A 1 164 ? 16.819 10.801 -10.688 1.00 98.69 164 ASN A CA 1
ATOM 1294 C C . ASN A 1 164 ? 15.294 10.980 -10.682 1.00 98.69 164 ASN A C 1
ATOM 1296 O O . ASN A 1 164 ? 14.673 10.835 -9.628 1.00 98.69 164 ASN A O 1
ATOM 1300 N N . GLU A 1 165 ? 14.678 11.226 -11.839 1.00 98.81 165 GLU A N 1
ATOM 1301 C CA . GLU A 1 165 ? 13.221 11.319 -11.965 1.00 98.81 165 GLU A CA 1
ATOM 1302 C C . GLU A 1 165 ? 12.527 9.989 -11.652 1.00 98.81 165 GLU A C 1
ATOM 1304 O O . GLU A 1 165 ? 11.576 9.970 -10.872 1.00 98.81 165 GLU A O 1
ATOM 1309 N N . LEU A 1 166 ? 13.031 8.862 -12.168 1.00 98.81 166 LEU A N 1
ATOM 1310 C CA . LEU A 1 166 ? 12.504 7.527 -11.866 1.00 98.81 166 LEU A CA 1
ATOM 1311 C C . LEU A 1 166 ? 12.635 7.177 -10.378 1.00 98.81 166 LEU A C 1
ATOM 1313 O O . LEU A 1 166 ? 11.674 6.703 -9.769 1.00 98.81 166 LEU A O 1
ATOM 1317 N N . LYS A 1 167 ? 13.802 7.438 -9.772 1.00 98.75 167 LYS A N 1
ATOM 1318 C CA . LYS A 1 167 ? 14.034 7.216 -8.338 1.00 98.75 167 LYS A CA 1
ATOM 1319 C C . LYS A 1 167 ? 13.102 8.084 -7.493 1.00 98.75 167 LYS A C 1
ATOM 1321 O O . LYS A 1 167 ? 12.523 7.588 -6.530 1.00 98.75 167 LYS A O 1
ATOM 1326 N N . SER A 1 168 ? 12.916 9.349 -7.872 1.00 98.62 168 SER A N 1
ATOM 1327 C CA . SER A 1 168 ? 11.991 10.269 -7.205 1.00 98.62 168 SER A CA 1
ATOM 1328 C C . SER A 1 168 ? 10.538 9.804 -7.330 1.00 98.62 168 SER A C 1
ATOM 1330 O O . SER A 1 168 ? 9.825 9.734 -6.329 1.00 98.62 168 SER A O 1
ATOM 1332 N N . ALA A 1 169 ? 10.096 9.402 -8.524 1.00 98.69 169 ALA A N 1
ATOM 1333 C CA . ALA A 1 169 ? 8.747 8.890 -8.752 1.00 98.69 169 ALA A CA 1
ATOM 1334 C C . ALA A 1 169 ? 8.463 7.634 -7.911 1.00 98.69 169 ALA A C 1
ATOM 1336 O O . ALA A 1 169 ? 7.434 7.568 -7.241 1.00 98.69 169 ALA A O 1
ATOM 1337 N N . ALA A 1 170 ? 9.404 6.687 -7.876 1.00 98.62 170 ALA A N 1
ATOM 1338 C CA . ALA A 1 170 ? 9.313 5.467 -7.075 1.00 98.62 170 ALA A CA 1
ATOM 1339 C C . ALA A 1 170 ? 9.317 5.747 -5.561 1.00 98.62 170 ALA A C 1
ATOM 1341 O O . ALA A 1 170 ? 8.515 5.186 -4.816 1.00 98.62 170 ALA A O 1
ATOM 1342 N N . ALA A 1 171 ? 10.189 6.644 -5.091 1.00 97.62 171 ALA A N 1
ATOM 1343 C CA . ALA A 1 171 ? 10.286 6.986 -3.673 1.00 97.62 171 ALA A CA 1
ATOM 1344 C C . ALA A 1 171 ? 9.055 7.759 -3.176 1.00 97.62 171 ALA A C 1
ATOM 1346 O O . ALA A 1 171 ? 8.607 7.550 -2.051 1.00 97.62 171 ALA A O 1
ATOM 1347 N N . THR A 1 172 ? 8.498 8.633 -4.017 1.00 96.50 172 THR A N 1
ATOM 1348 C CA . THR A 1 172 ? 7.369 9.510 -3.670 1.00 96.50 172 THR A CA 1
ATOM 1349 C C . THR A 1 172 ? 6.003 8.922 -4.023 1.00 96.50 172 THR A C 1
ATOM 1351 O O . THR A 1 172 ? 4.983 9.594 -3.844 1.00 96.50 172 THR A O 1
ATOM 1354 N N . GLN A 1 173 ? 5.933 7.701 -4.557 1.00 98.12 173 GLN A N 1
ATOM 1355 C CA . GLN A 1 173 ? 4.675 6.963 -4.638 1.00 98.12 173 GLN A CA 1
ATOM 1356 C C . GLN A 1 173 ? 4.274 6.544 -3.222 1.00 98.12 173 GLN A C 1
ATOM 1358 O O . GLN A 1 173 ? 4.856 5.632 -2.638 1.00 98.12 173 GLN A O 1
ATOM 1363 N N . PHE A 1 174 ? 3.298 7.244 -2.649 1.00 96.06 174 PHE A N 1
ATOM 1364 C CA . PHE A 1 174 ? 2.808 6.934 -1.313 1.00 96.06 174 PHE A CA 1
ATOM 1365 C C . PHE A 1 174 ? 1.949 5.663 -1.329 1.00 96.06 174 PHE A C 1
ATOM 1367 O O . PHE A 1 174 ? 1.164 5.455 -2.257 1.00 96.06 174 PHE A O 1
ATOM 1374 N N . GLY A 1 175 ? 2.112 4.820 -0.307 1.00 96.50 175 GLY A N 1
ATOM 1375 C CA . GLY A 1 175 ? 1.479 3.503 -0.257 1.00 96.50 175 GLY A CA 1
ATOM 1376 C C . GLY A 1 175 ? 1.997 2.546 -1.330 1.00 96.50 175 GLY A C 1
ATOM 1377 O O . GLY A 1 175 ? 3.155 2.626 -1.756 1.00 96.50 175 GLY A O 1
ATOM 1378 N N . SER A 1 176 ? 1.115 1.639 -1.737 1.00 98.38 176 SER A N 1
ATOM 1379 C CA . SER A 1 176 ? 1.304 0.680 -2.823 1.00 98.38 176 SER A CA 1
ATOM 1380 C C . SER A 1 176 ? 1.242 1.343 -4.200 1.00 98.38 176 SER A C 1
ATOM 1382 O O . SER A 1 176 ? 0.397 2.212 -4.454 1.00 98.38 176 SER A O 1
ATOM 1384 N N . GLY A 1 177 ? 2.086 0.892 -5.127 1.00 98.56 177 GLY A N 1
ATOM 1385 C CA . GLY A 1 177 ? 2.058 1.382 -6.498 1.00 98.56 177 GLY A CA 1
ATOM 1386 C C . GLY A 1 177 ? 3.296 1.040 -7.311 1.00 98.56 177 GLY A C 1
ATOM 1387 O O . GLY A 1 177 ? 4.063 0.144 -6.967 1.00 98.56 177 GLY A O 1
ATOM 1388 N N . TRP A 1 178 ? 3.474 1.789 -8.394 1.00 98.88 178 TRP A N 1
ATOM 1389 C CA . TRP A 1 178 ? 4.462 1.517 -9.430 1.00 98.88 178 TRP A CA 1
ATOM 1390 C C . TRP A 1 178 ? 5.070 2.817 -9.960 1.00 98.88 178 TRP A C 1
ATOM 1392 O O . TRP A 1 178 ? 4.395 3.849 -10.024 1.00 98.88 178 TRP A O 1
ATOM 1402 N N . ALA A 1 179 ? 6.327 2.763 -10.395 1.00 98.81 179 ALA A N 1
ATOM 1403 C CA . ALA A 1 179 ? 6.969 3.825 -11.170 1.00 98.81 179 ALA A CA 1
ATOM 1404 C C . ALA A 1 179 ? 7.283 3.335 -12.582 1.00 98.81 179 ALA A C 1
ATOM 1406 O O . ALA A 1 179 ? 7.729 2.206 -12.759 1.00 98.81 179 ALA A O 1
ATOM 1407 N N . TRP A 1 180 ? 7.087 4.192 -13.582 1.00 98.88 180 TRP A N 1
ATOM 1408 C CA . TRP A 1 180 ? 7.125 3.808 -14.988 1.00 98.88 180 TRP A CA 1
ATOM 1409 C C . TRP A 1 180 ? 7.961 4.771 -15.820 1.00 98.88 180 TRP A C 1
ATOM 1411 O O . TRP A 1 180 ? 7.877 5.987 -15.653 1.00 98.88 180 TRP A O 1
ATOM 1421 N N . LEU A 1 181 ? 8.676 4.219 -16.799 1.00 98.81 181 LEU A N 1
ATOM 1422 C CA . LEU A 1 181 ? 9.072 4.955 -17.998 1.00 98.81 181 LEU A CA 1
ATOM 1423 C C . LEU A 1 181 ? 8.066 4.625 -19.097 1.00 98.81 181 LEU A C 1
ATOM 1425 O O . LEU A 1 181 ? 7.846 3.448 -19.395 1.00 98.81 181 LEU A O 1
ATOM 1429 N N . VAL A 1 182 ? 7.475 5.645 -19.709 1.00 98.50 182 VAL A N 1
ATOM 1430 C CA . VAL A 1 182 ? 6.477 5.489 -20.773 1.00 98.50 182 VAL A CA 1
ATOM 1431 C C . VAL A 1 182 ? 6.880 6.255 -22.026 1.00 98.50 182 VAL A C 1
ATOM 1433 O O . VAL A 1 182 ? 7.640 7.218 -21.960 1.00 98.50 182 VAL A O 1
ATOM 1436 N N . TYR A 1 183 ? 6.333 5.846 -23.166 1.00 97.12 183 TYR A N 1
ATOM 1437 C CA . TYR A 1 183 ? 6.378 6.581 -24.422 1.00 97.12 183 TYR A CA 1
ATOM 1438 C C . TYR A 1 183 ? 4.975 7.065 -24.798 1.00 97.12 183 TYR A C 1
ATOM 1440 O O . TYR A 1 183 ? 4.036 6.274 -24.944 1.00 97.12 183 TYR A O 1
ATOM 1448 N N . LYS A 1 184 ? 4.826 8.379 -24.957 1.00 91.50 184 LYS A N 1
ATOM 1449 C CA . LYS A 1 184 ? 3.575 9.042 -25.335 1.00 91.50 184 LYS A CA 1
ATOM 1450 C C . LYS A 1 184 ? 3.893 10.267 -26.181 1.00 91.50 184 LYS A C 1
ATOM 1452 O O . LYS A 1 184 ? 4.861 10.966 -25.914 1.00 91.50 184 LYS A O 1
ATOM 1457 N N . GLU A 1 185 ? 3.101 10.506 -27.227 1.00 88.38 185 GLU A N 1
ATOM 1458 C CA . GLU A 1 185 ? 3.220 11.714 -28.068 1.00 88.38 185 GLU A CA 1
ATOM 1459 C C . GLU A 1 185 ? 4.649 11.965 -28.587 1.00 88.38 185 GLU A C 1
ATOM 1461 O O . GLU A 1 185 ? 5.159 13.082 -28.617 1.00 88.38 185 GLU A O 1
ATOM 1466 N N . ASN A 1 186 ? 5.312 10.886 -29.009 1.00 90.50 186 ASN A N 1
ATOM 1467 C CA . ASN A 1 186 ? 6.690 10.899 -29.490 1.00 90.50 186 ASN A CA 1
ATOM 1468 C C . ASN A 1 186 ? 7.745 11.347 -28.458 1.00 90.50 186 ASN A C 1
ATOM 1470 O O . ASN A 1 186 ? 8.847 11.740 -28.847 1.00 90.50 186 ASN A O 1
ATOM 1474 N N . LYS A 1 187 ? 7.440 11.260 -27.160 1.00 95.62 187 LYS A N 1
ATOM 1475 C CA . LYS A 1 187 ? 8.343 11.576 -26.050 1.00 95.62 187 LYS A CA 1
ATOM 1476 C C . LYS A 1 187 ? 8.345 10.495 -24.980 1.00 95.62 187 LYS A C 1
ATOM 1478 O O . LYS A 1 187 ? 7.366 9.770 -24.802 1.00 95.62 187 LYS A O 1
ATOM 1483 N N . LEU A 1 188 ? 9.465 10.399 -24.280 1.00 98.31 188 LEU A N 1
ATOM 1484 C CA . LEU A 1 188 ? 9.580 9.664 -23.036 1.00 98.31 188 LEU A CA 1
ATOM 1485 C C . LEU A 1 188 ? 9.039 10.512 -21.882 1.00 98.31 188 LEU A C 1
ATOM 1487 O O . LEU A 1 188 ? 9.212 11.729 -21.861 1.00 98.31 188 LEU A O 1
ATOM 1491 N N . ALA A 1 189 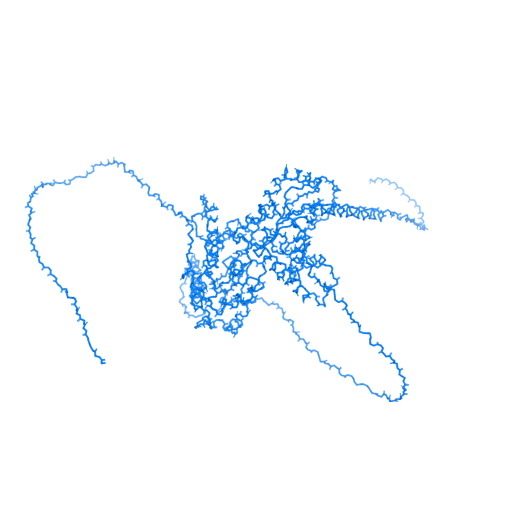? 8.399 9.858 -20.921 1.00 98.12 189 ALA A N 1
ATOM 1492 C CA . ALA A 1 189 ? 7.954 10.484 -19.684 1.00 98.12 189 ALA A CA 1
ATOM 1493 C C . ALA A 1 189 ? 8.089 9.509 -18.514 1.00 98.12 189 ALA A C 1
ATOM 1495 O O . ALA A 1 189 ? 7.921 8.297 -18.680 1.00 98.12 189 ALA A O 1
ATOM 1496 N N . VAL A 1 190 ? 8.368 10.047 -17.329 1.00 98.62 190 VAL A N 1
ATOM 1497 C CA . VAL A 1 190 ? 8.287 9.305 -16.071 1.00 98.62 190 VAL A CA 1
ATOM 1498 C C . VAL A 1 190 ? 6.915 9.544 -15.456 1.00 98.62 190 VAL A C 1
ATOM 1500 O O . VAL A 1 190 ? 6.482 10.684 -15.310 1.00 98.62 190 VAL A O 1
ATOM 1503 N N . VAL A 1 191 ? 6.227 8.466 -15.090 1.00 98.06 191 VAL A N 1
ATOM 1504 C CA . VAL A 1 191 ? 4.948 8.533 -14.370 1.00 98.06 191 VAL A CA 1
ATOM 1505 C C . VAL A 1 191 ? 4.965 7.565 -13.195 1.00 98.06 191 VAL A C 1
ATOM 1507 O O . VAL A 1 191 ? 5.693 6.575 -13.202 1.00 98.06 191 VAL A O 1
ATOM 1510 N N . LYS A 1 192 ? 4.148 7.830 -12.180 1.00 97.75 192 LYS A N 1
ATOM 1511 C CA . LYS A 1 192 ? 3.870 6.892 -11.087 1.00 97.75 192 LYS A CA 1
ATOM 1512 C C . LYS A 1 192 ? 2.378 6.623 -11.014 1.00 97.75 192 LYS A C 1
ATOM 1514 O O . LYS A 1 192 ? 1.580 7.449 -11.457 1.00 97.75 192 LYS A O 1
ATOM 1519 N N . SER A 1 193 ? 2.011 5.474 -10.477 1.00 97.94 193 SER A N 1
ATOM 1520 C CA . SER A 1 193 ? 0.618 5.075 -10.335 1.00 97.94 193 SER A CA 1
ATOM 1521 C C . SER A 1 193 ? 0.388 4.376 -9.003 1.00 97.94 193 SER A C 1
ATOM 1523 O O . SER A 1 193 ? 1.252 3.663 -8.493 1.00 97.94 193 SER A O 1
ATOM 1525 N N . SER A 1 194 ? -0.796 4.589 -8.434 1.00 97.00 194 SER A N 1
ATOM 1526 C CA . SER A 1 194 ? -1.198 3.947 -7.187 1.00 97.00 194 SER A CA 1
ATOM 1527 C C . SER A 1 194 ? -1.801 2.571 -7.450 1.00 97.00 194 SER A C 1
ATOM 1529 O O . SER A 1 194 ? -2.496 2.358 -8.449 1.00 97.00 194 SER A O 1
ATOM 1531 N N . ASN A 1 195 ? -1.594 1.659 -6.502 1.00 97.44 195 ASN A N 1
ATOM 1532 C CA . ASN A 1 195 ? -2.223 0.347 -6.477 1.00 97.44 195 ASN A CA 1
ATOM 1533 C C . ASN A 1 195 ? -1.945 -0.443 -7.767 1.00 97.44 195 ASN A C 1
ATOM 1535 O O . ASN A 1 195 ? -0.787 -0.702 -8.078 1.00 97.44 195 ASN A O 1
ATOM 1539 N N . ALA A 1 196 ? -2.989 -0.859 -8.488 1.00 98.31 196 ALA A N 1
ATOM 1540 C CA . ALA A 1 196 ? -2.871 -1.675 -9.694 1.00 98.31 196 ALA A CA 1
ATOM 1541 C C . ALA A 1 196 ? -2.853 -0.854 -10.991 1.00 98.31 196 ALA A C 1
ATOM 1543 O O . ALA A 1 196 ? -2.624 -1.416 -12.061 1.00 98.31 196 ALA A O 1
ATOM 1544 N N . VAL A 1 197 ? -3.098 0.461 -10.917 1.00 98.25 197 VAL A N 1
ATOM 1545 C CA . VAL A 1 197 ? -3.182 1.321 -12.104 1.00 98.25 197 VAL A CA 1
ATOM 1546 C C . VAL A 1 197 ? -1.880 1.240 -12.889 1.00 98.25 197 VAL A C 1
ATOM 1548 O O . VAL A 1 197 ? -0.795 1.274 -12.310 1.00 98.25 197 VAL A O 1
ATOM 1551 N N . ASN A 1 198 ? -1.983 1.161 -14.211 1.00 98.25 198 ASN A N 1
ATOM 1552 C CA . ASN A 1 198 ? -0.832 1.088 -15.098 1.00 98.25 198 ASN A CA 1
ATOM 1553 C C . ASN A 1 198 ? -1.018 1.974 -16.341 1.00 98.25 198 ASN A C 1
ATOM 1555 O O . ASN A 1 198 ? -2.119 2.463 -16.598 1.00 98.25 198 ASN A O 1
ATOM 1559 N N . PRO A 1 199 ? 0.041 2.216 -17.130 1.00 97.31 199 PRO A N 1
ATOM 1560 C CA . PRO A 1 199 ? -0.026 3.145 -18.254 1.00 97.31 199 PRO A CA 1
ATOM 1561 C C . PRO A 1 199 ? -1.005 2.765 -19.377 1.00 97.31 199 PRO A C 1
ATOM 1563 O O . PRO A 1 199 ? -1.353 3.647 -20.164 1.00 97.31 199 PRO A O 1
ATOM 1566 N N . LEU A 1 200 ? -1.478 1.510 -19.447 1.00 95.38 200 LEU A N 1
ATOM 1567 C CA . LEU A 1 200 ? -2.434 1.074 -20.475 1.00 95.38 200 LEU A CA 1
ATOM 1568 C C . LEU A 1 200 ? -3.745 1.858 -20.377 1.00 95.38 200 LEU A C 1
ATOM 1570 O O . LEU A 1 200 ? -4.233 2.371 -21.381 1.00 95.38 200 LEU A O 1
ATOM 1574 N N . VAL A 1 201 ? -4.266 2.016 -19.159 1.00 95.75 201 VAL A N 1
ATOM 1575 C CA . VAL A 1 201 ? -5.513 2.755 -18.903 1.00 95.75 201 VAL A CA 1
ATOM 1576 C C . VAL A 1 201 ? -5.334 4.273 -18.955 1.00 95.75 201 VAL A C 1
ATOM 1578 O O . VAL A 1 201 ? -6.306 5.014 -19.000 1.00 95.75 201 VAL A O 1
ATOM 1581 N N . LEU A 1 202 ? -4.084 4.745 -19.001 1.00 91.69 202 LEU A N 1
ATOM 1582 C CA . LEU A 1 202 ? -3.725 6.164 -19.109 1.00 91.69 202 LEU A CA 1
ATOM 1583 C C . LEU A 1 202 ? -3.345 6.571 -20.547 1.00 91.69 202 LEU A C 1
ATOM 1585 O O . LEU A 1 202 ? -2.821 7.667 -20.781 1.00 91.69 202 LEU A O 1
ATOM 1589 N N . GLY A 1 203 ? -3.547 5.674 -21.519 1.00 88.50 203 GLY A N 1
ATOM 1590 C CA . GLY A 1 203 ? -3.281 5.925 -22.937 1.00 88.50 203 GLY A CA 1
ATOM 1591 C C . GLY A 1 203 ? -1.800 6.138 -23.269 1.00 88.50 203 GLY A C 1
ATOM 1592 O O . GLY A 1 203 ? -1.475 6.896 -24.183 1.00 88.50 203 GLY A O 1
ATOM 1593 N N . SER A 1 204 ? -0.891 5.521 -22.510 1.00 92.31 204 SER A N 1
ATOM 1594 C CA . SER A 1 204 ? 0.562 5.625 -22.713 1.00 92.31 204 SER A CA 1
ATOM 1595 C C . SER A 1 204 ? 1.175 4.250 -22.985 1.00 92.31 204 SER A C 1
ATOM 1597 O O . SER A 1 204 ? 0.639 3.234 -22.551 1.00 92.31 204 SER A O 1
ATOM 1599 N N . HIS A 1 205 ? 2.315 4.194 -23.682 1.00 95.62 205 HIS A N 1
ATOM 1600 C CA . HIS A 1 205 ? 3.009 2.927 -23.935 1.00 95.62 205 HIS A CA 1
ATOM 1601 C C . HIS A 1 205 ? 4.057 2.672 -22.842 1.00 95.62 205 HIS A C 1
ATOM 1603 O O . HIS A 1 205 ? 5.058 3.388 -22.803 1.00 95.62 205 HIS A O 1
ATOM 1609 N N . PRO A 1 206 ? 3.872 1.683 -21.954 1.00 97.94 206 PRO A N 1
ATOM 1610 C CA . PRO A 1 206 ? 4.846 1.374 -20.911 1.00 97.94 206 PRO A CA 1
ATOM 1611 C C . PRO A 1 206 ? 6.123 0.770 -21.506 1.00 97.94 206 PRO A C 1
ATOM 1613 O O . PRO A 1 206 ? 6.066 -0.105 -22.370 1.00 97.94 206 PRO A O 1
ATOM 1616 N N . LEU A 1 207 ? 7.284 1.222 -21.023 1.00 98.62 207 LEU A N 1
ATOM 1617 C CA . LEU A 1 207 ? 8.604 0.729 -21.434 1.00 98.62 207 LEU A CA 1
ATOM 1618 C C . LEU A 1 207 ? 9.353 0.040 -20.286 1.00 98.62 207 LEU A C 1
ATOM 1620 O O . LEU A 1 207 ? 9.934 -1.028 -20.481 1.00 98.62 207 LEU A O 1
ATOM 1624 N N . LEU A 1 208 ? 9.299 0.624 -19.089 1.00 98.88 208 LEU A N 1
ATOM 1625 C CA . LEU A 1 208 ? 9.909 0.107 -17.862 1.00 98.88 208 LEU A CA 1
ATOM 1626 C C . LEU A 1 208 ? 8.926 0.253 -16.702 1.00 98.88 208 LEU A C 1
ATOM 1628 O O . LEU A 1 208 ? 8.193 1.241 -16.672 1.00 98.88 208 LEU A O 1
ATOM 1632 N N . THR A 1 209 ? 8.944 -0.686 -15.757 1.00 98.81 209 THR A N 1
ATOM 1633 C CA . THR A 1 209 ? 8.268 -0.525 -14.466 1.00 98.81 209 THR A CA 1
ATOM 1634 C C . THR A 1 209 ? 9.171 -0.918 -13.305 1.00 98.81 209 THR A C 1
ATOM 1636 O O . THR A 1 209 ? 10.055 -1.762 -13.463 1.00 98.81 209 THR A O 1
ATOM 1639 N N . LEU A 1 210 ? 8.916 -0.314 -12.151 1.00 98.88 210 LEU A N 1
ATOM 1640 C CA . LEU A 1 210 ? 9.459 -0.681 -10.853 1.00 98.88 210 LEU A CA 1
ATOM 1641 C C . LEU A 1 210 ? 8.300 -0.831 -9.868 1.00 98.88 210 LEU A C 1
ATOM 1643 O O . LEU A 1 210 ? 7.583 0.139 -9.605 1.00 98.88 210 LEU A O 1
ATOM 1647 N N . ASP A 1 211 ? 8.151 -2.037 -9.325 1.00 98.88 211 ASP A N 1
ATOM 1648 C CA . ASP A 1 211 ? 7.223 -2.325 -8.238 1.00 98.88 211 ASP A CA 1
ATOM 1649 C C . ASP A 1 211 ? 7.706 -1.672 -6.937 1.00 98.88 211 ASP A C 1
ATOM 1651 O O . ASP A 1 211 ? 8.841 -1.910 -6.519 1.00 98.88 211 ASP A O 1
ATOM 1655 N N . VAL A 1 212 ? 6.864 -0.850 -6.307 1.00 98.69 212 VAL A N 1
ATOM 1656 C CA . VAL A 1 212 ? 7.119 -0.257 -4.983 1.00 98.69 212 VAL A CA 1
ATOM 1657 C C . VAL A 1 212 ? 6.057 -0.634 -3.946 1.00 98.69 212 VAL A C 1
ATOM 1659 O O . VAL A 1 212 ? 5.958 0.012 -2.898 1.00 98.69 212 VAL A O 1
ATOM 1662 N N . TRP A 1 213 ? 5.288 -1.695 -4.203 1.00 98.69 213 TRP A N 1
ATOM 1663 C CA . TRP A 1 213 ? 4.601 -2.442 -3.154 1.00 98.69 213 TRP A CA 1
ATOM 1664 C C . TRP A 1 213 ? 5.627 -2.992 -2.165 1.00 98.69 213 TRP A C 1
ATOM 1666 O O . TRP A 1 213 ? 6.753 -3.325 -2.538 1.00 98.69 213 TRP A O 1
ATOM 1676 N N . GLU A 1 214 ? 5.276 -3.059 -0.880 1.00 98.25 214 GLU A N 1
ATOM 1677 C CA . GLU A 1 214 ? 6.275 -3.416 0.127 1.00 98.25 214 GLU A CA 1
ATOM 1678 C C . GLU A 1 214 ? 6.706 -4.869 -0.044 1.00 98.25 214 GLU A C 1
ATOM 1680 O O . GLU A 1 214 ? 7.894 -5.152 0.079 1.00 98.25 214 GLU A O 1
ATOM 1685 N N . HIS A 1 215 ? 5.807 -5.769 -0.449 1.00 98.12 215 HIS A N 1
ATOM 1686 C CA . HIS A 1 215 ? 6.158 -7.158 -0.746 1.00 98.12 215 HIS A CA 1
ATOM 1687 C C . HIS A 1 215 ? 7.267 -7.326 -1.793 1.00 98.12 215 HIS A C 1
ATOM 1689 O O . HIS A 1 215 ? 7.938 -8.356 -1.778 1.00 98.12 215 HIS A O 1
ATOM 1695 N N . ALA A 1 216 ? 7.496 -6.335 -2.663 1.00 98.56 216 ALA A N 1
ATOM 1696 C CA . ALA A 1 216 ? 8.551 -6.382 -3.672 1.00 98.56 216 ALA A CA 1
ATOM 1697 C C . ALA A 1 216 ? 9.958 -6.223 -3.072 1.00 98.56 216 ALA A C 1
ATOM 1699 O O . ALA A 1 216 ? 10.947 -6.581 -3.709 1.00 98.56 216 ALA A O 1
ATOM 1700 N N . TYR A 1 217 ? 10.067 -5.669 -1.858 1.00 98.50 217 TYR A N 1
ATOM 1701 C CA . TYR A 1 217 ? 11.358 -5.339 -1.251 1.00 98.50 217 TYR A CA 1
ATOM 1702 C C . TYR A 1 217 ? 11.469 -5.613 0.251 1.00 98.50 217 TYR A C 1
ATOM 1704 O O . TYR A 1 217 ? 12.571 -5.537 0.788 1.00 98.50 217 TYR A O 1
ATOM 1712 N N . TYR A 1 218 ? 10.385 -5.905 0.973 1.00 97.94 218 TYR A N 1
ATOM 1713 C CA . TYR A 1 218 ? 10.410 -5.934 2.440 1.00 97.94 218 TYR A CA 1
ATOM 1714 C C . TYR A 1 218 ? 11.277 -7.067 3.003 1.00 97.94 218 TYR A C 1
ATOM 1716 O O . TYR A 1 218 ? 11.954 -6.884 4.021 1.00 97.94 218 TYR A O 1
ATOM 1724 N N . VAL A 1 219 ? 11.305 -8.209 2.309 1.00 97.50 219 VAL A N 1
ATOM 1725 C CA . VAL A 1 219 ? 12.157 -9.365 2.637 1.00 97.50 219 VAL A CA 1
ATOM 1726 C C . VAL A 1 219 ? 13.640 -8.980 2.608 1.00 97.50 219 VAL A C 1
ATOM 1728 O O . VAL A 1 219 ? 14.370 -9.303 3.542 1.00 97.50 219 VAL A O 1
ATOM 1731 N N . ASP A 1 220 ? 14.067 -8.201 1.613 1.00 98.19 220 ASP A N 1
ATOM 1732 C CA . ASP A 1 220 ? 15.483 -7.874 1.395 1.00 98.19 220 ASP A CA 1
ATOM 1733 C C . ASP A 1 220 ? 15.908 -6.540 2.049 1.00 98.19 220 ASP A C 1
ATOM 1735 O O . ASP A 1 220 ? 17.040 -6.370 2.511 1.00 98.19 220 ASP A O 1
ATOM 1739 N N . PHE A 1 221 ? 14.997 -5.564 2.119 1.00 98.38 221 PHE A N 1
ATOM 1740 C CA . PHE A 1 221 ? 15.307 -4.171 2.463 1.00 98.38 221 PHE A CA 1
ATOM 1741 C C . PHE A 1 221 ? 14.526 -3.619 3.658 1.00 98.38 221 PHE A C 1
ATOM 1743 O O . PHE A 1 221 ? 14.901 -2.559 4.174 1.00 98.38 221 PHE A O 1
ATOM 1750 N N . ARG A 1 222 ? 13.488 -4.316 4.146 1.00 97.88 222 ARG A N 1
ATOM 1751 C CA . ARG A 1 222 ? 12.581 -3.820 5.201 1.00 97.88 222 ARG A CA 1
ATOM 1752 C C . ARG A 1 222 ? 12.057 -2.425 4.833 1.00 97.88 222 ARG A C 1
ATOM 1754 O O . ARG A 1 222 ? 11.593 -2.217 3.720 1.00 97.88 222 ARG A O 1
ATOM 1761 N N . ASN A 1 223 ? 12.182 -1.433 5.715 1.00 96.00 223 ASN A N 1
ATOM 1762 C CA . ASN A 1 223 ? 11.735 -0.058 5.471 1.00 96.00 223 ASN A CA 1
ATOM 1763 C C . ASN A 1 223 ? 12.613 0.735 4.472 1.00 96.00 223 ASN A C 1
ATOM 1765 O O . ASN A 1 223 ? 12.295 1.881 4.154 1.00 96.00 223 ASN A O 1
ATOM 1769 N N . ARG A 1 224 ? 13.734 0.180 3.989 1.00 97.81 224 ARG A N 1
ATOM 1770 C CA . ARG A 1 224 ? 14.723 0.896 3.160 1.00 97.81 224 ARG A CA 1
ATOM 1771 C C . ARG A 1 224 ? 14.360 0.886 1.672 1.00 97.81 224 ARG A C 1
ATOM 1773 O O . ARG A 1 224 ? 15.174 0.520 0.825 1.00 97.81 224 ARG A O 1
ATOM 1780 N N . ARG A 1 225 ? 13.151 1.349 1.336 1.00 98.25 225 ARG A N 1
ATOM 1781 C CA . ARG A 1 225 ? 12.696 1.506 -0.058 1.00 98.25 225 ARG A CA 1
ATOM 1782 C C . ARG A 1 225 ? 13.706 2.271 -0.945 1.00 98.25 225 ARG A C 1
ATOM 1784 O O . ARG A 1 225 ? 13.934 1.820 -2.065 1.00 98.25 225 ARG A O 1
ATOM 1791 N N . PRO A 1 226 ? 14.362 3.366 -0.496 1.00 98.12 226 PRO A N 1
ATOM 1792 C CA . PRO A 1 226 ? 15.354 4.068 -1.324 1.00 98.12 226 PRO A CA 1
ATOM 1793 C C . PRO A 1 226 ? 16.560 3.208 -1.740 1.00 98.12 226 PRO A C 1
ATOM 1795 O O . PRO A 1 226 ? 17.063 3.350 -2.860 1.00 98.12 226 PRO A O 1
ATOM 1798 N N . ASP A 1 227 ? 16.996 2.295 -0.869 1.00 98.69 227 ASP A N 1
ATOM 1799 C CA . ASP A 1 227 ? 18.115 1.387 -1.142 1.00 98.69 227 ASP A CA 1
ATOM 1800 C C . ASP A 1 227 ? 17.711 0.325 -2.172 1.00 98.69 227 ASP A C 1
ATOM 1802 O O . ASP A 1 227 ? 18.473 0.039 -3.098 1.00 98.69 227 ASP A O 1
ATOM 1806 N N . TYR A 1 228 ? 16.490 -0.207 -2.058 1.00 98.81 228 TYR A N 1
ATOM 1807 C CA . TYR A 1 228 ? 15.897 -1.113 -3.045 1.00 98.81 228 TYR A CA 1
ATOM 1808 C C . TYR A 1 228 ? 15.789 -0.452 -4.424 1.00 98.81 228 TYR A C 1
ATOM 1810 O O . TYR A 1 228 ? 16.294 -0.988 -5.409 1.00 98.81 228 TYR A O 1
ATOM 1818 N N . ILE A 1 229 ? 15.209 0.751 -4.486 1.00 98.88 229 ILE A N 1
ATOM 1819 C CA . ILE A 1 229 ? 15.061 1.523 -5.727 1.00 98.88 229 ILE A CA 1
ATOM 1820 C C . ILE A 1 229 ? 16.428 1.740 -6.388 1.00 98.88 229 ILE A C 1
ATOM 1822 O O . ILE A 1 229 ? 16.581 1.569 -7.598 1.00 98.88 229 ILE A O 1
ATOM 1826 N N . SER A 1 230 ? 17.443 2.110 -5.603 1.00 98.69 230 SER A N 1
ATOM 1827 C CA . SER A 1 230 ? 18.795 2.289 -6.133 1.00 98.69 230 SER A CA 1
ATOM 1828 C C . SER A 1 230 ? 19.382 0.977 -6.642 1.00 98.69 230 SER A C 1
ATOM 1830 O O . SER A 1 230 ? 19.881 0.937 -7.763 1.00 98.69 230 SER A O 1
ATOM 1832 N N . THR A 1 231 ? 19.234 -0.107 -5.880 1.00 98.81 231 THR A N 1
ATOM 1833 C CA . THR A 1 231 ? 19.698 -1.444 -6.274 1.00 98.81 231 THR A CA 1
ATOM 1834 C C . THR A 1 231 ? 19.055 -1.904 -7.583 1.00 98.81 231 THR A C 1
ATOM 1836 O O . THR A 1 231 ? 19.755 -2.414 -8.457 1.00 98.81 231 THR A O 1
ATOM 1839 N N . PHE A 1 232 ? 17.756 -1.662 -7.771 1.00 98.88 232 PHE A N 1
ATOM 1840 C CA . PHE A 1 232 ? 17.049 -2.007 -9.002 1.00 98.88 232 PHE A CA 1
ATOM 1841 C C . PHE A 1 232 ? 17.683 -1.354 -10.239 1.00 98.88 232 PHE A C 1
ATOM 1843 O O . PHE A 1 232 ? 18.041 -2.047 -11.195 1.00 98.88 232 PHE A O 1
ATOM 1850 N N . PHE A 1 233 ? 17.880 -0.033 -10.216 1.00 98.69 233 PHE A N 1
ATOM 1851 C CA . PHE A 1 233 ? 18.460 0.685 -11.357 1.00 98.69 233 PHE A CA 1
ATOM 1852 C C . PHE A 1 233 ? 19.948 0.395 -11.556 1.00 98.69 233 PHE A C 1
ATOM 1854 O O . PHE A 1 233 ? 20.426 0.373 -12.689 1.00 98.69 233 PHE A O 1
ATOM 1861 N N . ASP A 1 234 ? 20.679 0.138 -10.474 1.00 98.50 234 ASP A N 1
ATOM 1862 C CA . ASP A 1 234 ? 22.120 -0.069 -10.549 1.00 98.50 234 ASP A CA 1
ATOM 1863 C C . ASP A 1 234 ? 22.482 -1.503 -10.967 1.00 98.50 234 ASP A C 1
ATOM 1865 O O . ASP A 1 234 ? 23.579 -1.712 -11.496 1.00 98.50 234 ASP A O 1
ATOM 1869 N N . LYS A 1 235 ? 21.602 -2.489 -10.712 1.00 98.62 235 LYS A N 1
ATOM 1870 C CA . LYS A 1 235 ? 21.939 -3.924 -10.791 1.00 98.62 235 LYS A CA 1
ATOM 1871 C C . LYS A 1 235 ? 20.931 -4.828 -11.500 1.00 98.62 235 LYS A C 1
ATOM 1873 O O . LYS A 1 235 ? 21.327 -5.912 -11.920 1.00 98.62 235 LYS A O 1
ATOM 1878 N N . LEU A 1 236 ? 19.661 -4.436 -11.625 1.00 98.81 236 LEU A N 1
ATOM 1879 C CA . LEU A 1 236 ? 18.600 -5.347 -12.081 1.00 98.81 236 LEU A CA 1
ATOM 1880 C C . LEU A 1 236 ? 17.979 -4.944 -13.417 1.00 98.81 236 LEU A C 1
ATOM 1882 O O . LEU A 1 236 ? 17.668 -5.821 -14.218 1.00 98.81 236 LEU A O 1
ATOM 1886 N N . VAL A 1 237 ? 17.811 -3.646 -13.680 1.00 98.75 237 VAL A N 1
ATOM 1887 C CA . VAL A 1 237 ? 17.079 -3.160 -14.862 1.00 98.75 237 VAL A CA 1
ATOM 1888 C C . VAL A 1 237 ? 17.630 -3.718 -16.183 1.00 98.75 237 VAL A C 1
ATOM 1890 O O . VAL A 1 237 ? 18.838 -3.726 -16.432 1.00 98.75 237 VAL A O 1
ATOM 1893 N N . SER A 1 238 ? 16.727 -4.161 -17.061 1.00 98.69 238 SER A N 1
ATOM 1894 C CA . SER A 1 238 ? 17.037 -4.644 -18.408 1.00 98.69 238 SER A CA 1
ATOM 1895 C C . SER A 1 238 ? 16.785 -3.560 -19.460 1.00 98.69 238 SER A C 1
ATOM 1897 O O . SER A 1 238 ? 15.713 -3.480 -20.059 1.00 98.69 238 SER A O 1
ATOM 1899 N N . TRP A 1 239 ? 17.797 -2.736 -19.751 1.00 98.62 239 TRP A N 1
ATOM 1900 C CA . TRP A 1 239 ? 17.709 -1.710 -20.807 1.00 98.62 239 TRP A CA 1
ATOM 1901 C C . TRP A 1 239 ? 17.445 -2.269 -22.212 1.00 98.62 239 TRP A C 1
ATOM 1903 O O . TRP A 1 239 ? 16.927 -1.569 -23.081 1.00 98.62 239 TRP A O 1
ATOM 1913 N N . GLU A 1 240 ? 17.773 -3.537 -22.431 1.00 98.06 240 GLU A N 1
ATOM 1914 C CA . GLU A 1 240 ? 17.476 -4.274 -23.659 1.00 98.06 240 GLU A CA 1
ATOM 1915 C C . GLU A 1 240 ? 15.969 -4.498 -23.832 1.00 98.06 240 GLU A C 1
ATOM 1917 O O . GLU A 1 240 ? 15.422 -4.202 -24.894 1.00 98.06 240 GLU A O 1
ATOM 1922 N N . ALA A 1 241 ? 15.277 -4.921 -22.766 1.00 98.19 241 ALA A N 1
ATOM 1923 C CA . ALA A 1 241 ? 13.823 -5.061 -22.777 1.00 98.19 241 ALA A CA 1
ATOM 1924 C C . ALA A 1 241 ? 13.137 -3.705 -23.010 1.00 98.19 241 ALA A C 1
ATOM 1926 O O . ALA A 1 241 ? 12.215 -3.604 -23.821 1.00 98.19 241 ALA A O 1
ATOM 1927 N N . VAL A 1 242 ? 13.637 -2.641 -22.367 1.00 98.62 242 VAL A N 1
ATOM 1928 C CA . VAL A 1 242 ? 13.150 -1.265 -22.573 1.00 98.62 242 VAL A CA 1
ATOM 1929 C C . VAL A 1 242 ? 13.326 -0.828 -24.033 1.00 98.62 242 VAL A C 1
ATOM 1931 O O . VAL A 1 242 ? 12.400 -0.273 -24.624 1.00 98.62 242 VAL A O 1
ATOM 1934 N N . SER A 1 243 ? 14.482 -1.118 -24.640 1.00 98.31 243 SER A N 1
ATOM 1935 C CA . SER A 1 243 ? 14.769 -0.777 -26.043 1.00 98.31 243 SER A CA 1
ATOM 1936 C C . SER A 1 243 ? 13.848 -1.527 -27.010 1.00 98.31 243 SER A C 1
ATOM 1938 O O . SER A 1 243 ? 13.253 -0.913 -27.892 1.00 98.31 243 SER A O 1
ATOM 1940 N N . SER A 1 244 ? 13.639 -2.830 -26.795 1.00 97.25 244 SER A N 1
ATOM 1941 C CA . SER A 1 244 ? 12.723 -3.637 -27.612 1.00 97.25 244 SER A CA 1
ATOM 1942 C C . SER A 1 244 ? 11.274 -3.128 -27.539 1.00 97.25 244 SER A C 1
ATOM 1944 O O . SER A 1 244 ? 10.584 -3.014 -28.556 1.00 97.25 244 SER A O 1
ATOM 1946 N N . ARG A 1 245 ? 10.812 -2.735 -26.345 1.00 97.50 245 ARG A N 1
ATOM 1947 C CA . ARG A 1 245 ? 9.476 -2.148 -26.153 1.00 97.50 245 ARG A CA 1
ATOM 1948 C C . ARG A 1 245 ? 9.342 -0.781 -26.827 1.00 97.50 245 ARG A C 1
ATOM 1950 O O . ARG A 1 245 ? 8.287 -0.494 -27.394 1.00 97.50 245 ARG A O 1
ATOM 1957 N N . LEU A 1 246 ? 10.398 0.038 -26.815 1.00 97.19 246 LEU A N 1
ATOM 1958 C CA . LEU A 1 246 ? 10.425 1.334 -27.499 1.00 97.19 246 LEU A CA 1
ATOM 1959 C C . LEU A 1 246 ? 10.259 1.170 -29.016 1.00 97.19 246 LEU A C 1
ATOM 1961 O O . LEU A 1 246 ? 9.435 1.863 -29.619 1.00 97.19 246 LEU A O 1
ATOM 1965 N N . GLU A 1 247 ? 10.987 0.233 -29.628 1.00 94.06 247 GLU A N 1
ATOM 1966 C CA . GLU A 1 247 ? 10.849 -0.085 -31.056 1.00 94.06 247 GLU A CA 1
ATOM 1967 C C . GLU A 1 247 ? 9.406 -0.488 -31.399 1.00 94.06 247 GLU A C 1
ATOM 1969 O O . GLU A 1 247 ? 8.804 0.047 -32.338 1.00 94.06 247 GLU A O 1
ATOM 1974 N N . GLY A 1 248 ? 8.809 -1.365 -30.584 1.00 90.69 248 GLY A N 1
ATOM 1975 C CA . GLY A 1 248 ? 7.414 -1.781 -30.729 1.00 90.69 248 GLY A CA 1
ATOM 1976 C C . GLY A 1 248 ? 6.413 -0.626 -30.587 1.00 90.69 248 GLY A C 1
ATOM 1977 O O . GLY A 1 248 ? 5.481 -0.513 -31.389 1.00 90.69 248 GLY A O 1
ATOM 1978 N N . ALA A 1 249 ? 6.608 0.262 -29.606 1.00 90.06 249 ALA A N 1
ATOM 1979 C CA . ALA A 1 249 ? 5.746 1.422 -29.373 1.00 90.06 249 ALA A CA 1
ATOM 1980 C C . ALA A 1 249 ? 5.778 2.406 -30.555 1.00 90.06 249 ALA A C 1
ATOM 1982 O O . ALA A 1 249 ? 4.732 2.855 -31.034 1.00 90.06 249 ALA A O 1
ATOM 1983 N N . LYS A 1 250 ? 6.970 2.683 -31.092 1.00 87.75 250 LYS A N 1
ATOM 1984 C CA . LYS A 1 250 ? 7.140 3.531 -32.278 1.00 87.75 250 LYS A CA 1
ATOM 1985 C C . LYS A 1 250 ? 6.517 2.916 -33.529 1.00 87.75 250 LYS A C 1
ATOM 1987 O O . LYS A 1 250 ? 5.879 3.629 -34.306 1.00 87.75 250 LYS A O 1
ATOM 1992 N N . TYR A 1 251 ? 6.659 1.602 -33.721 1.00 84.25 251 TYR A N 1
ATOM 1993 C CA . TYR A 1 251 ? 6.038 0.904 -34.847 1.00 84.25 251 TYR A CA 1
ATOM 1994 C C . TYR A 1 251 ? 4.508 1.010 -34.805 1.00 84.25 251 TYR A C 1
ATOM 1996 O O . TYR A 1 251 ? 3.890 1.352 -35.814 1.00 84.25 251 TYR A O 1
ATOM 2004 N N . LYS A 1 252 ? 3.893 0.799 -33.632 1.00 78.50 252 LYS A N 1
ATOM 2005 C CA . LYS A 1 252 ? 2.441 0.961 -33.443 1.00 78.50 252 LYS A CA 1
ATOM 2006 C C . LYS A 1 252 ? 1.977 2.391 -33.740 1.00 78.50 252 LYS A C 1
ATOM 2008 O O . LYS A 1 252 ? 1.000 2.563 -34.467 1.00 78.50 252 LYS A O 1
ATOM 2013 N N . ALA A 1 253 ? 2.703 3.406 -33.265 1.00 75.56 253 ALA A N 1
ATOM 2014 C CA . ALA A 1 253 ? 2.388 4.809 -33.548 1.00 75.56 253 ALA A CA 1
ATOM 2015 C C . ALA A 1 253 ? 2.421 5.124 -35.058 1.00 75.56 253 ALA A C 1
ATOM 2017 O O . ALA A 1 253 ? 1.507 5.756 -35.589 1.00 75.56 253 ALA A O 1
ATOM 2018 N N . LEU A 1 254 ? 3.430 4.621 -35.780 1.00 72.06 254 LEU A N 1
ATOM 2019 C CA . LEU A 1 254 ? 3.532 4.773 -37.236 1.00 72.06 254 LEU A CA 1
ATOM 2020 C C . LEU A 1 254 ? 2.393 4.067 -37.984 1.00 72.06 254 LEU A C 1
ATOM 2022 O O . LEU A 1 254 ? 1.894 4.592 -38.982 1.00 72.06 254 LEU A O 1
ATOM 2026 N N . TRP A 1 255 ? 1.987 2.882 -37.523 1.00 69.50 255 TRP A N 1
ATOM 2027 C CA . TRP A 1 255 ? 0.922 2.104 -38.155 1.00 69.50 255 TRP A CA 1
ATOM 2028 C C . TRP A 1 255 ? -0.452 2.754 -37.974 1.00 69.50 255 TRP A C 1
ATOM 2030 O O . TRP A 1 255 ? -1.204 2.847 -38.941 1.00 69.50 255 TRP A O 1
ATOM 2040 N N . LEU A 1 256 ? -0.746 3.288 -36.784 1.00 66.19 256 LEU A N 1
ATOM 2041 C CA . LEU A 1 256 ? -1.971 4.053 -36.525 1.00 66.19 256 LEU A CA 1
ATOM 2042 C C . LEU A 1 256 ? -2.050 5.303 -37.412 1.00 66.19 256 LEU A C 1
ATOM 2044 O O . LEU A 1 256 ? -3.075 5.529 -38.053 1.00 66.19 256 LEU A O 1
ATOM 2048 N N . CYS A 1 257 ? -0.952 6.054 -37.555 1.00 60.91 257 CYS A N 1
ATOM 2049 C CA . CYS A 1 257 ? -0.900 7.198 -38.469 1.00 60.91 257 CYS A CA 1
ATOM 2050 C C . CYS A 1 257 ? -1.148 6.790 -39.932 1.00 60.91 257 CYS A C 1
ATOM 2052 O O . CYS A 1 257 ? -1.937 7.428 -40.626 1.00 60.91 257 CYS A O 1
ATOM 2054 N N . LYS A 1 258 ? -0.520 5.707 -40.414 1.00 61.38 258 LYS A N 1
ATOM 2055 C CA . LYS A 1 258 ? -0.712 5.223 -41.795 1.00 61.38 258 LYS A CA 1
ATOM 2056 C C . LYS A 1 258 ? -2.113 4.655 -42.044 1.00 61.38 258 LYS A C 1
ATOM 2058 O O . LYS A 1 258 ? -2.676 4.889 -43.111 1.00 61.38 258 LYS A O 1
ATOM 2063 N N . GLY A 1 259 ? -2.686 3.941 -41.076 1.00 57.66 259 GLY A N 1
ATOM 2064 C CA . GLY A 1 259 ? -4.053 3.424 -41.143 1.00 57.66 259 GLY A CA 1
ATOM 2065 C C . GLY A 1 259 ? -5.090 4.546 -41.191 1.00 57.66 259 GLY A C 1
ATOM 2066 O O . GLY A 1 259 ? -6.009 4.492 -42.002 1.00 57.66 259 GLY A O 1
ATOM 2067 N N . MET A 1 260 ? -4.893 5.609 -40.408 1.00 55.12 260 MET A N 1
ATOM 2068 C CA . MET A 1 260 ? -5.774 6.781 -40.399 1.00 55.12 260 MET A CA 1
ATOM 2069 C C . MET A 1 260 ? -5.713 7.566 -41.720 1.00 55.12 260 MET A C 1
ATOM 2071 O O . MET A 1 260 ? -6.746 8.006 -42.221 1.00 55.12 260 MET A O 1
ATOM 2075 N N . VAL A 1 261 ? -4.531 7.650 -42.348 1.00 53.59 261 VAL A N 1
ATOM 2076 C CA . VAL A 1 261 ? -4.368 8.201 -43.707 1.00 53.59 261 VAL A CA 1
ATOM 2077 C C . VAL A 1 261 ? -5.074 7.338 -44.758 1.00 53.59 261 VAL A C 1
ATOM 2079 O O . VAL A 1 261 ? -5.728 7.884 -45.644 1.00 53.59 261 VAL A O 1
ATOM 2082 N N . MET A 1 262 ? -5.001 6.004 -44.662 1.00 43.88 262 MET A N 1
ATOM 2083 C CA . MET A 1 262 ? -5.737 5.122 -45.578 1.00 43.88 262 MET A CA 1
ATOM 2084 C C . MET A 1 262 ? -7.253 5.242 -45.408 1.00 43.88 262 MET A C 1
ATOM 2086 O O . MET A 1 262 ? -7.942 5.362 -46.416 1.00 43.88 262 MET A O 1
ATOM 2090 N N . VAL A 1 263 ? -7.767 5.280 -44.171 1.00 50.03 263 VAL A N 1
ATOM 2091 C CA . VAL A 1 263 ? -9.205 5.462 -43.910 1.00 50.03 263 VAL A CA 1
ATOM 2092 C C . VAL A 1 263 ? -9.680 6.796 -44.481 1.00 50.03 263 VAL A C 1
ATOM 2094 O O . VAL A 1 263 ? -10.630 6.790 -45.259 1.00 50.03 263 VAL A O 1
ATOM 2097 N N . ALA A 1 264 ? -8.974 7.901 -44.207 1.00 47.62 264 ALA A N 1
ATOM 2098 C CA . ALA A 1 264 ? -9.290 9.217 -44.763 1.00 47.62 264 ALA A CA 1
ATOM 2099 C C . ALA A 1 264 ? -9.275 9.230 -46.304 1.00 47.62 264 ALA A C 1
ATOM 2101 O O . ALA A 1 264 ? -10.171 9.804 -46.922 1.00 47.62 264 ALA A O 1
ATOM 2102 N N . ALA A 1 265 ? -8.317 8.548 -46.941 1.00 46.91 265 ALA A N 1
ATOM 2103 C CA . ALA A 1 265 ? -8.275 8.415 -48.397 1.00 46.91 265 ALA A CA 1
ATOM 2104 C C . ALA A 1 265 ? -9.475 7.622 -48.956 1.00 46.91 265 ALA A C 1
ATOM 2106 O O . ALA A 1 265 ? -10.018 7.985 -50.000 1.00 46.91 265 ALA A O 1
ATOM 2107 N N . THR A 1 266 ? -9.947 6.582 -48.259 1.00 43.66 266 THR A N 1
ATOM 2108 C CA . THR A 1 266 ? -11.174 5.859 -48.640 1.00 43.66 266 THR A CA 1
ATOM 2109 C C . THR A 1 266 ? -12.453 6.668 -48.427 1.00 43.66 266 THR A C 1
ATOM 2111 O O . THR A 1 266 ? -13.334 6.588 -49.278 1.00 43.66 266 THR A O 1
ATOM 2114 N N . THR A 1 267 ? -12.563 7.488 -47.374 1.00 42.50 267 THR A N 1
ATOM 2115 C CA . THR A 1 267 ? -13.739 8.360 -47.168 1.00 42.50 267 THR A CA 1
ATOM 2116 C C . THR A 1 267 ? -13.807 9.484 -48.204 1.00 42.50 267 THR A C 1
ATOM 2118 O O . THR A 1 267 ? -14.896 9.868 -48.632 1.00 42.50 267 THR A O 1
ATOM 2121 N N . ILE A 1 268 ? -12.650 9.974 -48.666 1.00 46.62 268 ILE A N 1
ATOM 2122 C CA . ILE A 1 268 ? -12.552 10.963 -49.752 1.00 46.62 268 ILE A CA 1
ATOM 2123 C C . ILE A 1 268 ? -12.910 10.333 -51.114 1.00 46.62 268 ILE A C 1
ATOM 2125 O O . ILE A 1 268 ? -13.521 10.991 -51.952 1.00 46.62 268 ILE A O 1
ATOM 2129 N N . SER A 1 269 ? -12.636 9.040 -51.323 1.00 39.81 269 SER A N 1
ATOM 2130 C CA . SER A 1 269 ? -12.971 8.322 -52.568 1.00 39.81 269 SER A CA 1
ATOM 2131 C C . SER A 1 269 ? -14.486 8.164 -52.819 1.00 39.81 269 SER A C 1
ATOM 2133 O O . SER A 1 269 ? -14.914 7.961 -53.956 1.00 39.81 269 SER A O 1
ATOM 2135 N N . SER A 1 270 ? -15.331 8.314 -51.791 1.00 41.38 270 SER A N 1
ATOM 2136 C CA . SER A 1 270 ? -16.802 8.271 -51.917 1.00 41.38 270 SER A CA 1
ATOM 2137 C C . SER A 1 270 ? -17.456 9.561 -52.443 1.00 41.38 270 SER A C 1
ATOM 2139 O O . SER A 1 270 ? -18.660 9.557 -52.703 1.00 41.38 270 SER A O 1
ATOM 2141 N N . HIS A 1 271 ? -16.700 10.642 -52.671 1.00 41.91 271 HIS A N 1
ATOM 2142 C CA . HIS A 1 271 ? -17.214 11.870 -53.286 1.00 41.91 271 HIS A CA 1
ATOM 2143 C C . HIS A 1 271 ? -16.391 12.278 -54.520 1.00 41.91 271 HIS A C 1
ATOM 2145 O O . HIS A 1 271 ? -15.326 12.864 -54.417 1.00 41.91 271 HIS A O 1
ATOM 2151 N N . HIS A 1 272 ? -16.949 11.946 -55.688 1.00 35.84 272 HIS A N 1
ATOM 2152 C CA . HIS A 1 272 ? -16.677 12.434 -57.048 1.00 35.84 272 HIS A CA 1
ATOM 2153 C C . HIS A 1 272 ? -15.233 12.655 -57.561 1.00 35.84 272 HIS A C 1
ATOM 2155 O O . HIS A 1 272 ? -14.477 13.523 -57.142 1.00 35.84 272 HIS A O 1
ATOM 2161 N N . LEU A 1 273 ? -14.971 11.928 -58.654 1.00 41.81 273 LEU A N 1
ATOM 2162 C CA . LEU A 1 273 ? -13.962 12.119 -59.699 1.00 41.81 273 LEU A CA 1
ATOM 2163 C C . LEU A 1 273 ? -13.671 13.591 -60.051 1.00 41.81 273 LEU A C 1
ATOM 2165 O O . LEU A 1 273 ? -14.554 14.292 -60.528 1.00 41.81 273 LEU A O 1
ATOM 2169 N N . THR A 1 274 ? -12.399 13.989 -59.997 1.00 34.19 274 THR A N 1
ATOM 2170 C CA . THR A 1 274 ? -11.667 14.580 -61.138 1.00 34.19 274 THR A CA 1
ATOM 2171 C C . THR A 1 274 ? -10.162 14.391 -60.934 1.00 34.19 274 THR A C 1
ATOM 2173 O O . THR A 1 274 ? -9.626 14.543 -59.842 1.00 34.19 274 THR A O 1
ATOM 2176 N N . SER A 1 275 ? -9.492 13.982 -62.008 1.00 39.41 275 SER A N 1
ATOM 2177 C CA . SER A 1 275 ? -8.059 13.705 -62.070 1.00 39.41 275 SER A CA 1
ATOM 2178 C C . SER A 1 275 ? -7.252 15.002 -62.145 1.00 39.41 275 SER A C 1
ATOM 2180 O O . SER A 1 275 ? -7.351 15.715 -63.140 1.00 39.41 275 SER A O 1
ATOM 2182 N N . THR A 1 276 ? -6.345 15.205 -61.189 1.00 32.28 276 THR A N 1
ATOM 2183 C CA . THR A 1 276 ? -5.116 15.987 -61.389 1.00 32.28 276 THR A CA 1
ATOM 2184 C C . THR A 1 276 ? -3.995 15.363 -60.567 1.00 32.28 276 THR A C 1
ATOM 2186 O O . THR A 1 276 ? -4.080 15.278 -59.345 1.00 32.28 276 THR A O 1
ATOM 2189 N N . PHE A 1 277 ? -2.954 14.892 -61.256 1.00 37.81 277 PHE A N 1
ATOM 2190 C CA . PHE A 1 277 ? -1.692 14.467 -60.655 1.00 37.81 277 PHE A CA 1
ATOM 2191 C C . PHE A 1 277 ? -1.037 15.664 -59.954 1.00 37.81 277 PHE A C 1
ATOM 2193 O O . PHE A 1 277 ? -0.731 16.657 -60.612 1.00 37.81 277 PHE A O 1
ATOM 2200 N N . LEU A 1 278 ? -0.775 15.549 -58.651 1.00 29.94 278 LEU A N 1
ATOM 2201 C CA . LEU A 1 278 ? 0.125 16.441 -57.923 1.00 29.94 278 LEU A CA 1
ATOM 2202 C C . LEU A 1 278 ? 1.146 15.622 -57.127 1.00 29.94 278 LEU A C 1
ATOM 2204 O O . LEU A 1 278 ? 0.834 14.610 -56.503 1.00 29.94 278 LEU A O 1
ATOM 2208 N N . SER A 1 279 ? 2.390 16.072 -57.257 1.00 29.11 279 SER A N 1
ATOM 2209 C CA . SER A 1 279 ? 3.629 15.536 -56.702 1.00 29.11 279 SER A CA 1
ATOM 2210 C C . SER A 1 279 ? 3.614 15.464 -55.173 1.00 29.11 279 SER A C 1
ATOM 2212 O O . SER A 1 279 ? 3.058 16.326 -54.500 1.00 29.11 279 SER A O 1
ATOM 2214 N N . THR A 1 280 ? 4.297 14.457 -54.628 1.00 40.97 280 THR A N 1
ATOM 2215 C CA . THR A 1 280 ? 4.563 14.268 -53.198 1.00 40.97 280 THR A CA 1
ATOM 2216 C C . THR A 1 280 ? 5.497 15.350 -52.649 1.00 40.97 280 THR A C 1
ATOM 2218 O O . THR A 1 280 ? 6.708 15.160 -52.573 1.00 40.97 280 THR A O 1
ATOM 2221 N N . SER A 1 281 ? 4.933 16.480 -52.248 1.00 39.41 281 SER A N 1
ATOM 2222 C CA . SER A 1 281 ? 5.505 17.427 -51.285 1.00 39.41 281 SER A CA 1
ATOM 2223 C C . SER A 1 281 ? 4.390 18.384 -50.878 1.00 39.41 281 SER A C 1
ATOM 2225 O O . SER A 1 281 ? 3.722 18.891 -51.766 1.00 39.41 281 SER A O 1
ATOM 2227 N N . GLU A 1 282 ? 4.230 18.640 -49.576 1.00 37.00 282 GLU A N 1
ATOM 2228 C CA . GLU A 1 282 ? 3.173 19.464 -48.944 1.00 37.00 282 GLU A CA 1
ATOM 2229 C C . GLU A 1 282 ? 1.934 18.694 -48.448 1.00 37.00 282 GLU A C 1
ATOM 2231 O O . GLU A 1 282 ? 0.819 18.852 -48.923 1.00 37.00 282 GLU A O 1
ATOM 2236 N N . PHE A 1 283 ? 2.126 17.905 -47.388 1.00 31.91 283 PHE A N 1
ATOM 2237 C CA . PHE A 1 283 ? 1.103 17.717 -46.351 1.00 31.91 283 PHE A CA 1
ATOM 2238 C C . PHE A 1 283 ? 1.790 17.782 -44.982 1.00 31.91 283 PHE A C 1
ATOM 2240 O O . PHE A 1 283 ? 1.983 16.790 -44.288 1.00 31.91 283 PHE A O 1
ATOM 2247 N N . CYS A 1 284 ? 2.259 18.979 -44.633 1.00 35.59 284 CYS A N 1
ATOM 2248 C CA . CYS A 1 284 ? 2.624 19.339 -43.268 1.00 35.59 284 CYS A CA 1
ATOM 2249 C C . CYS A 1 284 ? 2.481 20.856 -43.141 1.00 35.59 284 CYS A C 1
ATOM 2251 O O . CYS A 1 284 ? 3.398 21.608 -43.457 1.00 35.59 284 CYS A O 1
ATOM 2253 N N . GLY A 1 285 ? 1.290 21.314 -42.768 1.00 38.03 285 GLY A N 1
ATOM 2254 C CA . GLY A 1 285 ? 1.032 22.738 -42.605 1.00 38.03 285 GLY A CA 1
ATOM 2255 C C . GLY A 1 285 ? -0.449 23.049 -42.600 1.00 38.03 285 GLY A C 1
ATOM 2256 O O . GLY A 1 285 ? -0.967 23.470 -43.620 1.00 38.03 285 GLY A O 1
ATOM 2257 N N . LEU A 1 286 ? -1.114 22.826 -41.462 1.00 28.38 286 LEU A N 1
ATOM 2258 C CA . LEU A 1 286 ? -2.354 23.512 -41.075 1.00 28.38 286 LEU A CA 1
ATOM 2259 C C . LEU A 1 286 ? -2.705 23.161 -39.620 1.00 28.38 286 LEU A C 1
ATOM 2261 O O . LEU A 1 286 ? -3.468 22.244 -39.347 1.00 28.38 286 LEU A O 1
ATOM 2265 N N . SER A 1 287 ? -2.136 23.916 -38.678 1.00 29.06 287 SER A N 1
ATOM 2266 C CA . SER A 1 287 ? -2.779 24.200 -37.387 1.00 29.06 287 SER A CA 1
ATOM 2267 C C . SER A 1 287 ? -2.142 25.439 -36.746 1.00 29.06 287 SER A C 1
ATOM 2269 O O . SER A 1 287 ? -1.332 25.341 -35.825 1.00 29.06 287 SER A O 1
ATOM 2271 N N . ARG A 1 288 ? -2.480 26.634 -37.241 1.00 29.56 288 ARG A N 1
ATOM 2272 C CA . ARG A 1 288 ? -2.337 27.881 -36.475 1.00 29.56 288 ARG A CA 1
ATOM 2273 C C . ARG A 1 288 ? -3.426 28.869 -36.875 1.00 29.56 288 ARG A C 1
ATOM 2275 O O . ARG A 1 288 ? -3.298 29.513 -37.906 1.00 29.56 288 ARG A O 1
ATOM 2282 N N . SER A 1 289 ? -4.427 29.023 -36.011 1.00 28.14 289 SER A N 1
ATOM 2283 C CA . SER A 1 289 ? -5.061 30.318 -35.725 1.00 28.14 289 SER A CA 1
ATOM 2284 C C . SER A 1 289 ? -6.040 30.191 -34.553 1.00 28.14 289 SER A C 1
ATOM 2286 O O . SER A 1 289 ? -7.228 29.994 -34.765 1.00 28.14 289 SER A O 1
ATOM 2288 N N . LEU A 1 290 ? -5.542 30.331 -33.324 1.00 27.84 290 LEU A N 1
ATOM 2289 C CA . LEU A 1 290 ? -6.262 30.982 -32.225 1.00 27.84 290 LEU A CA 1
ATOM 2290 C C . LEU A 1 290 ? -5.199 31.725 -31.402 1.00 27.84 290 LEU A C 1
ATOM 2292 O O . LEU A 1 290 ? -4.364 31.113 -30.740 1.00 27.84 290 LEU A O 1
ATOM 2296 N N . GLN A 1 291 ? -5.164 33.048 -31.554 1.00 27.81 291 GLN A N 1
ATOM 2297 C CA . GLN A 1 291 ? -4.344 33.968 -30.766 1.00 27.81 291 GLN A CA 1
ATOM 2298 C C . GLN A 1 291 ? -5.154 34.449 -29.560 1.00 27.81 291 GLN A C 1
ATOM 2300 O O . GLN A 1 291 ? -6.287 34.891 -29.723 1.00 27.81 291 GLN A O 1
ATOM 2305 N N . CYS A 1 292 ? -4.528 34.436 -28.383 1.00 25.05 292 CYS A N 1
ATOM 2306 C CA . CYS A 1 292 ? -4.838 35.323 -27.261 1.00 25.05 292 CYS A CA 1
ATOM 2307 C C . CYS A 1 292 ? -3.499 35.773 -26.622 1.00 25.05 292 CYS A C 1
ATOM 2309 O O . CYS A 1 292 ? -2.502 35.058 -26.766 1.00 25.05 292 CYS A O 1
ATOM 2311 N N . PRO A 1 293 ? -3.420 36.978 -26.027 1.00 32.50 293 PRO A N 1
ATOM 2312 C CA . PRO A 1 293 ? -2.198 37.785 -26.001 1.00 32.50 293 PRO A CA 1
ATOM 2313 C C . PRO A 1 293 ? -1.253 37.489 -24.826 1.00 32.50 293 PRO A C 1
ATOM 2315 O O . PRO A 1 293 ? -1.676 37.176 -23.718 1.00 32.50 293 PRO A O 1
ATOM 2318 N N . GLN A 1 294 ? 0.049 37.655 -25.083 1.00 28.45 294 GLN A N 1
ATOM 2319 C CA . GLN A 1 294 ? 1.121 37.622 -24.087 1.00 28.45 294 GLN A CA 1
ATOM 2320 C C . GLN A 1 294 ? 1.162 38.923 -23.270 1.00 28.45 294 GLN A C 1
ATOM 2322 O O . GLN A 1 294 ? 1.252 40.010 -23.840 1.00 28.45 294 GLN A O 1
ATOM 2327 N N . MET A 1 295 ? 1.193 38.800 -21.940 1.00 26.84 295 MET A N 1
ATOM 2328 C CA . MET A 1 295 ? 1.708 39.833 -21.037 1.00 26.84 295 MET A CA 1
ATOM 2329 C C . MET A 1 295 ? 3.239 39.772 -21.023 1.00 26.84 295 MET A C 1
ATOM 2331 O O . MET A 1 295 ? 3.829 38.728 -20.747 1.00 26.84 295 MET A O 1
ATOM 2335 N N . GLN A 1 296 ? 3.872 40.902 -21.329 1.00 28.78 296 GLN A N 1
ATOM 2336 C CA . GLN A 1 296 ? 5.309 41.111 -21.189 1.00 28.78 296 GLN A CA 1
ATOM 2337 C C . GLN A 1 296 ? 5.640 41.583 -19.770 1.00 28.78 296 GLN A C 1
ATOM 2339 O O . GLN A 1 296 ? 5.027 42.509 -19.242 1.00 28.78 296 GLN A O 1
ATOM 2344 N N . SER A 1 297 ? 6.653 40.951 -19.188 1.00 27.42 297 SER A N 1
ATOM 2345 C CA . SER A 1 297 ? 7.356 41.366 -17.979 1.00 27.42 297 SER A CA 1
ATOM 2346 C C . SER A 1 297 ? 8.126 42.668 -18.216 1.00 27.42 297 SER A C 1
ATOM 2348 O O . SER A 1 297 ? 8.962 42.730 -19.120 1.00 27.42 297 SER A O 1
ATOM 2350 N N . VAL A 1 298 ? 7.897 43.674 -17.371 1.00 28.31 298 VAL A N 1
ATOM 2351 C CA . VAL A 1 298 ? 8.695 44.905 -17.316 1.00 28.31 298 VAL A CA 1
ATOM 2352 C C . VAL A 1 298 ? 9.559 44.870 -16.058 1.00 28.31 298 VAL A C 1
ATOM 2354 O O . VAL A 1 298 ? 9.059 44.830 -14.939 1.00 28.31 298 VAL A O 1
ATOM 2357 N N . SER A 1 299 ? 10.872 44.875 -16.268 1.00 27.34 299 SER A N 1
ATOM 2358 C CA . SER A 1 299 ? 11.906 45.122 -15.266 1.00 27.34 299 SER A CA 1
ATOM 2359 C C . SER A 1 299 ? 11.850 46.577 -14.795 1.00 27.34 299 SER A C 1
ATOM 2361 O O . SER A 1 299 ? 11.972 47.484 -15.623 1.00 27.34 299 SER A O 1
ATOM 2363 N N . LEU A 1 300 ? 11.714 46.804 -13.487 1.00 27.33 300 LEU A N 1
ATOM 2364 C CA . LEU A 1 300 ? 11.832 48.130 -12.882 1.00 27.33 300 LEU A CA 1
ATOM 2365 C C . LEU A 1 300 ? 13.187 48.293 -12.192 1.00 27.33 300 LEU A C 1
ATOM 2367 O O . LEU A 1 300 ? 13.636 47.456 -11.415 1.00 27.33 300 LEU A O 1
ATOM 2371 N N . VAL A 1 301 ? 13.815 49.397 -12.575 1.00 28.19 301 VAL A N 1
ATOM 2372 C CA . VAL A 1 301 ? 15.122 49.914 -12.188 1.00 28.19 301 VAL A CA 1
ATOM 2373 C C . VAL A 1 301 ? 15.023 50.571 -10.810 1.00 28.19 301 VAL A C 1
ATOM 2375 O O . VAL A 1 301 ? 14.101 51.345 -10.555 1.00 28.19 301 VAL A O 1
ATOM 2378 N N . GLU A 1 302 ? 15.988 50.275 -9.940 1.00 28.58 302 GLU A N 1
ATOM 2379 C CA . GLU A 1 302 ? 16.163 50.907 -8.631 1.00 28.58 302 GLU A CA 1
ATOM 2380 C C . GLU A 1 302 ? 16.488 52.400 -8.778 1.00 28.58 302 GLU A C 1
ATOM 2382 O O . GLU A 1 302 ? 17.459 52.785 -9.434 1.00 28.58 302 GLU A O 1
ATOM 2387 N N . HIS A 1 303 ? 15.687 53.246 -8.126 1.00 28.81 303 HIS A N 1
ATOM 2388 C CA . HIS A 1 303 ? 15.971 54.667 -7.979 1.00 28.81 303 HIS A CA 1
ATOM 2389 C C . HIS A 1 303 ? 16.742 54.927 -6.684 1.00 28.81 303 HIS A C 1
ATOM 2391 O O . HIS A 1 303 ? 16.303 54.640 -5.574 1.00 28.81 303 HIS A O 1
ATOM 2397 N N . GLN A 1 304 ? 17.920 55.499 -6.884 1.00 26.52 304 GLN A N 1
ATOM 2398 C CA . GLN A 1 304 ? 18.881 55.939 -5.893 1.00 26.52 304 GLN A CA 1
ATOM 2399 C C . GLN A 1 304 ? 18.533 57.375 -5.469 1.00 26.52 304 GLN A C 1
ATOM 2401 O O . GLN A 1 304 ? 18.622 58.287 -6.291 1.00 26.52 304 GLN A O 1
ATOM 2406 N N . GLU A 1 305 ? 18.182 57.605 -4.201 1.00 28.27 305 GLU A N 1
ATOM 2407 C CA . GLU A 1 305 ? 18.094 58.958 -3.636 1.00 28.27 305 GLU A CA 1
ATOM 2408 C C . GLU A 1 305 ? 19.260 59.240 -2.683 1.00 28.27 305 GLU A C 1
ATOM 2410 O O . GLU A 1 305 ? 19.515 58.534 -1.708 1.00 28.27 305 GLU A O 1
ATOM 2415 N N . ARG A 1 306 ? 19.983 60.320 -2.996 1.00 26.28 306 ARG A N 1
ATOM 2416 C CA . ARG A 1 306 ? 20.947 60.994 -2.125 1.00 26.28 306 ARG A CA 1
ATOM 2417 C C . ARG A 1 306 ? 20.229 62.113 -1.375 1.00 26.28 306 ARG A C 1
ATOM 2419 O O . ARG A 1 306 ? 19.687 63.010 -2.010 1.00 26.28 306 ARG A O 1
ATOM 2426 N N . SER A 1 307 ? 20.415 62.189 -0.063 1.00 29.70 307 SER A N 1
ATOM 2427 C CA . SER A 1 307 ? 20.538 63.475 0.632 1.00 29.70 307 SER A CA 1
ATOM 2428 C C . SER A 1 307 ? 21.515 63.336 1.804 1.00 29.70 307 SER A C 1
ATOM 2430 O O . SER A 1 307 ? 21.637 62.275 2.410 1.00 29.70 307 SER A O 1
ATOM 2432 N N . GLY A 1 308 ? 22.311 64.381 2.039 1.00 27.05 308 GLY A N 1
ATOM 2433 C CA . GLY A 1 308 ? 23.405 64.398 3.008 1.00 27.05 308 GLY A CA 1
ATOM 2434 C C . GLY A 1 308 ? 23.352 65.601 3.952 1.00 27.05 308 GLY A C 1
ATOM 2435 O O . GLY A 1 308 ? 22.681 66.591 3.672 1.00 27.05 308 GLY A O 1
ATOM 2436 N N . GLY A 1 309 ? 24.144 65.503 5.030 1.00 27.84 309 GLY A N 1
ATOM 2437 C CA . GLY A 1 309 ? 24.437 66.535 6.043 1.00 27.84 309 GLY A CA 1
ATOM 2438 C C . GLY A 1 309 ? 23.645 66.327 7.346 1.00 27.84 309 GLY A C 1
ATOM 2439 O O . GLY A 1 309 ? 22.441 66.161 7.286 1.00 27.84 309 GLY A O 1
ATOM 2440 N N . ARG A 1 310 ? 24.201 66.342 8.569 1.00 28.42 310 ARG A N 1
ATOM 2441 C CA . ARG A 1 310 ? 25.429 66.958 9.112 1.00 28.42 310 ARG A CA 1
ATOM 2442 C C . ARG A 1 310 ? 25.709 66.377 10.525 1.00 28.42 310 ARG A C 1
ATOM 2444 O O . ARG A 1 310 ? 24.797 65.875 11.168 1.00 28.42 310 ARG A O 1
ATOM 2451 N N . MET A 1 311 ? 26.953 66.466 11.004 1.00 29.58 311 MET A N 1
ATOM 2452 C CA . MET A 1 311 ? 27.442 65.950 12.303 1.00 29.58 311 MET A CA 1
ATOM 2453 C C . MET A 1 311 ? 26.950 66.685 13.569 1.00 29.58 311 MET A C 1
ATOM 2455 O O . MET A 1 311 ? 26.791 67.903 13.545 1.00 29.58 311 MET A O 1
ATOM 2459 N N . GLY A 1 312 ? 26.901 65.963 14.701 1.00 28.47 312 GLY A N 1
ATOM 2460 C CA . GLY A 1 312 ? 26.936 66.512 16.070 1.00 28.47 312 GLY A CA 1
ATOM 2461 C C . GLY A 1 312 ? 26.633 65.451 17.140 1.00 28.47 312 GLY A C 1
ATOM 2462 O O . GLY A 1 312 ? 25.556 64.873 17.123 1.00 28.47 312 GLY A O 1
ATOM 2463 N N . GLY A 1 313 ? 27.595 65.139 18.017 1.00 30.45 313 GLY A N 1
ATOM 2464 C CA . GLY A 1 313 ? 27.594 63.936 18.861 1.00 30.45 313 GLY A CA 1
ATOM 2465 C C . GLY A 1 313 ? 26.770 63.972 20.155 1.00 30.45 313 GLY A C 1
ATOM 2466 O O . GLY A 1 313 ? 26.362 65.021 20.641 1.00 30.45 313 GLY A O 1
ATOM 2467 N N . GLY A 1 314 ? 26.617 62.784 20.743 1.00 28.45 314 GLY A N 1
ATOM 2468 C CA . GLY A 1 314 ? 26.105 62.557 22.092 1.00 28.45 314 GLY A CA 1
ATOM 2469 C C . GLY A 1 314 ? 26.187 61.068 22.430 1.00 28.45 314 GLY A C 1
ATOM 2470 O O . GLY A 1 314 ? 25.503 60.251 21.825 1.00 28.45 314 GLY A O 1
ATOM 2471 N N . ILE A 1 315 ? 27.088 60.705 23.341 1.00 38.41 315 ILE A N 1
ATOM 2472 C CA . ILE A 1 315 ? 27.272 59.335 23.830 1.00 38.41 315 ILE A CA 1
ATOM 2473 C C . ILE A 1 315 ? 26.179 59.055 24.861 1.00 38.41 315 ILE A C 1
ATOM 2475 O O . ILE A 1 315 ? 26.213 59.632 25.943 1.00 38.41 315 ILE A O 1
ATOM 2479 N N . GLU A 1 316 ? 25.277 58.117 24.577 1.00 30.39 316 GLU A N 1
ATOM 2480 C CA . GLU A 1 316 ? 24.435 57.494 25.600 1.00 30.39 316 GLU A CA 1
ATOM 2481 C C . GLU A 1 316 ? 24.444 55.973 25.422 1.00 30.39 316 GLU A C 1
ATOM 2483 O O . GLU A 1 316 ? 24.003 55.416 24.416 1.00 30.39 316 GLU A O 1
ATOM 2488 N N . ARG A 1 317 ? 25.023 55.281 26.408 1.00 37.12 317 ARG A N 1
ATOM 2489 C CA . ARG A 1 317 ? 25.073 53.820 26.461 1.00 37.12 317 ARG A CA 1
ATOM 2490 C C . ARG A 1 317 ? 23.678 53.305 26.808 1.00 37.12 317 ARG A C 1
ATOM 2492 O O . ARG A 1 317 ? 23.301 53.316 27.977 1.00 37.12 317 ARG A O 1
ATOM 2499 N N . ARG A 1 318 ? 22.928 52.813 25.820 1.00 27.83 318 ARG A N 1
ATOM 2500 C CA . ARG A 1 318 ? 21.689 52.060 26.055 1.00 27.83 318 ARG A CA 1
ATOM 2501 C C . ARG A 1 318 ? 21.951 50.571 25.840 1.00 27.83 318 ARG A C 1
ATOM 2503 O O . ARG A 1 318 ? 22.274 50.128 24.744 1.00 27.83 318 ARG A O 1
ATOM 2510 N N . CYS A 1 319 ? 21.844 49.819 26.930 1.00 30.11 319 CYS A N 1
ATOM 2511 C CA . CYS A 1 319 ? 21.943 48.367 26.968 1.00 30.11 319 CYS A CA 1
ATOM 2512 C C . CYS A 1 319 ? 20.775 47.767 26.165 1.00 30.11 319 CYS A C 1
ATOM 2514 O O . CYS A 1 319 ? 19.633 47.796 26.623 1.00 30.11 319 CYS A O 1
ATOM 2516 N N . THR A 1 320 ? 21.027 47.268 24.954 1.00 28.22 320 THR A N 1
ATOM 2517 C CA . THR A 1 320 ? 20.033 46.519 24.179 1.00 28.22 320 THR A CA 1
ATOM 2518 C C . THR A 1 320 ? 20.124 45.047 24.558 1.00 28.22 320 THR A C 1
ATOM 2520 O O . THR A 1 320 ? 21.003 44.300 24.131 1.00 28.22 320 THR A O 1
ATOM 2523 N N . ARG A 1 321 ? 19.189 44.622 25.409 1.00 28.95 321 ARG A N 1
ATOM 2524 C CA . ARG A 1 321 ? 18.884 43.210 25.634 1.00 28.95 321 ARG A CA 1
ATOM 2525 C C . ARG A 1 321 ? 18.426 42.648 24.284 1.00 28.95 321 ARG A C 1
ATOM 2527 O O . ARG A 1 321 ? 17.348 43.003 23.818 1.00 28.95 321 ARG A O 1
ATOM 2534 N N . LYS A 1 322 ? 19.261 41.833 23.627 1.00 28.59 322 LYS A N 1
ATOM 2535 C CA . LYS A 1 322 ? 18.840 41.033 22.469 1.00 28.59 322 LYS A CA 1
ATOM 2536 C C . LYS A 1 322 ? 17.704 40.130 22.940 1.00 28.59 322 LYS A C 1
ATOM 2538 O O . LYS A 1 322 ? 17.949 39.142 23.627 1.00 28.59 322 LYS A O 1
ATOM 2543 N N . TYR A 1 323 ? 16.473 40.504 22.617 1.00 29.45 323 TYR A N 1
ATOM 2544 C CA . TYR A 1 323 ? 15.352 39.583 22.660 1.00 29.45 323 TYR A CA 1
ATOM 2545 C C . TYR A 1 323 ? 15.559 38.650 21.470 1.00 29.45 323 TYR A C 1
ATOM 2547 O O . TYR A 1 323 ? 15.322 39.021 20.323 1.00 29.45 323 TYR A O 1
ATOM 2555 N N . VAL A 1 324 ? 16.135 37.480 21.733 1.00 34.91 324 VAL A N 1
ATOM 2556 C CA . VAL A 1 324 ? 16.040 36.368 20.795 1.00 34.91 324 VAL A CA 1
ATOM 2557 C C . VAL A 1 324 ? 14.580 35.947 20.878 1.00 34.91 324 VAL A C 1
ATOM 2559 O O . VAL A 1 324 ? 14.171 35.335 21.860 1.00 34.91 324 VAL A O 1
ATOM 2562 N N . SER A 1 325 ? 13.775 36.377 19.907 1.00 38.62 325 SER A N 1
ATOM 2563 C CA . SER A 1 325 ? 12.485 35.750 19.638 1.00 38.62 325 SER A CA 1
ATOM 2564 C C . SER A 1 325 ? 12.812 34.343 19.149 1.00 38.62 325 SER A C 1
ATOM 2566 O O . SER A 1 325 ? 13.087 34.119 17.976 1.00 38.62 325 SER A O 1
ATOM 2568 N N . GLY A 1 326 ? 12.961 33.422 20.098 1.00 36.47 326 GLY A N 1
ATOM 2569 C CA . GLY A 1 326 ? 12.902 32.005 19.801 1.00 36.47 326 GLY A CA 1
ATOM 2570 C C . GLY A 1 326 ? 11.435 31.693 19.596 1.00 36.47 326 GLY A C 1
ATOM 2571 O O . GLY A 1 326 ? 10.697 31.613 20.574 1.00 36.47 326 GLY A O 1
ATOM 2572 N N . THR A 1 327 ? 11.005 31.596 18.343 1.00 41.28 327 THR A N 1
ATOM 2573 C CA . THR A 1 327 ? 9.759 30.910 18.011 1.00 41.28 327 THR A CA 1
ATOM 2574 C C . THR A 1 327 ? 9.915 29.487 18.539 1.00 41.28 327 THR A C 1
ATOM 2576 O O . THR A 1 327 ? 10.831 28.771 18.133 1.00 41.28 327 THR A O 1
ATOM 2579 N N . ILE A 1 328 ? 9.124 29.116 19.544 1.00 46.53 328 ILE A N 1
ATOM 2580 C CA . ILE A 1 328 ? 9.109 27.750 20.064 1.00 46.53 328 ILE A CA 1
ATOM 2581 C C . ILE A 1 328 ? 8.338 26.933 19.025 1.00 46.53 328 ILE A C 1
ATOM 2583 O O . ILE A 1 328 ? 7.116 26.976 19.021 1.00 46.53 328 ILE A O 1
ATOM 2587 N N . SER A 1 329 ? 9.048 26.254 18.120 1.00 55.00 329 SER A N 1
ATOM 2588 C CA . SER A 1 329 ? 8.442 25.244 17.242 1.00 55.00 329 SER A CA 1
ATOM 2589 C C . SER A 1 329 ? 7.970 24.073 18.105 1.00 55.00 329 SER A C 1
ATOM 2591 O O . SER A 1 329 ? 8.720 23.582 18.960 1.00 55.00 329 SER A O 1
ATOM 2593 N N . ALA A 1 330 ? 6.717 23.655 17.930 1.00 65.88 330 ALA A N 1
ATOM 2594 C CA . ALA A 1 330 ? 6.133 22.541 18.661 1.00 65.88 330 ALA A CA 1
ATOM 2595 C C . ALA A 1 330 ? 6.450 21.242 17.909 1.00 65.88 330 ALA A C 1
ATOM 2597 O O . ALA A 1 330 ? 5.613 20.679 17.210 1.00 65.88 330 ALA A O 1
ATOM 2598 N N . SER A 1 331 ? 7.687 20.755 18.039 1.00 83.31 331 SER A N 1
ATOM 2599 C CA . SER A 1 331 ? 8.090 19.497 17.405 1.00 83.31 331 SER A CA 1
ATOM 2600 C C . SER A 1 331 ? 7.201 18.340 17.869 1.00 83.31 331 SER A C 1
ATOM 2602 O O . SER A 1 331 ? 7.062 18.102 19.071 1.00 83.31 331 SER A O 1
ATOM 2604 N N . ILE A 1 332 ? 6.634 17.588 16.925 1.00 92.19 332 ILE A N 1
ATOM 2605 C CA . ILE A 1 332 ? 5.810 16.418 17.233 1.00 92.19 332 ILE A CA 1
ATOM 2606 C C . ILE A 1 332 ? 6.726 15.277 17.677 1.00 92.19 332 ILE A C 1
ATOM 2608 O O . ILE A 1 332 ? 7.631 14.873 16.943 1.00 92.19 332 ILE A O 1
ATOM 2612 N N . ASP A 1 333 ? 6.462 14.733 18.864 1.00 93.69 333 ASP A N 1
ATOM 2613 C CA . ASP A 1 333 ? 7.225 13.623 19.433 1.00 93.69 333 ASP A CA 1
ATOM 2614 C C . ASP A 1 333 ? 6.640 12.253 19.062 1.00 93.69 333 ASP A C 1
ATOM 2616 O O . ASP A 1 333 ? 5.424 12.028 19.059 1.00 93.69 333 ASP A O 1
ATOM 2620 N N . LEU A 1 334 ? 7.527 11.280 18.827 1.00 96.88 334 LEU A N 1
ATOM 2621 C CA . LEU A 1 334 ? 7.139 9.882 18.642 1.00 96.88 334 LEU A CA 1
ATOM 2622 C C . LEU A 1 334 ? 6.705 9.266 19.978 1.00 96.88 334 LEU A C 1
ATOM 2624 O O . LEU A 1 334 ? 7.540 8.862 20.793 1.00 96.88 334 LEU A O 1
ATOM 2628 N N . LYS A 1 335 ? 5.393 9.117 20.171 1.00 96.25 335 LYS A N 1
ATOM 2629 C CA . LYS A 1 335 ? 4.836 8.428 21.341 1.00 96.25 335 LYS A CA 1
ATOM 2630 C C . LYS A 1 335 ? 5.152 6.921 21.298 1.00 96.25 335 LYS A C 1
ATOM 2632 O O . LYS A 1 335 ? 4.957 6.292 20.250 1.00 96.25 335 LYS A O 1
ATOM 2637 N N . PRO A 1 336 ? 5.648 6.318 22.395 1.00 97.12 336 PRO A N 1
ATOM 2638 C CA . PRO A 1 336 ? 5.840 4.872 22.476 1.00 97.12 336 PRO A CA 1
ATOM 2639 C C . PRO A 1 336 ? 4.493 4.132 22.559 1.00 97.12 336 PRO A C 1
ATOM 2641 O O . PRO A 1 336 ? 3.520 4.712 23.046 1.00 97.12 336 PRO A O 1
ATOM 2644 N N . PRO A 1 337 ? 4.418 2.852 22.144 1.00 97.81 337 PRO A N 1
ATOM 2645 C CA . PRO A 1 337 ? 3.251 2.018 22.413 1.00 97.81 337 PRO A CA 1
ATOM 2646 C C . PRO A 1 337 ? 3.019 1.888 23.930 1.00 97.81 337 PRO A C 1
ATOM 2648 O O . PRO A 1 337 ? 3.984 1.944 24.699 1.00 97.81 337 PRO A O 1
ATOM 2651 N N . PRO A 1 338 ? 1.778 1.640 24.388 1.00 97.81 338 PRO A N 1
ATOM 2652 C CA . PRO A 1 338 ? 1.450 1.545 25.817 1.00 97.81 338 PRO A CA 1
ATOM 2653 C C . PRO A 1 338 ? 1.957 0.252 26.491 1.00 97.81 338 PRO A C 1
ATOM 2655 O O . PRO A 1 338 ? 1.576 -0.071 27.615 1.00 97.81 338 PRO A O 1
ATOM 2658 N N . TYR A 1 339 ? 2.813 -0.509 25.813 1.00 98.19 339 TYR A N 1
ATOM 2659 C CA . TYR A 1 339 ? 3.374 -1.780 26.252 1.00 98.19 339 TYR A CA 1
ATOM 2660 C C . TYR A 1 339 ? 4.794 -1.952 25.695 1.00 98.19 339 TYR A C 1
ATOM 2662 O O . TYR A 1 339 ? 5.201 -1.294 24.736 1.00 98.19 339 TYR A O 1
ATOM 2670 N N . ALA A 1 340 ? 5.572 -2.857 26.294 1.00 98.25 340 ALA A N 1
ATOM 2671 C CA . ALA A 1 340 ? 6.906 -3.182 25.795 1.00 98.25 340 ALA A CA 1
ATOM 2672 C C . ALA A 1 340 ? 6.835 -3.823 24.395 1.00 98.25 340 ALA A C 1
ATOM 2674 O O . ALA A 1 340 ? 5.895 -4.553 24.096 1.00 98.25 340 ALA A O 1
ATOM 2675 N N . LEU A 1 341 ? 7.859 -3.625 23.557 1.00 98.06 341 LEU A N 1
ATOM 2676 C CA . LEU A 1 341 ? 7.834 -4.068 22.149 1.00 98.06 341 LEU A CA 1
ATOM 2677 C C . LEU A 1 341 ? 7.688 -5.591 21.955 1.00 98.06 341 LEU A C 1
ATOM 2679 O O . LEU A 1 341 ? 7.287 -6.023 20.887 1.00 98.06 341 LEU A O 1
ATOM 2683 N N . HIS A 1 342 ? 7.992 -6.398 22.973 1.00 98.00 342 HIS A N 1
ATOM 2684 C CA . HIS A 1 342 ? 7.822 -7.859 22.953 1.00 98.00 342 HIS A CA 1
ATOM 2685 C C . HIS A 1 342 ? 6.503 -8.327 23.587 1.00 98.00 342 HIS A C 1
ATOM 2687 O O . HIS A 1 342 ? 6.223 -9.518 23.636 1.00 98.00 342 HIS A O 1
ATOM 2693 N N . ALA A 1 343 ? 5.694 -7.417 24.133 1.00 98.38 343 ALA A N 1
ATOM 2694 C CA . ALA A 1 343 ? 4.552 -7.780 24.969 1.00 98.38 343 ALA A CA 1
ATOM 2695 C C . ALA A 1 343 ? 3.351 -8.329 24.176 1.00 98.38 343 ALA A C 1
ATOM 2697 O O . ALA A 1 343 ? 2.411 -8.838 24.781 1.00 98.38 343 ALA A O 1
ATOM 2698 N N . LEU A 1 344 ? 3.375 -8.219 22.843 1.00 98.44 344 LEU A N 1
ATOM 2699 C CA . LEU A 1 344 ? 2.360 -8.786 21.950 1.00 98.44 344 LEU A CA 1
ATOM 2700 C C . LEU A 1 344 ? 2.758 -10.160 21.383 1.00 98.44 344 LEU A C 1
ATOM 2702 O O . LEU A 1 344 ? 1.997 -10.755 20.616 1.00 98.44 344 LEU A O 1
ATOM 2706 N N . GLU A 1 345 ? 3.926 -10.688 21.754 1.00 97.75 345 GLU A N 1
ATOM 2707 C CA . GLU A 1 345 ? 4.335 -12.029 21.348 1.00 97.75 345 GLU A CA 1
ATOM 2708 C C . GLU A 1 345 ? 3.419 -13.109 21.958 1.00 97.75 345 GLU A C 1
ATOM 2710 O O . GLU A 1 345 ? 2.930 -12.956 23.080 1.00 97.75 345 GLU A O 1
ATOM 2715 N N . PRO A 1 346 ? 3.177 -14.223 21.239 1.00 97.50 346 PRO A N 1
ATOM 2716 C CA . PRO A 1 346 ? 3.740 -14.580 19.930 1.00 97.50 346 PRO A CA 1
ATOM 2717 C C . PRO A 1 346 ? 2.906 -14.072 18.736 1.00 97.50 346 PRO A C 1
ATOM 2719 O O . PRO A 1 346 ? 3.088 -14.542 17.620 1.00 97.50 346 PRO A O 1
ATOM 2722 N N . HIS A 1 347 ? 1.937 -13.184 18.961 1.00 98.06 347 HIS A N 1
ATOM 2723 C CA . HIS A 1 347 ? 0.923 -12.815 17.966 1.00 98.06 347 HIS A CA 1
ATOM 2724 C C . HIS A 1 347 ? 1.333 -11.651 17.057 1.00 98.06 347 HIS A C 1
ATOM 2726 O O . HIS A 1 347 ? 0.827 -11.544 15.943 1.00 98.06 347 HIS A O 1
ATOM 2732 N N . MET A 1 348 ? 2.248 -10.806 17.527 1.00 98.50 348 MET A N 1
ATOM 2733 C CA . MET A 1 348 ? 2.978 -9.816 16.739 1.00 98.50 348 MET A CA 1
ATOM 2734 C C . MET A 1 348 ? 4.404 -9.766 17.285 1.00 98.50 348 MET A C 1
ATOM 2736 O O . MET A 1 348 ? 4.586 -9.591 18.495 1.00 98.50 348 MET A O 1
ATOM 2740 N N . SER A 1 349 ? 5.404 -9.988 16.433 1.00 98.44 349 SER A N 1
ATOM 2741 C CA . SER A 1 349 ? 6.782 -10.147 16.904 1.00 98.44 349 SER A CA 1
ATOM 2742 C C . SER A 1 349 ? 7.392 -8.830 17.371 1.00 98.44 349 SER A C 1
ATOM 2744 O O . SER A 1 349 ? 7.056 -7.744 16.887 1.00 98.44 349 SER A O 1
ATOM 2746 N N . LYS A 1 350 ? 8.377 -8.924 18.273 1.00 98.44 350 LYS A N 1
ATOM 2747 C CA . LYS A 1 350 ? 9.219 -7.776 18.629 1.00 98.44 350 LYS A CA 1
ATOM 2748 C C . LYS A 1 350 ? 9.857 -7.120 17.401 1.00 98.44 350 LYS A C 1
ATOM 2750 O O . LYS A 1 350 ? 9.965 -5.897 17.368 1.00 98.44 350 LYS A O 1
ATOM 2755 N N . GLU A 1 351 ? 10.261 -7.912 16.405 1.00 98.25 351 GLU A N 1
ATOM 2756 C CA . GLU A 1 351 ? 10.849 -7.401 15.161 1.00 98.25 351 GLU A CA 1
ATOM 2757 C C . GLU A 1 351 ? 9.841 -6.532 14.394 1.00 98.25 351 GLU A C 1
ATOM 2759 O O . GLU A 1 351 ? 10.177 -5.411 14.002 1.00 98.25 351 GLU A O 1
ATOM 2764 N N . THR A 1 352 ? 8.587 -6.982 14.259 1.00 98.44 352 THR A N 1
ATOM 2765 C CA . THR A 1 352 ? 7.510 -6.172 13.671 1.00 98.44 352 THR A CA 1
ATOM 2766 C C . THR A 1 352 ? 7.356 -4.844 14.406 1.00 98.44 352 THR A C 1
ATOM 2768 O O . THR A 1 352 ? 7.360 -3.800 13.758 1.00 98.44 352 THR A O 1
ATOM 2771 N N . LEU A 1 353 ? 7.317 -4.826 15.743 1.00 98.50 353 LEU A N 1
ATOM 2772 C CA . LEU A 1 353 ? 7.219 -3.573 16.506 1.00 98.50 353 LEU A CA 1
ATOM 2773 C C . LEU A 1 353 ? 8.442 -2.660 16.311 1.00 98.50 353 LEU A C 1
ATOM 2775 O O . LEU A 1 353 ? 8.297 -1.441 16.193 1.00 98.50 353 LEU A O 1
ATOM 2779 N N . GLU A 1 354 ? 9.653 -3.214 16.253 1.00 98.38 354 GLU A N 1
ATOM 2780 C CA . GLU A 1 354 ? 10.880 -2.441 16.029 1.00 98.38 354 GLU A CA 1
ATOM 2781 C C . GLU A 1 354 ? 10.895 -1.742 14.664 1.00 98.38 354 GLU A C 1
ATOM 2783 O O . GLU A 1 354 ? 11.338 -0.593 14.572 1.00 98.38 354 GLU A O 1
ATOM 2788 N N . TYR A 1 355 ? 10.377 -2.384 13.615 1.00 98.44 355 TYR A N 1
ATOM 2789 C CA . TYR A 1 355 ? 10.252 -1.755 12.301 1.00 98.44 355 TYR A CA 1
ATOM 2790 C C . TYR A 1 355 ? 9.015 -0.860 12.197 1.00 98.44 355 TYR A C 1
ATOM 2792 O O . TYR A 1 355 ? 9.128 0.294 11.784 1.00 98.44 355 TYR A O 1
ATOM 2800 N N . HIS A 1 356 ? 7.840 -1.343 12.584 1.00 98.69 356 HIS A N 1
ATOM 2801 C CA . HIS A 1 356 ? 6.571 -0.633 12.416 1.00 98.69 356 HIS A CA 1
ATOM 2802 C C . HIS A 1 356 ? 6.504 0.626 13.286 1.00 98.69 356 HIS A C 1
ATOM 2804 O O . HIS A 1 356 ? 6.303 1.723 12.767 1.00 98.69 356 HIS A O 1
ATOM 2810 N N . TRP A 1 357 ? 6.789 0.523 14.586 1.00 98.69 357 TRP A N 1
ATOM 2811 C CA . TRP A 1 357 ? 6.890 1.703 15.449 1.00 98.69 357 TRP A CA 1
ATOM 2812 C C . TRP A 1 357 ? 8.251 2.401 15.303 1.00 98.69 357 TRP A C 1
ATOM 2814 O O . TRP A 1 357 ? 8.333 3.612 15.088 1.00 98.69 357 TRP A O 1
ATOM 2824 N N . GLY A 1 358 ? 9.348 1.647 15.406 1.00 97.88 358 GLY A N 1
ATOM 2825 C CA . GLY A 1 358 ? 10.684 2.235 15.530 1.00 97.88 358 GLY A CA 1
ATOM 2826 C C . GLY A 1 358 ? 11.254 2.835 14.240 1.00 97.88 358 GLY A C 1
ATOM 2827 O O . GLY A 1 358 ? 12.135 3.698 14.333 1.00 97.88 358 GLY A O 1
ATOM 2828 N N . LYS A 1 359 ? 10.763 2.420 13.060 1.00 98.19 359 LYS A N 1
ATOM 2829 C CA . LYS A 1 359 ? 11.205 2.924 11.747 1.00 98.19 359 LYS A CA 1
ATOM 2830 C C . LYS A 1 359 ? 10.095 3.613 10.959 1.00 98.19 359 LYS A C 1
ATOM 2832 O O . LYS A 1 359 ? 10.297 4.758 10.575 1.00 98.19 359 LYS A O 1
ATOM 2837 N N . HIS A 1 360 ? 8.955 2.962 10.718 1.00 98.31 360 HIS A N 1
ATOM 2838 C CA . HIS A 1 360 ? 7.876 3.537 9.899 1.00 98.31 360 HIS A CA 1
ATOM 2839 C C . HIS A 1 360 ? 7.184 4.695 10.612 1.00 98.31 360 HIS A C 1
ATOM 2841 O O . HIS A 1 360 ? 7.226 5.817 10.115 1.00 98.31 360 HIS A O 1
ATOM 2847 N N . HIS A 1 361 ? 6.651 4.465 11.817 1.00 98.62 361 HIS A N 1
ATOM 2848 C CA . HIS A 1 361 ? 6.009 5.524 12.602 1.00 98.62 361 HIS A CA 1
ATOM 2849 C C . HIS A 1 361 ? 6.975 6.682 12.892 1.00 98.62 361 HIS A C 1
ATOM 2851 O O . HIS A 1 361 ? 6.630 7.842 12.674 1.00 98.62 361 HIS A O 1
ATOM 2857 N N . ARG A 1 362 ? 8.223 6.373 13.274 1.00 98.38 362 ARG A N 1
ATOM 2858 C CA . ARG A 1 362 ? 9.290 7.378 13.404 1.00 98.38 362 ARG A CA 1
ATOM 2859 C C . ARG A 1 362 ? 9.516 8.168 12.113 1.00 98.38 362 ARG A C 1
ATOM 2861 O O . ARG A 1 362 ? 9.610 9.384 12.165 1.00 98.38 362 ARG A O 1
ATOM 2868 N N . GLY A 1 363 ? 9.578 7.493 10.968 1.00 97.62 363 GLY A N 1
ATOM 2869 C CA . GLY A 1 363 ? 9.770 8.132 9.670 1.00 97.62 363 GLY A CA 1
ATOM 2870 C C . GLY A 1 363 ? 8.666 9.133 9.336 1.00 97.62 363 GLY A C 1
ATOM 2871 O O . GLY A 1 363 ? 8.970 10.210 8.828 1.00 97.62 363 GLY A O 1
ATOM 2872 N N . TYR A 1 364 ? 7.406 8.827 9.664 1.00 98.38 364 TYR A N 1
ATOM 2873 C CA . TYR A 1 364 ? 6.306 9.782 9.495 1.00 98.38 364 TYR A CA 1
ATOM 2874 C C . TYR A 1 364 ? 6.479 11.010 10.394 1.00 98.38 364 TYR A C 1
ATOM 2876 O O . TYR A 1 364 ? 6.345 12.127 9.902 1.00 98.38 364 TYR A O 1
ATOM 2884 N N . VAL A 1 365 ? 6.845 10.819 11.667 1.00 98.12 365 VAL A N 1
ATOM 2885 C CA . VAL A 1 365 ? 7.134 11.921 12.605 1.00 98.12 365 VAL A CA 1
ATOM 2886 C C . VAL A 1 365 ? 8.276 12.801 12.091 1.00 98.12 365 VAL A C 1
ATOM 2888 O O . VAL A 1 365 ? 8.110 14.011 11.943 1.00 98.12 365 VAL A O 1
ATOM 2891 N N . ASP A 1 366 ? 9.413 12.195 11.745 1.00 97.19 366 ASP A N 1
ATOM 2892 C CA . ASP A 1 366 ? 10.600 12.911 11.271 1.00 97.19 366 ASP A CA 1
ATOM 2893 C C . ASP A 1 366 ? 10.317 13.694 9.979 1.00 97.19 366 ASP A C 1
ATOM 2895 O O . ASP A 1 366 ? 10.838 14.793 9.784 1.00 97.19 366 ASP A O 1
ATOM 2899 N N . ASN A 1 367 ? 9.512 13.131 9.074 1.00 96.38 367 ASN A N 1
ATOM 2900 C CA . ASN A 1 367 ? 9.157 13.785 7.818 1.00 96.38 367 ASN A CA 1
ATOM 2901 C C . ASN A 1 367 ? 8.120 14.890 8.009 1.00 96.38 367 ASN A C 1
ATOM 2903 O O . ASN A 1 367 ? 8.258 15.928 7.367 1.00 96.38 367 ASN A O 1
ATOM 2907 N N . LEU A 1 368 ? 7.121 14.705 8.878 1.00 97.12 368 LEU A N 1
ATOM 2908 C CA . LEU A 1 368 ? 6.151 15.760 9.159 1.00 97.12 368 LEU A CA 1
ATOM 2909 C C . LEU A 1 368 ? 6.831 16.967 9.797 1.00 97.12 368 LEU A C 1
ATOM 2911 O O . LEU A 1 368 ? 6.625 18.076 9.322 1.00 97.12 368 LEU A O 1
ATOM 2915 N N . ASN A 1 369 ? 7.688 16.753 10.800 1.00 96.50 369 ASN A N 1
ATOM 2916 C CA . ASN A 1 369 ? 8.414 17.843 11.454 1.00 96.50 369 ASN A CA 1
ATOM 2917 C C . ASN A 1 369 ? 9.204 18.677 10.430 1.00 96.50 369 ASN A C 1
ATOM 2919 O O . ASN A 1 369 ? 9.116 19.898 10.439 1.00 96.50 369 ASN A O 1
ATOM 2923 N N . LYS A 1 370 ? 9.873 18.035 9.460 1.00 95.62 370 LYS A N 1
ATOM 2924 C CA . LYS A 1 370 ? 10.553 18.740 8.353 1.00 95.62 370 LYS A CA 1
ATOM 2925 C C . LYS A 1 370 ? 9.606 19.488 7.412 1.00 95.62 370 LYS A C 1
ATOM 2927 O O . LYS A 1 370 ? 10.033 20.428 6.753 1.00 95.62 370 LYS A O 1
ATOM 2932 N N . GLN A 1 371 ? 8.371 19.016 7.255 1.00 94.75 371 GLN A N 1
ATOM 2933 C CA . GLN A 1 371 ? 7.380 19.634 6.372 1.00 94.75 371 GLN A CA 1
ATOM 2934 C C . GLN A 1 371 ? 6.707 20.849 7.010 1.00 94.75 371 GLN A C 1
ATOM 2936 O O . GLN A 1 371 ? 6.321 21.754 6.274 1.00 94.75 371 GLN A O 1
ATOM 2941 N N . ILE A 1 372 ? 6.534 20.848 8.335 1.00 94.38 372 ILE A N 1
ATOM 2942 C CA . ILE A 1 372 ? 5.790 21.894 9.046 1.00 94.38 372 ILE A CA 1
ATOM 2943 C C . ILE A 1 372 ? 6.686 22.958 9.679 1.00 94.38 372 ILE A C 1
ATOM 2945 O O . ILE A 1 372 ? 6.182 24.042 9.952 1.00 94.38 372 ILE A O 1
ATOM 2949 N N . GLU A 1 373 ? 7.979 22.685 9.884 1.00 93.25 373 GLU A N 1
ATOM 2950 C CA . GLU A 1 373 ? 8.925 23.620 10.507 1.00 93.25 373 GLU A CA 1
ATOM 2951 C C . GLU A 1 373 ? 8.872 25.009 9.845 1.00 93.25 373 GLU A C 1
ATOM 2953 O O . GLU A 1 373 ? 9.137 25.162 8.649 1.00 93.25 373 GLU A O 1
ATOM 2958 N N . GLY A 1 374 ? 8.521 26.032 10.632 1.00 89.81 374 GLY A N 1
ATOM 2959 C CA . GLY A 1 374 ? 8.431 27.417 10.158 1.00 89.81 374 GLY A CA 1
ATOM 2960 C C . GLY A 1 374 ? 7.232 27.722 9.250 1.00 89.81 374 GLY A C 1
ATOM 2961 O O . GLY A 1 374 ? 7.203 28.780 8.619 1.00 89.81 374 GLY A O 1
ATOM 2962 N N . THR A 1 375 ? 6.255 26.818 9.171 1.00 92.69 375 THR A N 1
ATOM 2963 C CA . THR A 1 375 ? 4.970 27.023 8.484 1.00 92.69 375 THR A CA 1
ATOM 2964 C C . THR A 1 375 ? 3.851 27.301 9.492 1.00 92.69 375 THR A C 1
ATOM 2966 O O . THR A 1 375 ? 4.010 27.073 10.686 1.00 92.69 375 THR A O 1
ATOM 2969 N N . GLU A 1 376 ? 2.678 27.725 9.018 1.00 90.88 376 GLU A N 1
ATOM 2970 C CA . GLU A 1 376 ? 1.481 27.909 9.862 1.00 90.88 376 GLU A CA 1
ATOM 2971 C C . GLU A 1 376 ? 0.995 26.602 10.520 1.00 90.88 376 GLU A C 1
ATOM 2973 O O . GLU A 1 376 ? 0.253 26.634 11.499 1.00 90.88 376 GLU A O 1
ATOM 2978 N N . LEU A 1 377 ? 1.424 25.444 10.003 1.00 91.31 377 LEU A N 1
ATOM 2979 C CA . LEU A 1 377 ? 1.071 24.133 10.548 1.00 91.31 377 LEU A CA 1
ATOM 2980 C C . LEU A 1 377 ? 1.872 23.772 11.811 1.00 91.31 377 LEU A C 1
ATOM 2982 O O . LEU A 1 377 ? 1.458 22.870 12.531 1.00 91.31 377 LEU A O 1
ATOM 2986 N N . ASP A 1 378 ? 2.994 24.449 12.085 1.00 90.31 378 ASP A N 1
ATOM 2987 C CA . ASP A 1 378 ? 3.891 24.181 13.230 1.00 90.31 378 ASP A CA 1
ATOM 2988 C C . ASP A 1 378 ? 3.193 24.407 14.586 1.00 90.31 378 ASP A C 1
ATOM 2990 O O . ASP A 1 378 ? 3.508 23.768 15.583 1.00 90.31 378 ASP A O 1
ATOM 2994 N N . GLU A 1 379 ? 2.200 25.300 14.626 1.00 87.81 379 GLU A N 1
ATOM 2995 C CA . GLU A 1 379 ? 1.465 25.658 15.848 1.00 87.81 379 GLU A CA 1
ATOM 2996 C C . GLU A 1 379 ? 0.158 24.862 16.022 1.00 87.81 379 GLU A C 1
ATOM 2998 O O . GLU A 1 379 ? -0.553 25.021 17.018 1.00 87.81 379 GLU A O 1
ATOM 3003 N N . MET A 1 380 ? -0.186 24.004 15.057 1.00 92.62 380 MET A N 1
ATOM 3004 C CA . MET A 1 380 ? -1.441 23.256 15.049 1.00 92.62 380 MET A CA 1
ATOM 3005 C C . MET A 1 380 ? -1.326 21.911 15.775 1.00 92.62 380 MET A C 1
ATOM 3007 O O . MET A 1 380 ? -0.277 21.271 15.821 1.00 92.62 380 MET A O 1
ATOM 3011 N N . THR A 1 381 ? -2.454 21.424 16.297 1.00 93.94 381 THR A N 1
ATOM 3012 C CA . THR A 1 381 ? -2.563 20.029 16.744 1.00 93.94 381 THR A CA 1
ATOM 3013 C C . THR A 1 381 ? -2.482 19.077 15.552 1.00 93.94 381 THR A C 1
ATOM 3015 O O . THR A 1 381 ? -2.802 19.444 14.420 1.00 93.94 381 THR A O 1
ATOM 3018 N N . LEU A 1 382 ? -2.109 17.820 15.804 1.00 94.94 382 LEU A N 1
ATOM 3019 C CA . LEU A 1 382 ? -2.003 16.808 14.754 1.00 94.94 382 LEU A CA 1
ATOM 3020 C C . LEU A 1 382 ? -3.329 16.625 13.996 1.00 94.94 382 LEU A C 1
ATOM 3022 O O . LEU A 1 382 ? -3.332 16.558 12.770 1.00 94.94 382 LEU A O 1
ATOM 3026 N N . GLU A 1 383 ? -4.451 16.601 14.712 1.00 94.44 383 GLU A N 1
ATOM 3027 C CA . GLU A 1 383 ? -5.800 16.532 14.150 1.00 94.44 383 GLU A CA 1
ATOM 3028 C C . GLU A 1 383 ? -6.113 17.736 13.248 1.00 94.44 383 GLU A C 1
ATOM 3030 O O . GLU A 1 383 ? -6.627 17.556 12.145 1.00 94.44 383 GLU A O 1
ATOM 3035 N N . ASN A 1 384 ? -5.740 18.953 13.657 1.00 94.06 384 ASN A N 1
ATOM 3036 C CA . ASN A 1 384 ? -5.963 20.158 12.853 1.00 94.06 384 ASN A CA 1
ATOM 3037 C C . ASN A 1 384 ? -5.087 20.178 11.595 1.00 94.06 384 ASN A C 1
ATOM 3039 O O . ASN A 1 384 ? -5.561 20.582 10.529 1.00 94.06 384 ASN A O 1
ATOM 3043 N N . ILE A 1 385 ? -3.843 19.691 11.685 1.00 95.94 385 ILE A N 1
ATOM 3044 C CA . ILE A 1 385 ? -2.983 19.499 10.512 1.00 95.94 385 ILE A CA 1
ATOM 3045 C C . ILE A 1 385 ? -3.657 18.524 9.545 1.00 95.94 385 ILE A C 1
ATOM 3047 O O . ILE A 1 385 ? -3.731 18.820 8.355 1.00 95.94 385 ILE A O 1
ATOM 3051 N N . ILE A 1 386 ? -4.181 17.391 10.026 1.00 96.31 386 ILE A N 1
ATOM 3052 C CA . ILE A 1 386 ? -4.872 16.389 9.196 1.00 96.31 386 ILE A CA 1
ATOM 3053 C C . ILE A 1 386 ? -6.071 17.009 8.480 1.00 96.31 386 ILE A C 1
ATOM 3055 O O . ILE A 1 386 ? -6.148 16.927 7.255 1.00 96.31 386 ILE A O 1
ATOM 3059 N N . SER A 1 387 ? -6.974 17.660 9.212 1.00 93.44 387 SER A N 1
ATOM 3060 C CA . SER A 1 387 ? -8.181 18.258 8.634 1.00 93.44 387 SER A CA 1
ATOM 3061 C C . SER A 1 387 ? -7.846 19.332 7.595 1.00 93.44 387 SER A C 1
ATOM 3063 O O . SER A 1 387 ? -8.382 19.311 6.487 1.00 93.44 387 SER A O 1
ATOM 3065 N N . THR A 1 388 ? -6.897 20.221 7.907 1.00 93.62 388 THR A N 1
ATOM 3066 C CA . THR A 1 388 ? -6.469 21.303 7.004 1.00 93.62 388 THR A CA 1
ATOM 3067 C C . THR A 1 388 ? -5.785 20.752 5.754 1.00 93.62 388 THR A C 1
ATOM 3069 O O . THR A 1 388 ? -6.085 21.159 4.634 1.00 93.62 388 THR A O 1
ATOM 3072 N N . SER A 1 389 ? -4.880 19.787 5.926 1.00 95.81 389 SER A N 1
ATOM 3073 C CA . SER A 1 389 ? -4.095 19.226 4.824 1.00 95.81 389 SER A CA 1
ATOM 3074 C C . SER A 1 389 ? -4.844 18.190 3.988 1.00 95.81 389 SER A C 1
ATOM 3076 O O . SER A 1 389 ? -4.417 17.910 2.871 1.00 95.81 389 SER A O 1
ATOM 3078 N N . TYR A 1 390 ? -5.970 17.649 4.462 1.00 95.38 390 TYR A N 1
ATOM 3079 C CA . TYR A 1 390 ? -6.835 16.811 3.631 1.00 95.38 390 TYR A CA 1
ATOM 3080 C C . TYR A 1 390 ? -7.481 17.606 2.492 1.00 95.38 390 TYR A C 1
ATOM 3082 O O . TYR A 1 390 ? -7.687 17.052 1.413 1.00 95.38 390 TYR A O 1
ATOM 3090 N N . ASN A 1 391 ? -7.798 18.887 2.737 1.00 92.00 391 ASN A N 1
ATOM 3091 C CA . ASN A 1 391 ? -8.269 19.850 1.737 1.00 92.00 391 ASN A CA 1
ATOM 3092 C C . ASN A 1 391 ? -9.369 19.275 0.815 1.00 92.00 391 ASN A C 1
ATOM 3094 O O . ASN A 1 391 ? -9.272 19.278 -0.410 1.00 92.00 391 ASN A O 1
ATOM 3098 N N . LYS A 1 392 ? -10.419 18.710 1.431 1.00 88.06 392 LYS A N 1
ATOM 3099 C CA . LYS A 1 392 ? -11.579 18.100 0.745 1.00 88.06 392 LYS A CA 1
ATOM 3100 C C . LYS A 1 392 ? -11.203 17.029 -0.296 1.00 88.06 392 LYS A C 1
ATOM 3102 O O . LYS A 1 392 ? -11.906 16.847 -1.286 1.00 88.06 392 LYS A O 1
ATOM 3107 N N . GLY A 1 393 ? -10.101 16.317 -0.068 1.00 87.06 393 GLY A N 1
ATOM 3108 C CA . GLY A 1 393 ? -9.588 15.276 -0.956 1.00 87.06 393 GLY A CA 1
ATOM 3109 C C . GLY A 1 393 ? -8.496 15.744 -1.921 1.00 87.06 393 GLY A C 1
ATOM 3110 O O . GLY A 1 393 ? -7.833 14.891 -2.510 1.00 87.06 393 GLY A O 1
ATOM 3111 N N . ASP A 1 394 ? -8.241 17.051 -2.042 1.00 90.06 394 ASP A N 1
ATOM 3112 C CA . ASP A 1 394 ? -7.072 17.594 -2.748 1.00 90.06 394 ASP A CA 1
ATOM 3113 C C . ASP A 1 394 ? -5.866 17.678 -1.799 1.00 90.06 394 ASP A C 1
ATOM 3115 O O . ASP A 1 394 ? -5.437 18.740 -1.344 1.00 90.06 394 ASP A O 1
ATOM 3119 N N . ILE A 1 395 ? -5.387 16.489 -1.440 1.00 91.44 395 ILE A N 1
ATOM 3120 C CA . ILE A 1 395 ? -4.448 16.229 -0.351 1.00 91.44 395 ILE A CA 1
ATOM 3121 C C . ILE A 1 395 ? -3.155 17.057 -0.482 1.00 91.44 395 ILE A C 1
ATOM 3123 O O . ILE A 1 395 ? -2.387 16.903 -1.434 1.00 91.44 395 ILE A O 1
ATOM 3127 N N . LEU A 1 396 ? -2.849 17.847 0.550 1.00 93.81 396 LEU A N 1
ATOM 3128 C CA . LEU A 1 396 ? -1.607 18.610 0.679 1.00 93.81 396 LEU A CA 1
ATOM 3129 C C . LEU A 1 396 ? -0.438 17.736 1.189 1.00 93.81 396 LEU A C 1
ATOM 3131 O O . LEU A 1 396 ? -0.657 16.725 1.864 1.00 93.81 396 LEU A O 1
ATOM 3135 N N . PRO A 1 397 ? 0.832 18.127 0.946 1.00 93.12 397 PRO A N 1
ATOM 3136 C CA . PRO A 1 397 ? 2.003 17.287 1.239 1.00 93.12 397 PRO A CA 1
ATOM 3137 C C . PRO A 1 397 ? 2.143 16.796 2.690 1.00 93.12 397 PRO A C 1
ATOM 3139 O O . PRO A 1 397 ? 2.705 15.718 2.908 1.00 93.12 397 PRO A O 1
ATOM 3142 N N . ALA A 1 398 ? 1.652 17.567 3.666 1.00 95.62 398 ALA A N 1
ATOM 3143 C CA . ALA A 1 398 ? 1.734 17.240 5.092 1.00 95.62 398 ALA A CA 1
ATOM 3144 C C . ALA A 1 398 ? 0.758 16.131 5.525 1.00 95.62 398 ALA A C 1
ATOM 3146 O O . ALA A 1 398 ? 1.037 15.400 6.478 1.00 95.62 398 ALA A O 1
ATOM 3147 N N . PHE A 1 399 ? -0.356 15.958 4.803 1.00 97.56 399 PHE A N 1
ATOM 3148 C CA . PHE A 1 399 ? -1.458 15.083 5.208 1.00 97.56 399 PHE A CA 1
ATOM 3149 C C . PHE A 1 399 ? -1.022 13.648 5.445 1.00 97.56 399 PHE A C 1
ATOM 3151 O O . PHE A 1 399 ? -1.322 13.075 6.485 1.00 97.56 399 PHE A O 1
ATOM 3158 N N . ASN A 1 400 ? -0.296 13.061 4.492 1.00 97.25 400 ASN A N 1
ATOM 3159 C CA . ASN A 1 400 ? 0.054 11.647 4.564 1.00 97.25 400 ASN A CA 1
ATOM 3160 C C . ASN A 1 400 ? 0.887 11.332 5.811 1.00 97.25 400 ASN A C 1
ATOM 3162 O O . ASN A 1 400 ? 0.631 10.329 6.470 1.00 97.25 400 ASN A O 1
ATOM 3166 N N . ASN A 1 401 ? 1.851 12.188 6.164 1.00 98.12 401 ASN A N 1
ATOM 3167 C CA . ASN A 1 401 ? 2.649 11.978 7.370 1.00 98.12 401 ASN A CA 1
ATOM 3168 C C . ASN A 1 401 ? 1.820 12.253 8.630 1.00 98.12 401 ASN A C 1
ATOM 3170 O O . ASN A 1 401 ? 1.820 11.421 9.532 1.00 98.12 401 ASN A O 1
ATOM 3174 N N . ALA A 1 402 ? 1.062 13.354 8.676 1.00 98.00 402 ALA A N 1
ATOM 3175 C CA . ALA A 1 402 ? 0.217 13.693 9.822 1.00 98.00 402 ALA A CA 1
ATOM 3176 C C . ALA A 1 402 ? -0.823 12.611 10.129 1.00 98.00 402 ALA A C 1
ATOM 3178 O O . ALA A 1 402 ? -0.893 12.101 11.249 1.00 98.00 402 ALA A O 1
ATOM 3179 N N . ALA A 1 403 ? -1.566 12.187 9.111 1.00 98.31 403 ALA A N 1
ATOM 3180 C CA . ALA A 1 403 ? -2.573 11.155 9.249 1.00 98.31 403 ALA A CA 1
ATOM 3181 C C . ALA A 1 403 ? -1.944 9.809 9.624 1.00 98.31 403 ALA A C 1
ATOM 3183 O O . ALA A 1 403 ? -2.455 9.150 10.523 1.00 98.31 403 ALA A O 1
ATOM 3184 N N . GLN A 1 404 ? -0.793 9.421 9.055 1.00 98.56 404 GLN A N 1
ATOM 3185 C CA . GLN A 1 404 ? -0.120 8.189 9.482 1.00 98.56 404 GLN A CA 1
ATOM 3186 C C . GLN A 1 404 ? 0.351 8.245 10.936 1.00 98.56 404 GLN A C 1
ATOM 3188 O O . GLN A 1 404 ? 0.180 7.250 11.634 1.00 98.56 404 GLN A O 1
ATOM 3193 N N . ILE A 1 405 ? 0.898 9.365 11.423 1.00 98.56 405 ILE A N 1
ATOM 3194 C CA . ILE A 1 405 ? 1.270 9.496 12.843 1.00 98.56 405 ILE A CA 1
ATOM 3195 C C . ILE A 1 405 ? 0.042 9.244 13.718 1.00 98.56 405 ILE A C 1
ATOM 3197 O O . ILE A 1 405 ? 0.093 8.423 14.634 1.00 98.56 405 ILE A O 1
ATOM 3201 N N . TRP A 1 406 ? -1.079 9.893 13.401 1.00 98.56 406 TRP A N 1
ATOM 3202 C CA . TRP A 1 406 ? -2.313 9.733 14.163 1.00 98.56 406 TRP A CA 1
ATOM 3203 C C . TRP A 1 406 ? -2.836 8.293 14.106 1.00 98.56 406 TRP A C 1
ATOM 3205 O O . TRP A 1 406 ? -3.104 7.691 15.146 1.00 98.56 406 TRP A O 1
ATOM 3215 N N . ASN A 1 407 ? -2.883 7.694 12.912 1.00 98.81 407 ASN A N 1
ATOM 3216 C CA . ASN A 1 407 ? -3.341 6.317 12.708 1.00 98.81 407 ASN A CA 1
ATOM 3217 C C . ASN A 1 407 ? -2.513 5.325 13.525 1.00 98.81 407 ASN A C 1
ATOM 3219 O O . ASN A 1 407 ? -3.069 4.440 14.169 1.00 98.81 407 ASN A O 1
ATOM 3223 N N . HIS A 1 408 ? -1.187 5.489 13.539 1.00 98.81 408 HIS A N 1
ATOM 3224 C CA . HIS A 1 408 ? -0.296 4.602 14.277 1.00 98.81 408 HIS A CA 1
ATOM 3225 C C . HIS A 1 408 ? -0.427 4.803 15.787 1.00 98.81 408 HIS A C 1
ATOM 3227 O O . HIS A 1 408 ? -0.498 3.813 16.510 1.00 98.81 408 HIS A O 1
ATOM 3233 N N . GLN A 1 409 ? -0.509 6.045 16.282 1.00 98.38 409 GLN A N 1
ATOM 3234 C CA . GLN A 1 409 ? -0.798 6.302 17.702 1.00 98.38 409 GLN A CA 1
ATOM 3235 C C . GLN A 1 409 ? -2.098 5.601 18.124 1.00 98.38 409 GLN A C 1
ATOM 3237 O O . GLN A 1 409 ? -2.114 4.843 19.095 1.00 98.38 409 GLN A O 1
ATOM 3242 N N . PHE A 1 410 ? -3.149 5.756 17.319 1.00 98.62 410 PHE A N 1
ATOM 3243 C CA . PHE A 1 410 ? -4.439 5.119 17.546 1.00 98.62 410 PHE A CA 1
ATOM 3244 C C . PHE A 1 410 ? -4.367 3.581 17.494 1.00 98.62 410 PHE A C 1
ATOM 3246 O O . PHE A 1 410 ? -5.018 2.896 18.294 1.00 98.62 410 PHE A O 1
ATOM 3253 N N . PHE A 1 411 ? -3.576 3.026 16.573 1.00 98.81 411 PHE A N 1
ATOM 3254 C CA . PHE A 1 411 ? -3.359 1.590 16.389 1.00 98.81 411 PHE A CA 1
ATOM 3255 C C . PHE A 1 411 ? -2.647 0.941 17.577 1.00 98.81 411 PHE A C 1
ATOM 3257 O O . PHE A 1 411 ? -3.105 -0.092 18.062 1.00 98.81 411 PHE A O 1
ATOM 3264 N N . TRP A 1 412 ? -1.589 1.561 18.108 1.00 98.69 412 TRP A N 1
ATOM 3265 C CA . TRP A 1 412 ? -0.880 1.029 19.278 1.00 98.69 412 TRP A CA 1
ATOM 3266 C C . TRP A 1 412 ? -1.779 0.939 20.509 1.00 98.69 412 TRP A C 1
ATOM 3268 O O . TRP A 1 412 ? -1.742 -0.042 21.241 1.00 98.69 412 TRP A O 1
ATOM 3278 N N . GLU A 1 413 ? -2.647 1.924 20.711 1.00 98.38 413 GLU A N 1
ATOM 3279 C CA . GLU A 1 413 ? -3.640 1.922 21.790 1.00 98.38 413 GLU A CA 1
ATOM 3280 C C . GLU A 1 413 ? -4.797 0.933 21.563 1.00 98.38 413 GLU A C 1
ATOM 3282 O O . GLU A 1 413 ? -5.479 0.531 22.509 1.00 98.38 413 GLU A O 1
ATOM 3287 N N . SER A 1 414 ? -5.026 0.532 20.309 1.00 98.44 414 SER A N 1
ATOM 3288 C CA . SER A 1 414 ? -6.067 -0.435 19.941 1.00 98.44 414 SER A CA 1
ATOM 3289 C C . SER A 1 414 ? -5.716 -1.867 20.352 1.00 98.44 414 SER A C 1
ATOM 3291 O O . SER A 1 414 ? -6.584 -2.741 20.314 1.00 98.44 414 SER A O 1
ATOM 3293 N N . MET A 1 415 ? -4.469 -2.115 20.759 1.00 98.69 415 MET A N 1
ATOM 3294 C CA . MET A 1 415 ? -3.974 -3.425 21.164 1.00 98.69 415 MET A CA 1
ATOM 3295 C C . MET A 1 415 ? -3.551 -3.454 22.632 1.00 98.69 415 MET A C 1
ATOM 3297 O O . MET A 1 415 ? -3.215 -2.431 23.225 1.00 98.69 415 MET A O 1
ATOM 3301 N N . LYS A 1 416 ? -3.528 -4.651 23.223 1.00 98.38 416 LYS A N 1
ATOM 3302 C CA . LYS A 1 416 ? -2.878 -4.898 24.513 1.00 98.38 416 LYS A CA 1
ATOM 3303 C C . LYS A 1 416 ? -2.350 -6.331 24.631 1.00 98.38 416 LYS A C 1
ATOM 3305 O O . LYS A 1 416 ? -2.866 -7.229 23.962 1.00 98.38 416 LYS A O 1
ATOM 3310 N N . PRO A 1 417 ? -1.368 -6.579 25.517 1.00 98.25 417 PRO A N 1
ATOM 3311 C CA . PRO A 1 417 ? -0.983 -7.935 25.902 1.00 98.25 417 PRO A CA 1
ATOM 3312 C C . PRO A 1 417 ? -2.188 -8.706 26.450 1.00 98.25 417 PRO A C 1
ATOM 3314 O O . PRO A 1 417 ? -2.933 -8.178 27.277 1.00 98.25 417 PRO A O 1
ATOM 3317 N N . ASN A 1 418 ? -2.364 -9.958 26.017 1.00 96.06 418 ASN A N 1
ATOM 3318 C CA . ASN A 1 418 ? -3.534 -10.784 26.351 1.00 96.06 418 ASN A CA 1
ATOM 3319 C C . ASN A 1 418 ? -4.878 -10.116 25.986 1.00 96.06 418 ASN A C 1
ATOM 3321 O O . ASN A 1 418 ? -5.846 -10.200 26.744 1.00 96.06 418 ASN A O 1
ATOM 3325 N N . GLY A 1 419 ? -4.917 -9.409 24.854 1.00 97.38 419 GLY A N 1
ATOM 3326 C CA . GLY A 1 419 ? -6.136 -8.835 24.295 1.00 97.38 419 GLY A CA 1
ATOM 3327 C C . GLY A 1 419 ? -7.036 -9.872 23.615 1.00 97.38 419 GLY A C 1
ATOM 3328 O O . GLY A 1 419 ? -6.963 -11.078 23.863 1.00 97.38 419 GLY A O 1
ATOM 3329 N N . GLY A 1 420 ? -7.897 -9.383 22.726 1.00 96.50 420 GLY A N 1
ATOM 3330 C CA . GLY A 1 420 ? -8.897 -10.183 22.031 1.00 96.50 420 GLY A CA 1
ATOM 3331 C C . GLY A 1 420 ? -10.105 -10.521 22.906 1.00 96.50 420 GLY A C 1
ATOM 3332 O O . GLY A 1 420 ? -10.449 -9.799 23.843 1.00 96.50 420 GLY A O 1
ATOM 3333 N N . GLY A 1 421 ? -10.788 -11.619 22.581 1.00 95.81 421 GLY A N 1
ATOM 3334 C CA . GLY A 1 421 ? -12.049 -11.993 23.227 1.00 95.81 421 GLY A CA 1
ATOM 3335 C C . GLY A 1 421 ? -13.236 -11.156 22.737 1.00 95.81 421 GLY A C 1
ATOM 3336 O O . GLY A 1 421 ? -13.255 -10.716 21.588 1.00 95.81 421 GLY A O 1
ATOM 3337 N N . LYS A 1 422 ? -14.244 -10.965 23.596 1.00 96.69 422 LYS A N 1
ATOM 3338 C CA . LYS A 1 422 ? -15.470 -10.212 23.278 1.00 96.69 422 LYS A CA 1
ATOM 3339 C C . LYS A 1 422 ? -15.572 -8.955 24.153 1.00 96.69 422 LYS A C 1
ATOM 3341 O O . LYS A 1 422 ? -15.197 -9.032 25.324 1.00 96.69 422 LYS A O 1
ATOM 3346 N N . PRO A 1 423 ? -16.095 -7.833 23.627 1.00 97.19 423 PRO A N 1
ATOM 3347 C CA . PRO A 1 423 ? -16.439 -6.678 24.443 1.00 97.19 423 PRO A CA 1
ATOM 3348 C C . PRO A 1 423 ? -17.616 -7.011 25.368 1.00 97.19 423 PRO A C 1
ATOM 3350 O O . PRO A 1 423 ? -18.302 -8.021 25.196 1.00 97.19 423 PRO A O 1
ATOM 3353 N N . SER A 1 424 ? -17.867 -6.142 26.340 1.00 95.75 424 SER A N 1
ATOM 3354 C CA . SER A 1 424 ? -18.972 -6.250 27.295 1.00 95.75 424 SER A CA 1
ATOM 3355 C C . SER A 1 424 ? -19.658 -4.897 27.487 1.00 95.75 424 SER A C 1
ATOM 3357 O O . SER A 1 424 ? -19.149 -3.877 27.026 1.00 95.75 424 SER A O 1
ATOM 3359 N N . GLY A 1 425 ? -20.782 -4.888 28.208 1.00 96.94 425 GLY A N 1
ATOM 3360 C CA . GLY A 1 425 ? -21.527 -3.665 28.510 1.00 96.94 425 GLY A CA 1
ATOM 3361 C C . GLY A 1 425 ? -22.111 -3.017 27.257 1.00 96.94 425 GLY A C 1
ATOM 3362 O O . GLY A 1 425 ? -22.414 -3.709 26.283 1.00 96.94 425 GLY A O 1
ATOM 3363 N N . GLU A 1 426 ? -22.217 -1.691 27.281 1.00 96.44 426 GLU A N 1
ATOM 3364 C CA . GLU A 1 426 ? -22.872 -0.908 26.231 1.00 96.44 426 GLU A CA 1
ATOM 3365 C C . GLU A 1 426 ? -22.284 -1.161 24.834 1.00 96.44 426 GLU A C 1
ATOM 3367 O O . GLU A 1 426 ? -23.022 -1.332 23.864 1.00 96.44 426 GLU A O 1
ATOM 3372 N N . LEU A 1 427 ? -20.956 -1.276 24.720 1.00 97.69 427 LEU A N 1
ATOM 3373 C CA . LEU A 1 427 ? -20.319 -1.556 23.432 1.00 97.69 427 LEU A CA 1
ATOM 3374 C C . LEU A 1 427 ? -20.853 -2.857 22.810 1.00 97.69 427 LEU A C 1
ATOM 3376 O O . LEU A 1 427 ? -21.109 -2.902 21.609 1.00 97.69 427 LEU A O 1
ATOM 3380 N N . LEU A 1 428 ? -21.043 -3.917 23.604 1.00 98.19 428 LEU A N 1
ATOM 3381 C CA . LEU A 1 428 ? -21.590 -5.176 23.094 1.00 98.19 428 LEU A CA 1
ATOM 3382 C C . LEU A 1 428 ? -23.067 -5.034 22.694 1.00 98.19 428 LEU A C 1
ATOM 3384 O O . LEU A 1 428 ? -23.489 -5.642 21.711 1.00 98.19 428 LEU A O 1
ATOM 3388 N N . GLU A 1 429 ? -23.843 -4.238 23.428 1.00 97.44 429 GLU A N 1
ATOM 3389 C CA . GLU A 1 429 ? -25.249 -3.960 23.116 1.00 97.44 429 GLU A CA 1
ATOM 3390 C C . GLU A 1 429 ? -25.388 -3.227 21.777 1.00 97.44 429 GLU A C 1
ATOM 3392 O O . GLU A 1 429 ? -26.118 -3.702 20.904 1.00 97.44 429 GLU A O 1
ATOM 3397 N N . LEU A 1 430 ? -24.608 -2.163 21.553 1.00 96.62 430 LEU A N 1
ATOM 3398 C CA . LEU A 1 430 ? -24.576 -1.445 20.274 1.00 96.62 430 LEU A CA 1
ATOM 3399 C C . LEU A 1 430 ? -24.080 -2.329 19.126 1.00 96.62 430 LEU A C 1
ATOM 3401 O O . LEU A 1 430 ? -24.620 -2.281 18.023 1.00 96.62 430 LEU A O 1
ATOM 3405 N N . ILE A 1 431 ? -23.092 -3.193 19.375 1.00 97.94 431 ILE A N 1
ATOM 3406 C CA . ILE A 1 431 ? -22.631 -4.154 18.368 1.00 97.94 431 ILE A CA 1
ATOM 3407 C C . ILE A 1 431 ? -23.755 -5.116 17.970 1.00 97.94 431 ILE A C 1
ATOM 3409 O O . ILE A 1 431 ? -23.958 -5.375 16.782 1.00 97.94 431 ILE A O 1
ATOM 3413 N N . ASN A 1 432 ? -24.492 -5.651 18.944 1.00 97.88 432 ASN A N 1
ATOM 3414 C CA . ASN A 1 432 ? -25.613 -6.543 18.664 1.00 97.88 432 ASN A CA 1
ATOM 3415 C C . ASN A 1 432 ? -26.754 -5.806 17.950 1.00 97.88 432 ASN A C 1
ATOM 3417 O O . ASN A 1 432 ? -27.369 -6.388 17.061 1.00 97.88 432 ASN A O 1
ATOM 3421 N N . ARG A 1 433 ? -26.999 -4.533 18.281 1.00 95.81 433 ARG A N 1
ATOM 3422 C CA . ARG A 1 433 ? -27.977 -3.680 17.592 1.00 95.81 433 ARG A CA 1
ATOM 3423 C C . ARG A 1 433 ? -27.602 -3.465 16.121 1.00 95.81 433 ARG A C 1
ATOM 3425 O O . ARG A 1 433 ? -28.412 -3.733 15.239 1.00 95.81 433 ARG A O 1
ATOM 3432 N N . ASP A 1 434 ? -26.366 -3.048 15.852 1.00 96.44 434 ASP A N 1
ATOM 3433 C CA . ASP A 1 434 ? -25.967 -2.533 14.533 1.00 96.44 434 ASP A CA 1
ATOM 3434 C C . ASP A 1 434 ? -25.455 -3.616 13.570 1.00 96.44 434 ASP A C 1
ATOM 3436 O O . ASP A 1 434 ? -25.499 -3.450 12.347 1.00 96.44 434 ASP A O 1
ATOM 3440 N N . PHE A 1 435 ? -24.978 -4.747 14.100 1.00 97.56 435 PHE A N 1
ATOM 3441 C CA . PHE A 1 435 ? -24.459 -5.870 13.309 1.00 97.56 435 PHE A CA 1
ATOM 3442 C C . PHE A 1 435 ? -25.213 -7.185 13.550 1.00 97.56 435 PHE A C 1
ATOM 3444 O O . PHE A 1 435 ? -24.830 -8.223 13.005 1.00 97.56 435 PHE A O 1
ATOM 3451 N N . GLY A 1 436 ? -26.255 -7.177 14.385 1.00 97.81 436 GLY A N 1
ATOM 3452 C CA . GLY A 1 436 ? -27.040 -8.352 14.778 1.00 97.81 436 GLY A CA 1
ATOM 3453 C C . GLY A 1 436 ? -26.340 -9.272 15.786 1.00 97.81 436 GLY A C 1
ATOM 3454 O O . GLY A 1 436 ? -26.995 -9.964 16.559 1.00 97.81 436 GLY A O 1
ATOM 3455 N N . SER A 1 437 ? -25.006 -9.310 15.785 1.00 98.38 437 SER A N 1
ATOM 3456 C CA . SER A 1 437 ? -24.196 -10.042 16.761 1.00 98.38 437 SER A CA 1
ATOM 3457 C C . SER A 1 437 ? -22.738 -9.584 16.730 1.00 98.38 437 SER A C 1
ATOM 3459 O O . SER A 1 437 ? -22.271 -9.030 15.732 1.00 98.38 437 SER A O 1
ATOM 3461 N N . PHE A 1 438 ? -21.978 -9.925 17.774 1.00 98.25 438 PHE A N 1
ATOM 3462 C CA . PHE A 1 438 ? -20.518 -9.782 17.761 1.00 98.25 438 PHE A CA 1
ATOM 3463 C C . PHE A 1 438 ? -19.856 -10.487 16.566 1.00 98.25 438 PHE A C 1
ATOM 3465 O O . PHE A 1 438 ? -18.992 -9.910 15.915 1.00 98.25 438 PHE A O 1
ATOM 3472 N N . GLU A 1 439 ? -20.298 -11.697 16.214 1.00 98.38 439 GLU A N 1
ATOM 3473 C CA . GLU A 1 439 ? -19.760 -12.407 15.043 1.00 98.38 439 GLU A CA 1
ATOM 3474 C C . GLU A 1 439 ? -20.096 -11.678 13.731 1.00 98.38 439 GLU A C 1
ATOM 3476 O O . GLU A 1 439 ? -19.295 -11.663 12.797 1.00 98.38 439 GLU A O 1
ATOM 3481 N N . GLY A 1 440 ? -21.259 -11.021 13.670 1.00 98.50 440 GLY A N 1
ATOM 3482 C CA . GLY A 1 440 ? -21.648 -10.150 12.561 1.00 98.50 440 GLY A CA 1
ATOM 3483 C C . GLY A 1 440 ? -20.673 -8.986 12.369 1.00 98.50 440 GLY A C 1
ATOM 3484 O O . GLY A 1 440 ? -20.215 -8.750 11.247 1.00 98.50 440 GLY A O 1
ATOM 3485 N N . LEU A 1 441 ? -20.287 -8.316 13.463 1.00 98.50 441 LEU A N 1
ATOM 3486 C CA . LEU A 1 441 ? -19.239 -7.291 13.438 1.00 98.50 441 LEU A CA 1
ATOM 3487 C C . LEU A 1 441 ? -17.913 -7.880 12.955 1.00 98.50 441 LEU A C 1
ATOM 3489 O O . LEU A 1 441 ? -17.316 -7.338 12.026 1.00 98.50 441 LEU A O 1
ATOM 3493 N N . ILE A 1 442 ? -17.452 -8.975 13.564 1.00 98.50 442 ILE A N 1
ATOM 3494 C CA . ILE A 1 442 ? -16.152 -9.578 13.249 1.00 98.50 442 ILE A CA 1
ATOM 3495 C C . ILE A 1 442 ? -16.074 -9.970 11.773 1.00 98.50 442 ILE A C 1
ATOM 3497 O O . ILE A 1 442 ? -15.093 -9.638 11.110 1.00 98.50 442 ILE A O 1
ATOM 3501 N N . ASN A 1 443 ? -17.116 -10.589 11.217 1.00 98.50 443 ASN A N 1
ATOM 3502 C CA . ASN A 1 443 ? -17.159 -10.943 9.799 1.00 98.50 443 ASN A CA 1
ATOM 3503 C C . ASN A 1 443 ? -17.086 -9.708 8.894 1.00 98.50 443 ASN A C 1
ATOM 3505 O O . ASN A 1 443 ? -16.318 -9.689 7.928 1.00 98.50 443 ASN A O 1
ATOM 3509 N N . LYS A 1 444 ? -17.839 -8.650 9.221 1.00 98.50 444 LYS A N 1
ATOM 3510 C CA . LYS A 1 444 ? -17.831 -7.407 8.441 1.00 98.50 444 LYS A CA 1
ATOM 3511 C C . LYS A 1 444 ? -16.484 -6.686 8.531 1.00 98.50 444 LYS A C 1
ATOM 3513 O O . LYS A 1 444 ? -15.975 -6.231 7.509 1.00 98.50 444 LYS A O 1
ATOM 3518 N N . PHE A 1 445 ? -15.876 -6.643 9.715 1.00 98.62 445 PHE A N 1
ATOM 3519 C CA . PHE A 1 445 ? -14.556 -6.055 9.941 1.00 98.62 445 PHE A CA 1
ATOM 3520 C C . PHE A 1 445 ? -13.452 -6.841 9.222 1.00 98.62 445 PHE A C 1
ATOM 3522 O O . PHE A 1 445 ? -12.666 -6.246 8.485 1.00 98.62 445 PHE A O 1
ATOM 3529 N N . LYS A 1 446 ? -13.442 -8.180 9.337 1.00 98.56 446 LYS A N 1
ATOM 3530 C CA . LYS A 1 446 ? -12.513 -9.057 8.602 1.00 98.56 446 LYS A CA 1
ATOM 3531 C C . LYS A 1 446 ? -12.625 -8.846 7.096 1.00 98.56 446 LYS A C 1
ATOM 3533 O O . LYS A 1 446 ? -11.609 -8.687 6.425 1.00 98.56 446 LYS A O 1
ATOM 3538 N N . SER A 1 447 ? -13.849 -8.786 6.571 1.00 98.12 447 SER A N 1
ATOM 3539 C CA . SER A 1 447 ? -14.090 -8.523 5.151 1.00 98.12 447 SER A CA 1
ATOM 3540 C C . SER A 1 447 ? -13.586 -7.141 4.728 1.00 98.12 447 SER A C 1
ATOM 3542 O O . SER A 1 447 ? -12.955 -7.018 3.680 1.00 98.12 447 SER A O 1
ATOM 3544 N N . ALA A 1 448 ? -13.829 -6.091 5.518 1.00 98.31 448 ALA A N 1
ATOM 3545 C CA . ALA A 1 448 ? -13.351 -4.744 5.207 1.00 98.31 448 ALA A CA 1
ATOM 3546 C C . ALA A 1 448 ? -11.814 -4.681 5.170 1.00 98.31 448 ALA A C 1
ATOM 3548 O O . ALA A 1 448 ? -11.252 -4.221 4.178 1.00 98.31 448 ALA A O 1
ATOM 3549 N N . ALA A 1 449 ? -11.149 -5.229 6.189 1.00 98.44 449 ALA A N 1
ATOM 3550 C CA . ALA A 1 449 ? -9.691 -5.293 6.282 1.00 98.44 449 ALA A CA 1
ATOM 3551 C C . ALA A 1 449 ? -9.064 -6.128 5.149 1.00 98.44 449 ALA A C 1
ATOM 3553 O O . ALA A 1 449 ? -8.099 -5.705 4.514 1.00 98.44 449 ALA A O 1
ATOM 3554 N N . ALA A 1 450 ? -9.636 -7.295 4.838 1.00 97.00 450 ALA A N 1
ATOM 3555 C CA . ALA A 1 450 ? -9.117 -8.173 3.790 1.00 97.00 450 ALA A CA 1
ATOM 3556 C C . ALA A 1 450 ? -9.315 -7.595 2.379 1.00 97.00 450 ALA A C 1
ATOM 3558 O O . ALA A 1 450 ? -8.484 -7.816 1.502 1.00 97.00 450 ALA A O 1
ATOM 3559 N N . THR A 1 451 ? -10.403 -6.852 2.154 1.00 95.62 451 THR A N 1
ATOM 3560 C CA . THR A 1 451 ? -10.748 -6.291 0.835 1.00 95.62 451 THR A CA 1
ATOM 3561 C C . THR A 1 451 ? -10.252 -4.862 0.624 1.00 95.62 451 THR A C 1
ATOM 3563 O O . THR A 1 451 ? -10.546 -4.264 -0.416 1.00 95.62 451 THR A O 1
ATOM 3566 N N . GLN A 1 452 ? -9.545 -4.266 1.585 1.00 97.75 452 GLN A N 1
ATOM 3567 C CA . GLN A 1 452 ? -8.796 -3.034 1.350 1.00 97.75 452 GLN A CA 1
ATOM 3568 C C . GLN A 1 452 ? -7.617 -3.363 0.431 1.00 97.75 452 GLN A C 1
ATOM 3570 O O . GLN A 1 452 ? -6.621 -3.939 0.860 1.00 97.75 452 GLN A O 1
ATOM 3575 N N . PHE A 1 453 ? -7.753 -3.059 -0.858 1.00 96.19 453 PHE A N 1
ATOM 3576 C CA . PHE A 1 453 ? -6.699 -3.327 -1.829 1.00 96.19 453 PHE A CA 1
ATOM 3577 C C . PHE A 1 453 ? -5.535 -2.348 -1.638 1.00 96.19 453 PHE A C 1
ATOM 3579 O O . PHE A 1 453 ? -5.758 -1.157 -1.421 1.00 96.19 453 PHE A O 1
ATOM 3586 N N . GLY A 1 454 ? -4.306 -2.858 -1.723 1.00 96.69 454 GLY A N 1
ATOM 3587 C CA . GLY A 1 454 ? -3.110 -2.072 -1.430 1.00 96.69 454 GLY A CA 1
ATOM 3588 C C . GLY A 1 454 ? -2.934 -1.767 0.053 1.00 96.69 454 GLY A C 1
ATOM 3589 O O . GLY A 1 454 ? -3.371 -2.529 0.923 1.00 96.69 454 GLY A O 1
ATOM 3590 N N . SER A 1 455 ? -2.258 -0.650 0.299 1.00 98.31 455 SER A N 1
ATOM 3591 C CA . SER A 1 455 ? -2.060 -0.027 1.603 1.00 98.31 455 SER A CA 1
ATOM 3592 C C . SER A 1 455 ? -3.343 0.622 2.123 1.00 98.31 455 SER A C 1
ATOM 3594 O O . SER A 1 455 ? -4.090 1.256 1.370 1.00 98.31 455 SER A O 1
ATOM 3596 N N . GLY A 1 456 ? -3.583 0.526 3.428 1.00 98.50 456 GLY A N 1
ATOM 3597 C CA . GLY A 1 456 ? -4.715 1.194 4.055 1.00 98.50 456 GLY A CA 1
ATOM 3598 C C . GLY A 1 456 ? -5.049 0.660 5.435 1.00 98.50 456 GLY A C 1
ATOM 3599 O O . GLY A 1 456 ? -4.255 -0.036 6.064 1.00 98.50 456 GLY A O 1
ATOM 3600 N N . TRP A 1 457 ? -6.258 0.980 5.874 1.00 98.88 457 TRP A N 1
ATOM 3601 C CA . TRP A 1 457 ? -6.740 0.705 7.220 1.00 98.88 457 TRP A CA 1
ATOM 3602 C C . TRP A 1 457 ? -8.183 0.207 7.182 1.00 98.88 457 TRP A C 1
ATOM 3604 O O . TRP A 1 457 ? -8.945 0.535 6.267 1.00 98.88 457 TRP A O 1
ATOM 3614 N N . ALA A 1 458 ? -8.583 -0.552 8.198 1.00 98.75 458 ALA A N 1
ATOM 3615 C CA . ALA A 1 458 ? -9.991 -0.822 8.474 1.00 98.75 458 ALA A CA 1
ATOM 3616 C C . ALA A 1 458 ? -10.357 -0.366 9.883 1.00 98.75 458 ALA A C 1
ATOM 3618 O O . ALA A 1 458 ? -9.561 -0.479 10.816 1.00 98.75 458 ALA A O 1
ATOM 3619 N N . TRP A 1 459 ? -11.574 0.152 10.016 1.00 98.81 459 TRP A N 1
ATOM 3620 C CA . TRP A 1 459 ? -12.015 0.899 11.181 1.00 98.81 459 TRP A CA 1
ATOM 3621 C C . TRP A 1 459 ? -13.387 0.438 11.645 1.00 98.81 459 TRP A C 1
ATOM 3623 O O . TRP A 1 459 ? -14.276 0.181 10.831 1.00 98.81 459 TRP A O 1
ATOM 3633 N N . LEU A 1 460 ? -13.571 0.409 12.961 1.00 98.69 460 LEU A N 1
ATOM 3634 C CA . LEU A 1 460 ? -14.878 0.506 13.594 1.00 98.69 460 LEU A CA 1
ATOM 3635 C C . LEU A 1 460 ? -15.035 1.956 14.028 1.00 98.69 460 LEU A C 1
ATOM 3637 O O . LEU A 1 460 ? -14.172 2.473 14.739 1.00 98.69 460 LEU A O 1
ATOM 3641 N N . VAL A 1 461 ? -16.112 2.598 13.603 1.00 97.88 461 VAL A N 1
ATOM 3642 C CA . VAL A 1 461 ? -16.393 4.001 13.906 1.00 97.88 461 VAL A CA 1
ATOM 3643 C C . VAL A 1 461 ? -17.772 4.136 14.530 1.00 97.88 461 VAL A C 1
ATOM 3645 O O . VAL A 1 461 ? -18.674 3.362 14.208 1.00 97.88 461 VAL A O 1
ATOM 3648 N N . TYR A 1 462 ? -17.935 5.134 15.387 1.00 95.75 462 TYR A N 1
ATOM 3649 C CA . TYR A 1 462 ? -19.235 5.653 15.777 1.00 95.75 462 TYR A CA 1
ATOM 3650 C C . TYR A 1 462 ? -19.583 6.801 14.830 1.00 95.75 462 TYR A C 1
ATOM 3652 O O . TYR A 1 462 ? -18.847 7.788 14.738 1.00 95.75 462 TYR A O 1
ATOM 3660 N N . LYS A 1 463 ? -20.654 6.618 14.059 1.00 89.50 463 LYS A N 1
ATOM 3661 C CA . LYS A 1 463 ? -21.134 7.577 13.070 1.00 89.50 463 LYS A CA 1
ATOM 3662 C C . LYS A 1 463 ? -22.368 8.281 13.617 1.00 89.50 463 LYS A C 1
ATOM 3664 O O . LYS A 1 463 ? -23.378 7.626 13.879 1.00 89.50 463 LYS A O 1
ATOM 3669 N N . GLU A 1 464 ? -22.272 9.600 13.710 1.00 84.00 464 GLU A N 1
ATOM 3670 C CA . GLU A 1 464 ? -23.405 10.476 13.986 1.00 84.00 464 GLU A CA 1
ATOM 3671 C C . GLU A 1 464 ? -24.361 10.524 12.781 1.00 84.00 464 GLU A C 1
ATOM 3673 O O . GLU A 1 464 ? -23.935 10.443 11.619 1.00 84.00 464 GLU A O 1
ATOM 3678 N N . HIS A 1 465 ? -25.661 10.645 13.030 1.00 68.81 465 HIS A N 1
ATOM 3679 C CA . HIS A 1 465 ? -26.641 10.871 11.979 1.00 68.81 465 HIS A CA 1
ATOM 3680 C C . HIS A 1 465 ? -26.733 12.354 11.613 1.00 68.81 465 HIS A C 1
ATOM 3682 O O . HIS A 1 465 ? -27.470 13.123 12.221 1.00 68.81 465 HIS A O 1
ATOM 3688 N N . LYS A 1 466 ? -26.042 12.733 10.538 1.00 63.44 466 LYS A N 1
ATOM 3689 C CA . LYS A 1 466 ? -26.230 14.013 9.844 1.00 63.44 466 LYS A CA 1
ATOM 3690 C C . LYS A 1 466 ? -26.759 13.743 8.436 1.00 63.44 466 LYS A C 1
ATOM 3692 O O . LYS A 1 466 ? -26.203 12.889 7.738 1.00 63.44 466 LYS A O 1
ATOM 3697 N N . LEU A 1 467 ? -27.827 14.429 8.007 1.00 54.34 467 LEU A N 1
ATOM 3698 C CA . LEU A 1 467 ? -28.192 14.429 6.588 1.00 54.34 467 LEU A CA 1
ATOM 3699 C C . LEU A 1 467 ? -27.154 15.277 5.855 1.00 54.34 467 LEU A C 1
ATOM 3701 O O . LEU A 1 467 ? -26.892 16.421 6.223 1.00 54.34 467 LEU A O 1
ATOM 3705 N N . ASP A 1 468 ? -26.567 14.696 4.818 1.00 48.78 468 ASP A N 1
ATOM 3706 C CA . ASP A 1 468 ? -25.528 15.320 4.002 1.00 48.78 468 ASP A CA 1
ATOM 3707 C C . ASP A 1 468 ? -26.185 16.156 2.888 1.00 48.78 468 ASP A C 1
ATOM 3709 O O . ASP A 1 468 ? -26.102 15.841 1.699 1.00 48.78 468 ASP A O 1
ATOM 3713 N N . VAL A 1 469 ? -26.974 17.162 3.286 1.00 49.34 469 VAL A N 1
ATOM 3714 C CA . VAL A 1 469 ? -27.664 18.075 2.363 1.00 49.34 469 VAL A CA 1
ATOM 3715 C C . VAL A 1 469 ? -27.135 19.490 2.588 1.00 49.34 469 VAL A C 1
ATOM 3717 O O . VAL A 1 469 ? -27.341 20.045 3.671 1.00 49.34 469 VAL A O 1
ATOM 3720 N N . PRO A 1 470 ? -26.483 20.111 1.588 1.00 41.09 470 PRO A N 1
ATOM 3721 C CA . PRO A 1 470 ? -26.085 21.509 1.680 1.00 41.09 470 PRO A CA 1
ATOM 3722 C C . PRO A 1 470 ? -27.313 22.383 1.981 1.00 41.09 470 PRO A C 1
ATOM 3724 O O . PRO A 1 470 ? -28.285 22.353 1.226 1.00 41.09 470 PRO A O 1
ATOM 3727 N N . ASN A 1 471 ? -27.264 23.155 3.071 1.00 45.62 471 ASN A N 1
ATOM 3728 C CA . ASN A 1 471 ? -28.303 24.092 3.530 1.00 45.62 471 ASN A CA 1
ATOM 3729 C C . ASN A 1 471 ? -29.620 23.484 4.068 1.00 45.62 471 ASN A C 1
ATOM 3731 O O . ASN A 1 471 ? -30.625 24.194 4.123 1.00 45.62 471 ASN A O 1
ATOM 3735 N N . ALA A 1 472 ? -29.657 22.214 4.488 1.00 48.28 472 ALA A N 1
ATOM 3736 C CA . ALA A 1 472 ? -30.812 21.686 5.225 1.00 48.28 472 ALA A CA 1
ATOM 3737 C C . ALA A 1 472 ? -30.582 21.753 6.743 1.00 48.28 472 ALA A C 1
ATOM 3739 O O . ALA A 1 472 ? -29.589 21.230 7.245 1.00 48.28 472 ALA A O 1
ATOM 3740 N N . ARG A 1 473 ? -31.533 22.344 7.483 1.00 52.06 473 ARG A N 1
ATOM 3741 C CA . ARG A 1 473 ? -31.592 22.238 8.949 1.00 52.06 473 ARG A CA 1
ATOM 3742 C C . ARG A 1 473 ? -31.812 20.758 9.280 1.00 52.06 473 ARG A C 1
ATOM 3744 O O . ARG A 1 473 ? -32.861 20.203 8.942 1.00 52.06 473 ARG A O 1
ATOM 3751 N N . ASN A 1 474 ? -30.803 20.096 9.845 1.00 47.97 474 ASN A N 1
ATOM 3752 C CA . ASN A 1 474 ? -30.912 18.681 10.186 1.00 47.97 474 ASN A CA 1
ATOM 3753 C C . ASN A 1 474 ? -31.985 18.511 11.273 1.00 47.97 474 ASN A C 1
ATOM 3755 O O . ASN A 1 474 ? -31.908 19.189 12.299 1.00 47.97 474 ASN A O 1
ATOM 3759 N N . PRO A 1 475 ? -32.998 17.643 11.085 1.00 54.50 475 PRO A N 1
ATOM 3760 C CA . PRO A 1 475 ? -33.894 17.304 12.181 1.00 54.50 475 PRO A CA 1
ATOM 3761 C C . PRO A 1 475 ? -33.063 16.709 13.321 1.00 54.50 475 PRO A C 1
ATOM 3763 O O . PRO A 1 475 ? -32.129 15.950 13.058 1.00 54.50 475 PRO A O 1
ATOM 3766 N N . ARG A 1 476 ? -33.391 17.076 14.570 1.00 52.56 476 ARG A N 1
ATOM 3767 C CA . ARG A 1 476 ? -32.666 16.617 15.766 1.00 52.56 476 ARG A CA 1
ATOM 3768 C C . ARG A 1 476 ? -32.520 15.091 15.722 1.00 52.56 476 ARG A C 1
ATOM 3770 O O . ARG A 1 476 ? -33.557 14.419 15.728 1.00 52.56 476 ARG A O 1
ATOM 3777 N N . PRO A 1 477 ? -31.290 14.554 15.653 1.00 52.38 477 PRO A N 1
ATOM 3778 C CA . PRO A 1 477 ? -31.079 13.117 15.675 1.00 52.38 477 PRO A CA 1
ATOM 3779 C C . PRO A 1 477 ? -31.643 12.544 16.975 1.00 52.38 477 PRO A C 1
ATOM 3781 O O . PRO A 1 477 ? -31.494 13.132 18.045 1.00 52.38 477 PRO A O 1
ATOM 3784 N N . SER A 1 478 ? -32.314 11.403 16.898 1.00 54.69 478 SER A N 1
ATOM 3785 C CA . SER A 1 478 ? -32.544 10.581 18.083 1.00 54.69 478 SER A CA 1
ATOM 3786 C C . SER A 1 478 ? -31.275 9.769 18.383 1.00 54.69 478 SER A C 1
ATOM 3788 O O . SER A 1 478 ? -30.504 9.467 17.472 1.00 54.69 478 SER A O 1
ATOM 3790 N N . GLU A 1 479 ? -31.051 9.348 19.636 1.00 53.75 479 GLU A N 1
ATOM 3791 C CA . GLU A 1 479 ? -29.934 8.437 19.973 1.00 53.75 479 GLU A CA 1
ATOM 3792 C C . GLU A 1 479 ? -29.949 7.135 19.136 1.00 53.75 479 GLU A C 1
ATOM 3794 O O . GLU A 1 479 ? -28.919 6.472 18.983 1.00 53.75 479 GLU A O 1
ATOM 3799 N N . GLU A 1 480 ? -31.102 6.767 18.565 1.00 57.16 480 GLU A N 1
ATOM 3800 C CA . GLU A 1 480 ? -31.274 5.604 17.689 1.00 57.16 480 GLU A CA 1
ATOM 3801 C C . GLU A 1 480 ? -30.687 5.802 16.280 1.00 57.16 480 GLU A C 1
ATOM 3803 O O . GLU A 1 480 ? -30.427 4.816 15.586 1.00 57.16 480 GLU A O 1
ATOM 3808 N N . ASP A 1 481 ? -30.421 7.042 15.864 1.00 65.50 481 ASP A N 1
ATOM 3809 C CA . ASP A 1 481 ? -29.912 7.350 14.527 1.00 65.50 481 ASP A CA 1
ATOM 3810 C C . ASP A 1 481 ? -28.376 7.221 14.434 1.00 65.50 481 ASP A C 1
ATOM 3812 O O . ASP A 1 481 ? -27.819 6.916 13.368 1.00 65.50 481 ASP A O 1
ATOM 3816 N N . ASN A 1 482 ? -27.683 7.381 15.567 1.00 82.56 482 ASN A N 1
ATOM 3817 C CA . ASN A 1 482 ? -26.235 7.229 15.683 1.00 82.56 482 ASN A CA 1
ATOM 3818 C C . ASN A 1 482 ? -25.850 5.747 15.745 1.00 82.56 482 ASN A C 1
ATOM 3820 O O . ASN A 1 482 ? -26.383 4.981 16.553 1.00 82.56 482 ASN A O 1
ATOM 3824 N N . LYS A 1 483 ? -24.897 5.312 14.914 1.00 91.25 483 LYS A N 1
ATOM 3825 C CA . LYS A 1 483 ? -24.602 3.878 14.749 1.00 91.25 483 LYS A CA 1
ATOM 3826 C C . LYS A 1 483 ? -23.133 3.543 14.593 1.00 91.25 483 LYS A C 1
ATOM 3828 O O . LYS A 1 483 ? -22.333 4.315 14.065 1.00 91.25 483 LYS A O 1
ATOM 3833 N N . LEU A 1 484 ? -22.799 2.319 14.975 1.00 96.50 484 LEU A N 1
ATOM 3834 C CA . LEU A 1 484 ? -21.525 1.702 14.675 1.00 96.50 484 LEU A CA 1
ATOM 3835 C C . LEU A 1 484 ? -21.453 1.320 13.195 1.00 96.50 484 LEU A C 1
ATOM 3837 O O . LEU A 1 484 ? -22.336 0.667 12.634 1.00 96.50 484 LEU A O 1
ATOM 3841 N N . VAL A 1 485 ? -20.355 1.699 12.549 1.00 96.12 485 VAL A N 1
ATOM 3842 C CA . VAL A 1 485 ? -20.094 1.390 11.143 1.00 96.12 485 VAL A CA 1
ATOM 3843 C C . VAL A 1 485 ? -18.693 0.813 11.005 1.00 96.12 485 VAL A C 1
ATOM 3845 O O . VAL A 1 485 ? -17.751 1.246 11.661 1.00 96.12 485 VAL A O 1
ATOM 3848 N N . VAL A 1 486 ? -18.553 -0.178 10.128 1.00 98.25 486 VAL A N 1
ATOM 3849 C CA . VAL A 1 486 ? -17.244 -0.641 9.667 1.00 98.25 486 VAL A CA 1
ATOM 3850 C C . VAL A 1 486 ? -16.932 0.053 8.352 1.00 98.25 486 VAL A C 1
ATOM 3852 O O . VAL A 1 486 ? -17.714 -0.061 7.405 1.00 98.25 486 VAL A O 1
ATOM 3855 N N . VAL A 1 487 ? -15.789 0.729 8.291 1.00 97.75 487 VAL A N 1
ATOM 3856 C CA . VAL A 1 487 ? -15.281 1.397 7.086 1.00 97.75 487 VAL A CA 1
ATOM 3857 C C . VAL A 1 487 ? -13.844 0.964 6.813 1.00 97.75 487 VAL A C 1
ATOM 3859 O O . VAL A 1 487 ? -13.139 0.504 7.708 1.00 97.75 487 VAL A O 1
ATOM 3862 N N . LYS A 1 488 ? -13.400 1.099 5.566 1.00 97.62 488 LYS A N 1
ATOM 3863 C CA . LYS A 1 488 ? -11.999 0.924 5.169 1.00 97.62 488 LYS A CA 1
ATOM 3864 C C . LYS A 1 488 ? -11.524 2.177 4.457 1.00 97.62 488 LYS A C 1
ATOM 3866 O O . LYS A 1 488 ? -12.334 2.865 3.837 1.00 97.62 488 LYS A O 1
ATOM 3871 N N . SER A 1 489 ? -10.241 2.478 4.564 1.00 97.75 489 SER A N 1
ATOM 3872 C CA . SER A 1 489 ? -9.657 3.684 3.995 1.00 97.75 489 SER A CA 1
ATOM 3873 C C . SER A 1 489 ? -8.336 3.373 3.290 1.00 97.75 489 SER A C 1
ATOM 3875 O O . SER A 1 489 ? -7.566 2.528 3.759 1.00 97.75 489 SER A O 1
ATOM 3877 N N . PRO A 1 490 ? -8.054 4.027 2.150 1.00 96.81 490 PRO A N 1
ATOM 3878 C CA . PRO A 1 490 ? -6.802 3.832 1.441 1.00 96.81 490 PRO A CA 1
ATOM 3879 C C . PRO A 1 490 ? -5.667 4.617 2.097 1.00 96.81 490 PRO A C 1
ATOM 3881 O O . PRO A 1 490 ? -5.852 5.737 2.579 1.00 96.81 490 PRO A O 1
ATOM 3884 N N . ASN A 1 491 ? -4.460 4.066 2.004 1.00 97.38 491 ASN A N 1
ATOM 3885 C CA . ASN A 1 491 ? -3.223 4.746 2.364 1.00 97.38 491 ASN A CA 1
ATOM 3886 C C . ASN A 1 491 ? -3.266 5.334 3.790 1.00 97.38 491 ASN A C 1
ATOM 3888 O O . ASN A 1 491 ? -3.327 4.574 4.752 1.00 97.38 491 ASN A O 1
ATOM 3892 N N . ALA A 1 492 ? -3.198 6.663 3.925 1.00 97.88 492 ALA A N 1
ATOM 3893 C CA . ALA A 1 492 ? -3.179 7.369 5.207 1.00 97.88 492 ALA A CA 1
ATOM 3894 C C . ALA A 1 492 ? -4.553 7.869 5.663 1.00 97.88 492 ALA A C 1
ATOM 3896 O O . ALA A 1 492 ? -4.678 8.339 6.790 1.00 97.88 492 ALA A O 1
ATOM 3897 N N . VAL A 1 493 ? -5.573 7.799 4.801 1.00 97.81 493 VAL A N 1
ATOM 3898 C CA . VAL A 1 493 ? -6.895 8.357 5.099 1.00 97.81 493 VAL A CA 1
ATOM 3899 C C . VAL A 1 493 ? -7.440 7.719 6.370 1.00 97.81 493 VAL A C 1
ATOM 3901 O O . VAL A 1 493 ? -7.330 6.508 6.558 1.00 97.81 493 VAL A O 1
ATOM 3904 N N . ASN A 1 494 ? -8.041 8.524 7.236 1.00 97.31 494 ASN A N 1
ATOM 3905 C CA . ASN A 1 494 ? -8.658 8.064 8.470 1.00 97.31 494 ASN A CA 1
ATOM 3906 C C . ASN A 1 494 ? -10.029 8.718 8.661 1.00 97.31 494 ASN A C 1
ATOM 3908 O O . ASN A 1 494 ? -10.329 9.694 7.975 1.00 97.31 494 ASN A O 1
ATOM 3912 N N . PRO A 1 495 ? -10.879 8.199 9.561 1.00 96.38 495 PRO A N 1
ATOM 3913 C CA . PRO A 1 495 ? -12.262 8.652 9.627 1.00 96.38 495 PRO A CA 1
ATOM 3914 C C . PRO A 1 495 ? -12.456 10.080 10.160 1.00 96.38 495 PRO A C 1
ATOM 3916 O O . PRO A 1 495 ? -13.569 10.588 10.060 1.00 96.38 495 PRO A O 1
ATOM 3919 N N . LEU A 1 496 ? -11.404 10.748 10.659 1.00 93.38 496 LEU A N 1
ATOM 3920 C CA . LEU A 1 496 ? -11.497 12.148 11.092 1.00 93.38 496 LEU A CA 1
ATOM 3921 C C . LEU A 1 496 ? -11.878 13.073 9.934 1.00 93.38 496 LEU A C 1
ATOM 3923 O O . LEU A 1 496 ? -12.655 14.000 10.123 1.00 93.38 496 LEU A O 1
ATOM 3927 N N . VAL A 1 497 ? -11.398 12.787 8.719 1.00 92.62 497 VAL A N 1
ATOM 3928 C CA . VAL A 1 497 ? -11.706 13.606 7.531 1.00 92.62 497 VAL A CA 1
ATOM 3929 C C . VAL A 1 497 ? -13.138 13.422 7.018 1.00 92.62 497 VAL A C 1
ATOM 3931 O O . VAL A 1 497 ? -13.560 14.120 6.101 1.00 92.62 497 VAL A O 1
ATOM 3934 N N . TRP A 1 498 ? -13.870 12.463 7.587 1.00 89.94 498 TRP A N 1
ATOM 3935 C CA . TRP A 1 498 ? -15.294 12.228 7.339 1.00 89.94 498 TRP A CA 1
ATOM 3936 C C . TRP A 1 498 ? -16.156 12.625 8.537 1.00 89.94 498 TRP A C 1
ATOM 3938 O O . TRP A 1 498 ? -17.337 12.290 8.557 1.00 89.94 498 TRP A O 1
ATOM 3948 N N . GLU A 1 499 ? -15.556 13.266 9.547 1.00 85.75 499 GLU A N 1
ATOM 3949 C CA . GLU A 1 499 ? -16.210 13.633 10.807 1.00 85.75 499 GLU A CA 1
ATOM 3950 C C . GLU A 1 499 ? -16.799 12.424 11.554 1.00 85.75 499 GLU A C 1
ATOM 3952 O O . GLU A 1 499 ? -17.808 12.515 12.249 1.00 85.75 499 GLU A O 1
ATOM 3957 N N . TYR A 1 500 ? -16.183 11.249 11.407 1.00 91.81 500 TYR A N 1
ATOM 3958 C CA . TYR A 1 500 ? -16.572 10.052 12.153 1.00 91.81 500 TYR A CA 1
ATOM 3959 C C . TYR A 1 500 ? -15.677 9.885 13.373 1.00 91.81 500 TYR A C 1
ATOM 3961 O O . TYR A 1 500 ? -14.498 10.232 13.340 1.00 91.81 500 TYR A O 1
ATOM 3969 N N . HIS A 1 501 ? -16.201 9.266 14.433 1.00 95.38 501 HIS A N 1
ATOM 3970 C CA . HIS A 1 501 ? -15.434 8.996 15.646 1.00 95.38 501 HIS A CA 1
ATOM 3971 C C . HIS A 1 501 ? -14.812 7.591 15.596 1.00 95.38 501 HIS A C 1
ATOM 3973 O O . HIS A 1 501 ? -15.536 6.597 15.713 1.00 95.38 501 HIS A O 1
ATOM 3979 N N . PRO A 1 502 ? -13.485 7.451 15.434 1.00 97.69 502 PRO A N 1
ATOM 3980 C CA . PRO A 1 502 ? -12.848 6.143 15.332 1.00 97.69 502 PRO A CA 1
ATOM 3981 C C . PRO A 1 502 ? -12.806 5.447 16.695 1.00 97.69 502 PRO A C 1
ATOM 3983 O O . PRO A 1 502 ? -12.452 6.057 17.703 1.00 97.69 502 PRO A O 1
ATOM 3986 N N . LEU A 1 503 ? -13.122 4.150 16.726 1.00 98.56 503 LEU A N 1
ATOM 3987 C CA . LEU A 1 503 ? -13.135 3.331 17.947 1.00 98.56 503 LEU A CA 1
ATOM 3988 C C . LEU A 1 503 ? -12.054 2.241 17.934 1.00 98.56 503 LEU A C 1
ATOM 3990 O O . LEU A 1 503 ? -11.311 2.084 18.904 1.00 98.56 503 LEU A O 1
ATOM 3994 N N . LEU A 1 504 ? -11.928 1.528 16.813 1.00 98.81 504 LEU A N 1
ATOM 3995 C CA . LEU A 1 504 ? -10.931 0.478 16.587 1.00 98.81 504 LEU A CA 1
ATOM 3996 C C . LEU A 1 504 ? -10.312 0.649 15.203 1.00 98.81 504 LEU A C 1
ATOM 3998 O O . LEU A 1 504 ? -11.035 0.952 14.257 1.00 98.81 504 LEU A O 1
ATOM 4002 N N . ALA A 1 505 ? -9.008 0.408 15.083 1.00 98.50 505 ALA A N 1
ATOM 4003 C CA . ALA A 1 505 ? -8.295 0.420 13.813 1.00 98.50 505 ALA A CA 1
ATOM 4004 C C . ALA A 1 505 ? -7.405 -0.813 13.692 1.00 98.50 505 ALA A C 1
ATOM 4006 O O . ALA A 1 505 ? -6.781 -1.222 14.671 1.00 98.50 505 ALA A O 1
ATOM 4007 N N . ILE A 1 506 ? -7.315 -1.359 12.484 1.00 98.81 506 ILE A N 1
ATOM 4008 C CA . ILE A 1 506 ? -6.276 -2.311 12.101 1.00 98.81 506 ILE A CA 1
ATOM 4009 C C . ILE A 1 506 ? -5.495 -1.746 10.917 1.00 98.81 506 ILE A C 1
ATOM 4011 O O . ILE A 1 506 ? -6.090 -1.265 9.945 1.00 98.81 506 ILE A O 1
ATOM 4015 N N . ASP A 1 507 ? -4.172 -1.814 11.014 1.00 98.88 507 ASP A N 1
ATOM 4016 C CA . ASP A 1 507 ? -3.265 -1.499 9.918 1.00 98.88 507 ASP A CA 1
ATOM 4017 C C . ASP A 1 507 ? -3.210 -2.682 8.943 1.00 98.88 507 ASP A C 1
ATOM 4019 O O . ASP A 1 507 ? -2.901 -3.800 9.346 1.00 98.88 507 ASP A O 1
ATOM 4023 N N . VAL A 1 508 ? -3.526 -2.467 7.665 1.00 98.69 508 VAL A N 1
ATOM 4024 C CA . VAL A 1 508 ? -3.392 -3.501 6.622 1.00 98.69 508 VAL A CA 1
ATOM 4025 C C . VAL A 1 508 ? -2.350 -3.142 5.565 1.00 98.69 508 VAL A C 1
ATOM 4027 O O . VAL A 1 508 ? -2.323 -3.750 4.489 1.00 98.69 508 VAL A O 1
ATOM 4030 N N . TRP A 1 509 ? -1.464 -2.191 5.869 1.00 98.69 509 TRP A N 1
ATOM 4031 C CA . TRP A 1 509 ? -0.191 -2.052 5.175 1.00 98.69 509 TRP A CA 1
ATOM 4032 C C . TRP A 1 509 ? 0.645 -3.315 5.370 1.00 98.69 509 TRP A C 1
ATOM 4034 O O . TRP A 1 509 ? 0.579 -3.982 6.402 1.00 98.69 509 TRP A O 1
ATOM 4044 N N . GLU A 1 510 ? 1.429 -3.677 4.359 1.00 98.44 510 GLU A N 1
ATOM 4045 C CA . GLU A 1 510 ? 2.154 -4.945 4.370 1.00 98.44 510 GLU A CA 1
ATOM 4046 C C . GLU A 1 510 ? 3.192 -4.961 5.490 1.00 98.44 510 GLU A C 1
ATOM 4048 O O . GLU A 1 510 ? 3.288 -5.954 6.204 1.00 98.44 510 GLU A O 1
ATOM 4053 N N . HIS A 1 511 ? 3.885 -3.850 5.749 1.00 98.31 511 HIS A N 1
ATOM 4054 C CA . HIS A 1 511 ? 4.851 -3.768 6.844 1.00 98.31 511 HIS A CA 1
ATOM 4055 C C . HIS A 1 511 ? 4.281 -4.063 8.240 1.00 98.31 511 HIS A C 1
ATOM 4057 O O . HIS A 1 511 ? 5.063 -4.402 9.129 1.00 98.31 511 HIS A O 1
ATOM 4063 N N . ALA A 1 512 ? 2.962 -3.960 8.440 1.00 98.62 512 ALA A N 1
ATOM 4064 C CA . ALA A 1 512 ? 2.312 -4.267 9.712 1.00 98.62 512 ALA A CA 1
ATOM 4065 C C . ALA A 1 512 ? 2.253 -5.775 10.012 1.00 98.62 512 ALA A C 1
ATOM 4067 O O . ALA A 1 512 ? 2.048 -6.165 11.161 1.00 98.62 512 ALA A O 1
ATOM 4068 N N . TYR A 1 513 ? 2.406 -6.628 8.990 1.00 98.50 513 TYR A N 1
ATOM 4069 C CA . TYR A 1 513 ? 2.250 -8.077 9.135 1.00 98.50 513 TYR A CA 1
ATOM 4070 C C . TYR A 1 513 ? 3.245 -8.926 8.339 1.00 98.50 513 TYR A C 1
ATOM 4072 O O . TYR A 1 513 ? 3.333 -10.123 8.593 1.00 98.50 513 TYR A O 1
ATOM 4080 N N . TYR A 1 514 ? 3.993 -8.369 7.382 1.00 97.88 514 TYR A N 1
ATOM 4081 C CA . TYR A 1 514 ? 4.755 -9.170 6.416 1.00 97.88 514 TYR A CA 1
ATOM 4082 C C . TYR A 1 514 ? 5.842 -10.038 7.058 1.00 97.88 514 TYR A C 1
ATOM 4084 O O . TYR A 1 514 ? 6.118 -11.118 6.554 1.00 97.88 514 TYR A O 1
ATOM 4092 N N . LEU A 1 515 ? 6.445 -9.594 8.165 1.00 97.44 515 LEU A N 1
ATOM 4093 C CA . LEU A 1 515 ? 7.474 -10.373 8.869 1.00 97.44 515 LEU A CA 1
ATOM 4094 C C . LEU A 1 515 ? 6.900 -11.567 9.637 1.00 97.44 515 LEU A C 1
ATOM 4096 O O . LEU A 1 515 ? 7.599 -12.555 9.821 1.00 97.44 515 LEU A O 1
ATOM 4100 N N . ASP A 1 516 ? 5.639 -11.478 10.061 1.00 98.06 516 ASP A N 1
ATOM 4101 C CA . ASP A 1 516 ? 4.986 -12.494 10.893 1.00 98.06 516 ASP A CA 1
ATOM 4102 C C . ASP A 1 516 ? 4.047 -13.407 10.071 1.00 98.06 516 ASP A C 1
ATOM 4104 O O . ASP A 1 516 ? 3.784 -14.555 10.441 1.00 98.06 516 ASP A O 1
ATOM 4108 N N . PHE A 1 517 ? 3.512 -12.890 8.958 1.00 98.06 517 PHE A N 1
ATOM 4109 C CA . PHE A 1 517 ? 2.453 -13.523 8.165 1.00 98.06 517 PHE A CA 1
ATOM 4110 C C . PHE A 1 517 ? 2.693 -13.510 6.650 1.00 98.06 517 PHE A C 1
ATOM 4112 O O . PHE A 1 517 ? 1.907 -14.116 5.917 1.00 98.06 517 PHE A O 1
ATOM 4119 N N . GLU A 1 518 ? 3.735 -12.838 6.155 1.00 96.19 518 GLU A N 1
ATOM 4120 C CA . GLU A 1 518 ? 4.069 -12.757 4.728 1.00 96.19 518 GLU A CA 1
ATOM 4121 C C . GLU A 1 518 ? 2.854 -12.361 3.869 1.00 96.19 518 GLU A C 1
ATOM 4123 O O . GLU A 1 518 ? 2.296 -11.282 4.037 1.00 96.19 518 GLU A O 1
ATOM 4128 N N . ASN A 1 519 ? 2.380 -13.225 2.964 1.00 94.44 519 ASN A N 1
ATOM 4129 C CA . ASN A 1 519 ? 1.214 -12.955 2.117 1.00 94.44 519 ASN A CA 1
ATOM 4130 C C . ASN A 1 519 ? -0.142 -13.298 2.781 1.00 94.44 519 ASN A C 1
ATOM 4132 O O . ASN A 1 519 ? -1.193 -13.190 2.144 1.00 94.44 519 ASN A O 1
ATOM 4136 N N . ARG A 1 520 ? -0.153 -13.741 4.044 1.00 97.56 520 ARG A N 1
ATOM 4137 C CA . ARG A 1 520 ? -1.330 -14.268 4.757 1.00 97.56 520 ARG A CA 1
ATOM 4138 C C . ARG A 1 520 ? -2.036 -13.191 5.580 1.00 97.56 520 ARG A C 1
ATOM 4140 O O . ARG A 1 520 ? -2.333 -13.372 6.759 1.00 97.56 520 ARG A O 1
ATOM 4147 N N . ARG A 1 521 ? -2.387 -12.076 4.931 1.00 98.06 521 ARG A N 1
ATOM 4148 C CA . ARG A 1 521 ? -3.166 -10.985 5.548 1.00 98.06 521 ARG A CA 1
ATOM 4149 C C . ARG A 1 521 ? -4.426 -11.475 6.299 1.00 98.06 521 ARG A C 1
ATOM 4151 O O . ARG A 1 521 ? -4.671 -10.974 7.393 1.00 98.06 521 ARG A O 1
ATOM 4158 N N . PRO A 1 522 ? -5.221 -12.450 5.802 1.00 98.06 522 PRO A N 1
ATOM 4159 C CA . PRO A 1 522 ? -6.387 -12.949 6.545 1.00 98.06 522 PRO A CA 1
ATOM 4160 C C . PRO A 1 522 ? -6.056 -13.583 7.909 1.00 98.06 522 PRO A C 1
ATOM 4162 O O . PRO A 1 522 ? -6.836 -13.436 8.858 1.00 98.06 522 PRO A O 1
ATOM 4165 N N . ASP A 1 523 ? -4.903 -14.247 8.020 1.00 98.56 523 ASP A N 1
ATOM 4166 C CA . ASP A 1 523 ? -4.433 -14.870 9.264 1.00 98.56 523 ASP A CA 1
ATOM 4167 C C . ASP A 1 523 ? -4.011 -13.794 10.270 1.00 98.56 523 ASP A C 1
ATOM 4169 O O . ASP A 1 523 ? -4.372 -13.873 11.447 1.00 98.56 523 ASP A O 1
ATOM 4173 N N . TYR A 1 524 ? -3.325 -12.750 9.793 1.00 98.75 524 TYR A N 1
ATOM 4174 C CA . TYR A 1 524 ? -2.990 -11.564 10.583 1.00 98.75 524 TYR A CA 1
ATOM 4175 C C . TYR A 1 524 ? -4.247 -10.880 11.134 1.00 98.75 524 TYR A C 1
ATOM 4177 O O . TYR A 1 524 ? -4.360 -10.682 12.341 1.00 98.75 524 TYR A O 1
ATOM 4185 N N . ILE A 1 525 ? -5.233 -10.588 10.275 1.00 98.81 525 ILE A N 1
ATOM 4186 C CA . ILE A 1 525 ? -6.480 -9.923 10.684 1.00 98.81 525 ILE A CA 1
ATOM 4187 C C . ILE A 1 525 ? -7.218 -10.761 11.736 1.00 98.81 525 ILE A C 1
ATOM 4189 O O . ILE A 1 525 ? -7.735 -10.226 12.718 1.00 98.81 525 ILE A O 1
ATOM 4193 N N . SER A 1 526 ? -7.276 -12.083 11.543 1.00 98.56 526 SER A N 1
ATOM 4194 C CA . SER A 1 526 ? -7.903 -12.978 12.519 1.00 98.56 526 SER A CA 1
ATOM 4195 C C . SER A 1 526 ? -7.150 -12.973 13.843 1.00 98.56 526 SER A C 1
ATOM 4197 O O . SER A 1 526 ? -7.767 -12.791 14.887 1.00 98.56 526 SER A O 1
ATOM 4199 N N . THR A 1 527 ? -5.823 -13.068 13.800 1.00 98.62 527 THR A N 1
ATOM 4200 C CA . THR A 1 527 ? -4.974 -13.026 14.996 1.00 98.62 527 THR A CA 1
ATOM 4201 C C . THR A 1 527 ? -5.128 -11.708 15.754 1.00 98.62 527 THR A C 1
ATOM 4203 O O . THR A 1 527 ? -5.279 -11.722 16.973 1.00 98.62 527 THR A O 1
ATOM 4206 N N . PHE A 1 528 ? -5.160 -10.576 15.047 1.00 98.81 528 PHE A N 1
ATOM 4207 C CA . PHE A 1 528 ? -5.374 -9.257 15.636 1.00 98.81 528 PHE A CA 1
ATOM 4208 C C . PHE A 1 528 ? -6.678 -9.206 16.441 1.00 98.81 528 PHE A C 1
ATOM 4210 O O . PHE A 1 528 ? -6.658 -8.896 17.634 1.00 98.81 528 PHE A O 1
ATOM 4217 N N . LEU A 1 529 ? -7.802 -9.578 15.821 1.00 98.56 529 LEU A N 1
ATOM 4218 C CA . LEU A 1 529 ? -9.116 -9.550 16.469 1.00 98.56 529 LEU A CA 1
ATOM 4219 C C . LEU A 1 529 ? -9.220 -10.550 17.625 1.00 98.56 529 LEU A C 1
ATOM 4221 O O . LEU A 1 529 ? -9.775 -10.230 18.675 1.00 98.56 529 LEU A O 1
ATOM 4225 N N . ASP A 1 530 ? -8.658 -11.745 17.450 1.00 98.00 530 ASP A N 1
ATOM 4226 C CA . ASP A 1 530 ? -8.820 -12.841 18.401 1.00 98.00 530 ASP A CA 1
ATOM 4227 C C . ASP A 1 530 ? -7.884 -12.720 19.613 1.00 98.00 530 ASP A C 1
ATOM 4229 O O . ASP A 1 530 ? -8.183 -13.305 20.659 1.00 98.00 530 ASP A O 1
ATOM 4233 N N . LYS A 1 531 ? -6.751 -12.009 19.481 1.00 98.50 531 LYS A N 1
ATOM 4234 C CA . LYS A 1 531 ? -5.649 -12.038 20.464 1.00 98.50 531 LYS A CA 1
ATOM 4235 C C . LYS A 1 531 ? -5.093 -10.685 20.894 1.00 98.50 531 LYS A C 1
ATOM 4237 O O . LYS A 1 531 ? -4.454 -10.629 21.942 1.00 98.50 531 LYS A O 1
ATOM 4242 N N . LEU A 1 532 ? -5.279 -9.620 20.113 1.00 98.62 532 LEU A N 1
ATOM 4243 C CA . LEU A 1 532 ? -4.582 -8.350 20.351 1.00 98.62 532 LEU A CA 1
ATOM 4244 C C . LEU A 1 532 ? -5.512 -7.209 20.754 1.00 98.62 532 LEU A C 1
ATOM 4246 O O . LEU A 1 532 ? -5.097 -6.371 21.548 1.00 98.62 532 LEU A O 1
ATOM 4250 N N . VAL A 1 533 ? -6.755 -7.173 20.263 1.00 98.75 533 VAL A N 1
ATOM 4251 C CA . VAL A 1 533 ? -7.666 -6.033 20.482 1.00 98.75 533 VAL A CA 1
ATOM 4252 C C . VAL A 1 533 ? -7.870 -5.713 21.967 1.00 98.75 533 VAL A C 1
ATOM 4254 O O . VAL A 1 533 ? -8.227 -6.576 22.770 1.00 98.75 533 VAL A O 1
ATOM 4257 N N . SER A 1 534 ? -7.715 -4.439 22.325 1.00 98.62 534 SER A N 1
ATOM 4258 C CA . SER A 1 534 ? -8.109 -3.907 23.629 1.00 98.62 534 SER A CA 1
ATOM 4259 C C . SER A 1 534 ? -9.559 -3.422 23.594 1.00 98.62 534 SER A C 1
ATOM 4261 O O . SER A 1 534 ? -9.826 -2.244 23.356 1.00 98.62 534 SER A O 1
ATOM 4263 N N . TRP A 1 535 ? -10.520 -4.313 23.860 1.00 98.44 535 TRP A N 1
ATOM 4264 C CA . TRP A 1 535 ? -11.944 -3.938 23.905 1.00 98.44 535 TRP A CA 1
ATOM 4265 C C . TRP A 1 535 ? -12.266 -2.874 24.961 1.00 98.44 535 TRP A C 1
ATOM 4267 O O . TRP A 1 535 ? -13.184 -2.090 24.775 1.00 98.44 535 TRP A O 1
ATOM 4277 N N . GLU A 1 536 ? -11.473 -2.800 26.027 1.00 98.00 536 GLU A N 1
ATOM 4278 C CA . GLU A 1 536 ? -11.549 -1.749 27.047 1.00 98.00 536 GLU A CA 1
ATOM 4279 C C . GLU A 1 536 ? -11.229 -0.363 26.472 1.00 98.00 536 GLU A C 1
ATOM 4281 O O . GLU A 1 536 ? -11.969 0.591 26.712 1.00 98.00 536 GLU A O 1
ATOM 4286 N N . THR A 1 537 ? -10.176 -0.257 25.652 1.00 98.25 537 THR A N 1
ATOM 4287 C CA . THR A 1 537 ? -9.857 0.991 24.946 1.00 98.25 537 THR A CA 1
ATOM 4288 C C . THR A 1 537 ? -10.983 1.362 23.982 1.00 98.25 537 THR A C 1
ATOM 4290 O O . THR A 1 537 ? -11.381 2.523 23.921 1.00 98.25 537 THR A O 1
ATOM 4293 N N . VAL A 1 538 ? -11.529 0.381 23.251 1.00 98.62 538 VAL A N 1
ATOM 4294 C CA . VAL A 1 538 ? -12.650 0.601 22.319 1.00 98.62 538 VAL A CA 1
ATOM 4295 C C . VAL A 1 538 ? -13.888 1.114 23.065 1.00 98.62 538 VAL A C 1
ATOM 4297 O O . VAL A 1 538 ? -14.508 2.071 22.610 1.00 98.62 538 VAL A O 1
ATOM 4300 N N . SER A 1 539 ? -14.215 0.541 24.229 1.00 98.44 539 SER A N 1
ATOM 4301 C CA . SER A 1 539 ? -15.306 1.015 25.091 1.00 98.44 539 SER A CA 1
ATOM 4302 C C . SER A 1 539 ? -15.061 2.439 25.592 1.00 98.44 539 SER A C 1
ATOM 4304 O O . SER A 1 539 ? -15.937 3.282 25.458 1.00 98.44 539 SER A O 1
ATOM 4306 N N . SER A 1 540 ? -13.860 2.750 26.088 1.00 98.25 540 SER A N 1
ATOM 4307 C CA . SER A 1 540 ? -13.513 4.110 26.535 1.00 98.25 540 SER A CA 1
ATOM 4308 C C . SER A 1 540 ? -13.644 5.149 25.410 1.00 98.25 540 SER A C 1
ATOM 4310 O O . SER A 1 540 ? -14.172 6.244 25.605 1.00 98.25 540 SER A O 1
ATOM 4312 N N . ARG A 1 541 ? -13.233 4.788 24.187 1.00 98.25 541 ARG A N 1
ATOM 4313 C CA . ARG A 1 541 ? -13.391 5.645 23.003 1.00 98.25 541 ARG A CA 1
ATOM 4314 C C . ARG A 1 541 ? -14.849 5.837 22.601 1.00 98.25 541 ARG A C 1
ATOM 4316 O O . ARG A 1 541 ? -15.179 6.921 22.126 1.00 98.25 541 ARG A O 1
ATOM 4323 N N . LEU A 1 542 ? -15.697 4.823 22.783 1.00 97.44 542 LEU A N 1
ATOM 4324 C CA . LEU A 1 542 ? -17.135 4.929 22.536 1.00 97.44 542 LEU A CA 1
ATOM 4325 C C . LEU A 1 542 ? -17.775 5.934 23.498 1.00 97.44 542 LEU A C 1
ATOM 4327 O O . LEU A 1 542 ? -18.471 6.830 23.032 1.00 97.44 542 LEU A O 1
ATOM 4331 N N . GLU A 1 543 ? -17.475 5.851 24.796 1.00 96.38 543 GLU A N 1
ATOM 4332 C CA . GLU A 1 543 ? -17.964 6.829 25.779 1.00 96.38 543 GLU A CA 1
ATOM 4333 C C . GLU A 1 543 ? -17.536 8.251 25.403 1.00 96.38 543 GLU A C 1
ATOM 4335 O O . GLU A 1 543 ? -18.359 9.160 25.310 1.00 96.38 543 GLU A O 1
ATOM 4340 N N . ALA A 1 544 ? -16.251 8.439 25.084 1.00 95.62 544 ALA A N 1
ATOM 4341 C CA . ALA A 1 544 ? -15.738 9.736 24.652 1.00 95.62 544 ALA A CA 1
ATOM 4342 C C . ALA A 1 544 ? -16.382 10.228 23.341 1.00 95.62 544 ALA A C 1
ATOM 4344 O O . ALA A 1 544 ? -16.541 11.430 23.147 1.00 95.62 544 ALA A O 1
ATOM 4345 N N . ALA A 1 545 ? -16.733 9.325 22.420 1.00 94.25 545 ALA A N 1
ATOM 4346 C CA . ALA A 1 545 ? -17.436 9.676 21.190 1.00 94.25 545 ALA A CA 1
ATOM 4347 C C . ALA A 1 545 ? -18.865 10.149 21.473 1.00 94.25 545 ALA A C 1
ATOM 4349 O O . ALA A 1 545 ? -19.258 11.189 20.958 1.00 94.25 545 ALA A O 1
ATOM 4350 N N . LYS A 1 546 ? -19.609 9.440 22.327 1.00 91.88 546 LYS A N 1
ATOM 4351 C CA . LYS A 1 546 ? -20.965 9.835 22.726 1.00 91.88 546 LYS A CA 1
ATOM 4352 C C . LYS A 1 546 ? -20.987 11.188 23.437 1.00 91.88 546 LYS A C 1
ATOM 4354 O O . LYS A 1 546 ? -21.839 12.010 23.123 1.00 91.88 546 LYS A O 1
ATOM 4359 N N . VAL A 1 547 ? -20.034 11.433 24.342 1.00 91.94 547 VAL A N 1
ATOM 4360 C CA . VAL A 1 547 ? -19.903 12.730 25.030 1.00 91.94 547 VAL A CA 1
ATOM 4361 C C . VAL A 1 547 ? -19.678 13.858 24.026 1.00 91.94 547 VAL A C 1
ATOM 4363 O O . VAL A 1 547 ? -20.398 14.847 24.072 1.00 91.94 547 VAL A O 1
ATOM 4366 N N . ARG A 1 548 ? -18.753 13.686 23.072 1.00 88.56 548 ARG A N 1
ATOM 4367 C CA . ARG A 1 548 ? -18.496 14.700 22.036 1.00 88.56 548 ARG A CA 1
ATOM 4368 C C . ARG A 1 548 ? -19.716 14.985 21.165 1.00 88.56 548 ARG A C 1
ATOM 4370 O O . ARG A 1 548 ? -19.983 16.142 20.880 1.00 88.56 548 ARG A O 1
ATOM 4377 N N . VAL A 1 549 ? -20.453 13.949 20.762 1.00 86.44 549 VAL A N 1
ATOM 4378 C CA . VAL A 1 549 ? -21.691 14.130 19.987 1.00 86.44 549 VAL A CA 1
ATOM 4379 C C . VAL A 1 549 ? -22.716 14.928 20.795 1.00 86.44 549 VAL A C 1
ATOM 4381 O O . VAL A 1 549 ? -23.250 15.906 20.288 1.00 86.44 549 VAL A O 1
ATOM 4384 N N . ALA A 1 550 ? -22.920 14.590 22.072 1.00 85.44 550 ALA A N 1
ATOM 4385 C CA . ALA A 1 550 ? -23.840 15.325 22.940 1.00 85.44 550 ALA A CA 1
ATOM 4386 C C . ALA A 1 550 ? -23.415 16.793 23.163 1.00 85.44 550 ALA A C 1
ATOM 4388 O O . ALA A 1 550 ? -24.267 17.678 23.243 1.00 85.44 550 ALA A O 1
ATOM 4389 N N . GLU A 1 551 ? -22.110 17.069 23.258 1.00 85.81 551 GLU A N 1
ATOM 4390 C CA . GLU A 1 551 ? -21.571 18.433 23.339 1.00 85.81 551 GLU A CA 1
ATOM 4391 C C . GLU A 1 551 ? -21.828 19.216 22.044 1.00 85.81 551 GLU A C 1
ATOM 4393 O O . GLU A 1 551 ? -22.360 20.323 22.104 1.00 85.81 551 GLU A O 1
ATOM 4398 N N . SER A 1 552 ? -21.545 18.630 20.876 1.00 80.56 552 SER A N 1
ATOM 4399 C CA . SER A 1 552 ? -21.802 19.268 19.577 1.00 80.56 552 SER A CA 1
ATOM 4400 C C . SER A 1 552 ? -23.291 19.514 19.316 1.00 80.56 552 SER A C 1
ATOM 4402 O O . SER A 1 552 ? -23.658 20.567 18.800 1.00 80.56 552 SER A O 1
ATOM 4404 N N . GLU A 1 553 ? -24.168 18.584 19.700 1.00 80.12 553 GLU A N 1
ATOM 4405 C CA . GLU A 1 553 ? -25.623 18.773 19.626 1.00 80.12 553 GLU A CA 1
ATOM 4406 C C . GLU A 1 553 ? -26.094 19.925 20.526 1.00 80.12 553 GLU A C 1
ATOM 4408 O O . GLU A 1 553 ? -26.992 20.682 20.149 1.00 80.12 553 GLU A O 1
ATOM 4413 N N . LYS A 1 554 ? -25.476 20.091 21.704 1.00 80.81 554 LYS A N 1
ATOM 4414 C CA . LYS A 1 554 ? -25.773 21.201 22.615 1.00 80.81 554 LYS A CA 1
ATOM 4415 C C . LYS A 1 554 ? -25.312 22.543 22.047 1.00 80.81 554 LYS A C 1
ATOM 4417 O O . LYS A 1 554 ? -26.083 23.494 22.097 1.00 80.81 554 LYS A O 1
ATOM 4422 N N . GLU A 1 555 ? -24.102 22.614 21.496 1.00 78.44 555 GLU A N 1
ATOM 4423 C CA . GLU A 1 555 ? -23.576 23.828 20.853 1.00 78.44 555 GLU A CA 1
ATOM 4424 C C . GLU A 1 555 ? -24.437 24.251 19.656 1.00 78.44 555 GLU A C 1
ATOM 4426 O O . GLU A 1 555 ? -24.799 25.418 19.538 1.00 78.44 555 GLU A O 1
ATOM 4431 N N . LEU A 1 556 ? -24.846 23.303 18.806 1.00 74.94 556 LEU A N 1
ATOM 4432 C CA . LEU A 1 556 ? -25.764 23.577 17.696 1.00 74.94 556 LEU A CA 1
ATOM 4433 C C . LEU A 1 556 ? -27.128 24.083 18.183 1.00 74.94 556 LEU A C 1
ATOM 4435 O O . LEU A 1 556 ? -27.689 24.995 17.583 1.00 74.94 556 LEU A O 1
ATOM 4439 N N . ALA A 1 557 ? -27.653 23.524 19.277 1.00 72.88 557 ALA A N 1
ATOM 4440 C CA . ALA A 1 557 ? -28.913 23.977 19.860 1.00 72.88 557 ALA A CA 1
ATOM 4441 C C . ALA A 1 557 ? -28.821 25.383 20.479 1.00 72.88 557 ALA A C 1
ATOM 4443 O O . ALA A 1 557 ? -29.822 26.096 20.487 1.00 72.88 557 ALA A O 1
ATOM 4444 N N . GLU A 1 558 ? -27.656 25.773 21.002 1.00 77.19 558 GLU A N 1
ATOM 4445 C CA . GLU A 1 558 ? -27.391 27.135 21.486 1.00 77.19 558 GLU A CA 1
ATOM 4446 C C . GLU A 1 558 ? -27.300 28.128 20.319 1.00 77.19 558 GLU A C 1
ATOM 4448 O O . GLU A 1 558 ? -27.947 29.168 20.372 1.00 77.19 558 GLU A O 1
ATOM 4453 N N . ILE A 1 559 ? -26.609 27.773 19.228 1.00 72.38 559 ILE A N 1
ATOM 4454 C CA . ILE A 1 559 ? -26.550 28.599 18.007 1.00 72.38 559 ILE A CA 1
ATOM 4455 C C . ILE A 1 559 ? -27.948 28.796 17.404 1.00 72.38 559 ILE A C 1
ATOM 4457 O O . ILE A 1 559 ? -28.329 29.922 17.098 1.00 72.38 559 ILE A O 1
ATOM 4461 N N . ASP A 1 560 ? -28.732 27.719 17.277 1.00 69.69 560 ASP A N 1
ATOM 4462 C CA . ASP A 1 560 ? -30.118 27.795 16.794 1.00 69.69 560 ASP A CA 1
ATOM 4463 C C . ASP A 1 560 ? -30.976 28.716 17.686 1.00 69.69 560 ASP A C 1
ATOM 4465 O O . ASP A 1 560 ? -31.837 29.435 17.183 1.00 69.69 560 ASP A O 1
ATOM 4469 N N . ALA A 1 561 ? -30.755 28.700 19.006 1.00 68.31 561 ALA A N 1
ATOM 4470 C CA . ALA A 1 561 ? -31.485 29.545 19.948 1.00 68.31 561 ALA A CA 1
ATOM 4471 C C . ALA A 1 561 ? -31.064 31.024 19.879 1.00 68.31 561 ALA A C 1
ATOM 4473 O O . ALA A 1 561 ? -31.912 31.895 20.069 1.00 68.31 561 ALA A O 1
ATOM 4474 N N . ASP A 1 562 ? -29.790 31.307 19.599 1.00 63.03 562 ASP A N 1
ATOM 4475 C CA . ASP A 1 562 ? -29.274 32.669 19.428 1.00 63.03 562 ASP A CA 1
ATOM 4476 C C . ASP A 1 562 ? -29.716 33.284 18.082 1.00 63.03 562 ASP A C 1
ATOM 4478 O O . ASP A 1 562 ? -30.119 34.448 18.050 1.00 63.03 562 ASP A O 1
ATOM 4482 N N . GLU A 1 563 ? -29.760 32.509 16.988 1.00 59.81 563 GLU A N 1
ATOM 4483 C CA . GLU A 1 563 ? -30.338 32.959 15.703 1.00 59.81 563 GLU A CA 1
ATOM 4484 C C . GLU A 1 563 ? -31.857 33.224 15.809 1.00 59.81 563 GLU A C 1
ATOM 4486 O O . GLU A 1 563 ? -32.381 34.188 15.237 1.00 59.81 563 GLU A O 1
ATOM 4491 N N . ASP A 1 564 ? -32.578 32.414 16.592 1.00 56.03 564 ASP A N 1
ATOM 4492 C CA . ASP A 1 564 ? -34.002 32.631 16.881 1.00 56.03 564 ASP A CA 1
ATOM 4493 C C . ASP A 1 564 ? -34.234 33.857 17.809 1.00 56.03 564 ASP A C 1
ATOM 4495 O O . ASP A 1 564 ? -35.341 34.398 17.844 1.00 56.03 564 ASP A O 1
ATOM 4499 N N . LEU A 1 565 ? -33.214 34.338 18.538 1.00 49.62 565 LEU A N 1
ATOM 4500 C CA . LEU A 1 565 ? -33.274 35.557 19.364 1.00 49.62 565 LEU A CA 1
ATOM 4501 C C . LEU A 1 565 ? -32.942 36.834 18.577 1.00 49.62 565 LEU A C 1
ATOM 4503 O O . LEU A 1 565 ? -33.565 37.866 18.825 1.00 49.62 565 LEU A O 1
ATOM 4507 N N . GLU A 1 566 ? -32.033 36.783 17.597 1.00 49.38 566 GLU A N 1
ATOM 4508 C CA . GLU A 1 566 ? -31.751 37.924 16.703 1.00 49.38 566 GLU A CA 1
ATOM 4509 C C . GLU A 1 566 ? -32.915 38.245 15.743 1.00 49.38 566 GLU A C 1
ATOM 4511 O O . GLU A 1 566 ? -32.980 39.336 15.178 1.00 49.38 566 GLU A O 1
ATOM 4516 N N . THR A 1 567 ? -33.878 37.333 15.584 1.00 48.06 567 THR A N 1
ATOM 4517 C CA . THR A 1 567 ? -35.073 37.530 14.743 1.00 48.06 567 THR A CA 1
ATOM 4518 C C . THR A 1 567 ? -36.289 38.100 15.489 1.00 48.06 567 THR A C 1
ATOM 4520 O O . THR A 1 567 ? -37.349 38.279 14.883 1.00 48.06 567 THR A O 1
ATOM 4523 N N . ILE A 1 568 ? -36.153 38.457 16.774 1.00 46.28 568 ILE A N 1
ATOM 4524 C CA . ILE A 1 568 ? -37.217 39.078 17.584 1.00 46.28 568 ILE A CA 1
ATOM 4525 C C . ILE A 1 568 ? -36.795 40.484 18.045 1.00 46.28 568 ILE A C 1
ATOM 4527 O O . ILE A 1 568 ? -36.661 40.748 19.233 1.00 46.28 568 ILE A O 1
ATOM 4531 N N . GLU A 1 569 ? -36.667 41.422 17.107 1.00 38.75 569 GLU A N 1
ATOM 4532 C CA . GLU A 1 569 ? -36.982 42.835 17.366 1.00 38.75 569 GLU A CA 1
ATOM 4533 C C . GLU A 1 569 ? -37.826 43.387 16.205 1.00 38.75 569 GLU A C 1
ATOM 4535 O O . GLU A 1 569 ? -37.293 43.665 15.129 1.00 38.75 569 GLU A O 1
ATOM 4540 N N . PRO A 1 570 ? -39.152 43.558 16.363 1.00 42.72 570 PRO A N 1
ATOM 4541 C CA . PRO A 1 570 ? -39.882 44.471 15.506 1.00 42.72 570 PRO A CA 1
ATOM 4542 C C . PRO A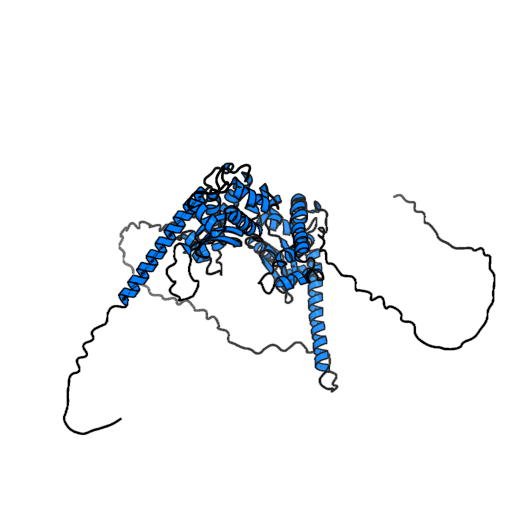 1 570 ? -39.588 45.897 15.988 1.00 42.72 570 PRO A C 1
ATOM 4544 O O . PRO A 1 570 ? -40.054 46.308 17.050 1.00 42.72 570 PRO A O 1
ATOM 4547 N N . GLU A 1 571 ? -38.808 46.651 15.212 1.00 37.66 571 GLU A N 1
ATOM 4548 C CA . GLU A 1 571 ? -38.744 48.109 15.328 1.00 37.66 571 GLU A CA 1
ATOM 4549 C C . GLU A 1 571 ? -40.164 48.680 15.164 1.00 37.66 571 GLU A C 1
ATOM 4551 O O . GLU A 1 571 ? -40.676 48.794 14.047 1.00 37.66 571 GLU A O 1
ATOM 4556 N N . ASP A 1 572 ? -40.798 49.073 16.271 1.00 41.12 572 ASP A N 1
ATOM 4557 C CA . ASP A 1 572 ? -41.909 50.026 16.266 1.00 41.12 572 ASP A CA 1
ATOM 4558 C C . ASP A 1 572 ? -41.373 51.370 15.744 1.00 41.12 572 ASP A C 1
ATOM 4560 O O . ASP A 1 572 ? -40.916 52.239 16.489 1.00 41.12 572 ASP A O 1
ATOM 4564 N N . THR A 1 573 ? -41.385 51.534 14.423 1.00 38.09 573 THR A N 1
ATOM 4565 C CA . THR A 1 573 ? -41.156 52.823 13.772 1.00 38.09 573 THR A CA 1
ATOM 4566 C C . THR A 1 573 ? -42.479 53.578 13.702 1.00 38.09 573 THR A C 1
ATOM 4568 O O . THR A 1 573 ? -43.270 53.428 12.770 1.00 38.09 573 THR A O 1
ATOM 4571 N N . ASP A 1 574 ? -42.705 54.427 14.705 1.00 36.06 574 ASP A N 1
ATOM 4572 C CA . ASP A 1 574 ? -43.701 55.498 14.687 1.00 36.06 574 ASP A CA 1
ATOM 4573 C C . ASP A 1 574 ? -43.467 56.416 13.468 1.00 36.06 574 ASP A C 1
ATOM 4575 O O . ASP A 1 574 ? -42.624 57.318 13.480 1.00 36.06 574 ASP A O 1
ATOM 4579 N N . MET A 1 575 ? -44.226 56.207 12.388 1.00 36.84 575 MET A N 1
ATOM 4580 C CA . MET A 1 575 ? -44.272 57.133 11.254 1.00 36.84 575 MET A CA 1
ATOM 4581 C C . MET A 1 575 ? -45.135 58.354 11.594 1.00 36.84 575 MET A C 1
ATOM 4583 O O . MET A 1 575 ? -46.350 58.372 11.403 1.00 36.84 575 MET A O 1
ATOM 4587 N N . TYR A 1 576 ? -44.474 59.410 12.064 1.00 34.50 576 TYR A N 1
ATOM 4588 C CA . TYR A 1 576 ? -45.039 60.748 12.215 1.00 34.50 576 TYR A CA 1
ATOM 4589 C C . TYR A 1 576 ? -45.149 61.432 10.837 1.00 34.50 576 TYR A C 1
ATOM 4591 O O . TYR A 1 576 ? -44.184 62.021 10.350 1.00 34.50 576 TYR A O 1
ATOM 4599 N N . PHE A 1 577 ? -46.318 61.365 10.190 1.00 36.44 577 PHE A N 1
ATOM 4600 C CA . PHE A 1 577 ? -46.629 62.195 9.018 1.00 36.44 577 PHE A CA 1
ATOM 4601 C C . PHE A 1 577 ? -47.262 63.516 9.468 1.00 36.44 577 PHE A C 1
ATOM 4603 O O . PHE A 1 577 ? -48.411 63.562 9.908 1.00 36.44 577 PHE A O 1
ATOM 4610 N N . GLY A 1 578 ? -46.482 64.594 9.365 1.00 33.47 578 GLY A N 1
ATOM 4611 C CA . GLY A 1 578 ? -46.950 65.966 9.522 1.00 33.47 578 GLY A CA 1
ATOM 4612 C C . GLY A 1 578 ? -47.788 66.397 8.321 1.00 33.47 578 GLY A C 1
ATOM 4613 O O . GLY A 1 578 ? -47.334 66.342 7.181 1.00 33.47 578 GLY A O 1
ATOM 4614 N N . SER A 1 579 ? -49.014 66.805 8.622 1.00 32.34 579 SER A N 1
ATOM 4615 C CA . SER A 1 579 ? -49.976 67.478 7.758 1.00 32.34 579 SER A CA 1
ATOM 4616 C C . SER A 1 579 ? -49.457 68.824 7.259 1.00 32.34 579 SER A C 1
ATOM 4618 O O . SER A 1 579 ? -49.052 69.633 8.090 1.00 32.34 579 SER A O 1
ATOM 4620 N N . GLU A 1 580 ? -49.606 69.103 5.968 1.00 35.06 580 GLU A N 1
ATOM 4621 C CA . GLU A 1 580 ? -49.927 70.445 5.483 1.00 35.06 580 GLU A CA 1
ATOM 4622 C C . GLU A 1 580 ? -50.694 70.343 4.152 1.00 35.06 580 GLU A C 1
ATOM 4624 O O . GLU A 1 580 ? -50.312 69.612 3.239 1.00 35.06 580 GLU A O 1
ATOM 4629 N N . ASP A 1 581 ? -51.796 71.088 4.145 1.00 34.34 581 ASP A N 1
ATOM 4630 C CA . ASP A 1 581 ? -52.519 71.679 3.021 1.00 34.34 581 ASP A CA 1
ATOM 4631 C C . ASP A 1 581 ? -53.720 70.963 2.364 1.00 34.34 581 ASP A C 1
ATOM 4633 O O . ASP A 1 581 ? -53.622 70.103 1.494 1.00 34.34 581 ASP A O 1
ATOM 4637 N N . GLU A 1 582 ? -54.873 71.490 2.799 1.00 39.59 582 GLU A N 1
ATOM 4638 C CA . GLU A 1 582 ? -55.943 72.077 1.980 1.00 39.59 582 GLU A CA 1
ATOM 4639 C C . GLU A 1 582 ? -56.988 71.148 1.339 1.00 39.59 582 GLU A C 1
ATOM 4641 O O . GLU A 1 582 ? -56.830 70.567 0.272 1.00 39.59 582 GLU A O 1
ATOM 4646 N N . ASP A 1 583 ? -58.129 71.118 2.032 1.00 34.03 583 ASP A N 1
ATOM 4647 C CA . ASP A 1 583 ? -59.437 71.520 1.517 1.00 34.03 583 ASP A CA 1
ATOM 4648 C C . ASP A 1 583 ? -59.982 70.862 0.235 1.00 34.03 583 ASP A C 1
ATOM 4650 O O . ASP A 1 583 ? -59.698 71.233 -0.899 1.00 34.03 583 ASP A O 1
ATOM 4654 N N . ALA A 1 584 ? -61.013 70.061 0.512 1.00 35.44 584 ALA A N 1
ATOM 4655 C CA . ALA A 1 584 ? -62.362 70.247 -0.014 1.00 35.44 584 ALA A CA 1
ATOM 4656 C C . ALA A 1 584 ? -62.759 69.513 -1.311 1.00 35.44 584 ALA A C 1
ATOM 4658 O O . ALA A 1 584 ? -62.344 69.812 -2.423 1.00 35.44 584 ALA A O 1
ATOM 4659 N N . GLU A 1 585 ? -63.758 68.658 -1.076 1.00 35.81 585 GLU A N 1
ATOM 4660 C CA . GLU A 1 585 ? -64.846 68.233 -1.957 1.00 35.81 585 GLU A CA 1
ATOM 4661 C C . GLU A 1 585 ? -64.570 67.213 -3.067 1.00 35.81 585 GLU A C 1
ATOM 4663 O O . GLU A 1 585 ? -63.953 67.487 -4.088 1.00 35.81 585 GLU A O 1
ATOM 4668 N N . GLY A 1 586 ? -65.282 66.086 -2.949 1.00 34.16 586 GLY A N 1
ATOM 4669 C CA . GLY A 1 586 ? -66.140 65.680 -4.057 1.00 34.16 586 GLY A CA 1
ATOM 4670 C C . GLY A 1 586 ? -66.109 64.206 -4.440 1.00 34.16 586 GLY A C 1
ATOM 4671 O O . GLY A 1 586 ? -65.308 63.804 -5.266 1.00 34.16 586 GLY A O 1
ATOM 4672 N N . PHE A 1 587 ? -67.119 63.485 -3.947 1.00 36.72 587 PHE A N 1
ATOM 4673 C CA . PHE A 1 587 ? -67.941 62.542 -4.719 1.00 36.72 587 PHE A CA 1
ATOM 4674 C C . PHE A 1 587 ? -67.337 61.230 -5.275 1.00 36.72 587 PHE A C 1
ATOM 4676 O O . PHE A 1 587 ? -66.662 61.211 -6.293 1.00 36.72 587 PHE A O 1
ATOM 4683 N N . LEU A 1 588 ? -67.813 60.148 -4.641 1.00 39.84 588 LEU A N 1
ATOM 4684 C CA . LEU A 1 588 ? -68.503 58.967 -5.195 1.00 39.84 588 LEU A CA 1
ATOM 4685 C C . LEU A 1 588 ? -67.807 57.994 -6.174 1.00 39.84 588 LEU A C 1
ATOM 4687 O O . LEU A 1 588 ? -67.476 58.338 -7.303 1.00 39.84 588 LEU A O 1
ATOM 4691 N N . ASP A 1 589 ? -67.859 56.742 -5.701 1.00 39.78 589 ASP A N 1
ATOM 4692 C CA . ASP A 1 589 ? -68.266 55.485 -6.352 1.00 39.78 589 ASP A CA 1
ATOM 4693 C C . ASP A 1 589 ? -67.304 54.699 -7.262 1.00 39.78 589 ASP A C 1
ATOM 4695 O O . ASP A 1 589 ? -66.785 55.218 -8.245 1.00 39.78 589 ASP A O 1
ATOM 4699 N N . ASP A 1 590 ? -67.221 53.404 -6.895 1.00 42.75 590 ASP A N 1
ATOM 4700 C CA . ASP A 1 590 ? -67.098 52.165 -7.690 1.00 42.75 590 ASP A CA 1
ATOM 4701 C C . ASP A 1 590 ? -65.896 52.051 -8.662 1.00 42.75 590 ASP A C 1
ATOM 4703 O O . ASP A 1 590 ? -65.647 52.921 -9.486 1.00 42.75 590 ASP A O 1
ATOM 4707 N N . GLU A 1 591 ? -65.047 51.017 -8.649 1.00 40.56 591 GLU A N 1
ATOM 4708 C CA . GLU A 1 591 ? -65.188 49.556 -8.468 1.00 40.56 591 GLU A CA 1
ATOM 4709 C C . GLU A 1 591 ? -63.881 48.947 -7.921 1.00 40.56 591 GLU A C 1
ATOM 4711 O O . GLU A 1 591 ? -62.794 49.507 -8.213 1.00 40.56 591 GLU A O 1
#

Secondary structure (DSSP, 8-state):
--------------------------------------------PPPP-------PPPSS-TTTTTTTS-HHHHHHIIIIIIHHHHHHHHHHHTTSGGGGS-HHHHHHHHHGGG---TTHHHHHHHHHHHHHHHTB-TT--S---HHHHHHHHHHHSSHHHHHHHHHHHHHT--SSEEEEEEEETTEEEEEEEETT--TTTTT-EEEEEEE-SGGGTHHHHTT-HHHHHHHIIIIIB-HHHHHHHHHHHHHHHHHHHHHHHHHHHHHHHTS--------S------------PPPPP-PPPPPP--------------------------PPP-PPPSS-TTTTTTTS-HHHHHHIIIIIIHHHHHHHHHHHTTSGGGGS-HHHHHHHHHGGGS--TTHHHHHHHHHHHHHHHTB-TT--S---THHHHHHHHHHSSHHHHHHHHHHHHHH--SSEEEEEEEE------TT--PPPPPTTT-EEEEEEEETT--GGGGT-EEEEEEE-SGGGTHHHHTT-HHHHHHHIIIIIB-HHHHHHHHHHHHHHHHHHHHHHHHHHHHHHHHT------------------------